Protein AF-0000000083316144 (afdb_homodimer)

Sequence (534 aa):
MNLTRMGVGLAGVGLAAFVLRQAWRTADSVRWLEILARPTVRQAARRVLLERNRNRQHPEQGRFTGADVNQILAETWQRYRVLAAAGSPLGTAEPTPGSRLTVLLACLSLACLQTLLNRGLDRAYAVELCADMAWHICQRWARLPDHGIRLIARTPLQRLRMNVELFLRFPFNPPGYIVERLSDAGDVAFNIRRCPIAEYFQAHDAVDLCTASWCNLDYALAERWGGRLERKGTLAWGDACCDFRFLPEKNRDTPRTASKSRQKFGGMNLTRMGVGLAGVGLAAFVLRQAWRTADSVRWLEILARPTVRQAARRVLLERNRNRQHPEQGRFTGADVNQILAETWQRYRVLAAAGSPLGTAEPTPGSRLTVLLACLSLACLQTLLNRGLDRAYAVELCADMAWHICQRWARLPDHGIRLIARTPLQRLRMNVELFLRFPFNPPGYIVERLSDAGDVAFNIRRCPIAEYFQAHDAVDLCTASWCNLDYALAERWGGRLERKGT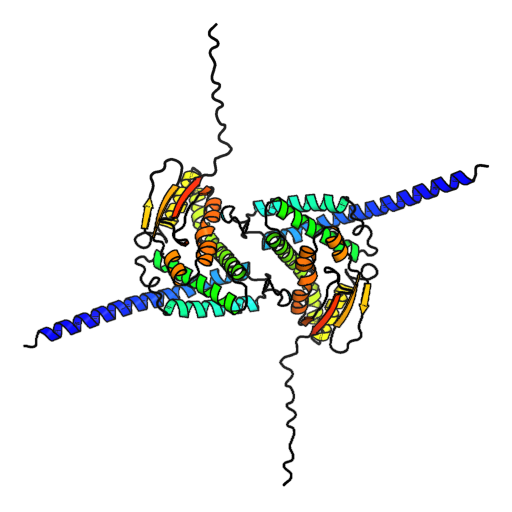LAWGDACCDFRFLPEKNRDTPRTASKSRQKFGG

Foldseek 3Di:
DPPVVVVVVVVVVVVVVVVVVLLVVLLVVLVVCCVVCVVLLLVLLCVQQAQDALEPVCCVVPGDHPVNSVVLSVQLSVQLSVQSNVPPVQQSPQPAPQLNSLQSVLSSLVSSQVSSVVSPYDNVVSLQSSQSSLLSSVCVVLVPVLVVLVVVADDLQSLLVVSVVVVCVGNVDPPSWDKAFDDDDAWGKIKIQDHSSLVSCVVVVNLVSCCSRPVVSVQVVLVVSQWGWDWDDPVNVPDRTTITTTGHDPPVPPPPPPPPPPPPPPD/DPPVVVVVVVVVVVVVVVVVVLLVVLLVVLVVCCVVCVVLLLVLLCVQQAQDALEPVCCVVPGDHPVNSVVLSVQLSVQLSVQSNVPPVQQSPQPDPQLNSLQSVLSSLVSSQVSSVVSPYDNVVSLQSSQSSLLSSVCVVLVPVLVVLVVVADDLQSLLVVSVVVVCVGNVDPPSWDKAFDDDDFWGKIKIQDHSSLVSCVVVVNLVSCCRRPVVSVQVVLVVSQWGWDWDDPVNVPDRTTITTTGHDPPVPPPPPPPPPPPPPPD

Nearest PDB structures (foldseek):
  5dgk-assembly1_A  TM=2.194E-01  e=1.483E+00  Staphylococcus aureus
  5dgk-assembly1_A  TM=2.195E-01  e=1.108E+00  Staphylococcus aureus

Radius of gyration: 31.0 Å; Cα contacts (8 Å, |Δi|>4): 713; chains: 2; bounding box: 132×117×59 Å

Organism: NCBI:txid1204385

Solvent-accessible surface area (backbone atoms only — not comparable to full-atom values): 28164 Å² total; per-residue (Å²): 132,78,72,69,60,64,58,58,54,58,54,50,52,50,52,50,50,50,49,47,49,48,46,46,52,34,53,49,48,54,52,47,48,48,65,69,41,44,65,56,51,50,52,21,44,50,68,58,45,48,64,33,64,58,25,87,90,41,45,77,70,14,45,30,41,73,68,51,48,52,50,51,50,53,48,18,54,53,41,24,54,50,52,63,64,70,42,53,76,65,35,74,60,36,82,26,74,33,33,26,49,49,27,49,52,45,44,44,52,50,19,40,40,50,45,39,41,74,71,67,30,55,63,72,60,32,37,48,54,52,18,46,26,40,45,52,47,50,50,60,65,49,45,62,61,47,55,58,39,62,72,68,40,89,44,51,56,50,31,39,45,53,54,52,48,50,40,42,67,49,43,52,23,69,83,31,20,40,73,47,79,45,95,48,93,80,42,49,37,36,31,37,65,39,52,58,51,40,53,51,24,55,77,63,76,32,43,69,44,42,43,54,34,56,56,37,44,49,26,36,50,28,44,74,49,44,24,39,60,46,66,89,41,38,50,61,80,67,40,85,32,26,45,45,36,38,35,44,54,73,64,80,72,64,71,72,74,71,74,74,74,75,74,75,76,77,124,131,77,71,68,61,63,60,60,54,57,54,51,52,51,51,50,48,50,49,47,51,48,47,47,52,34,52,50,46,53,54,48,48,48,66,69,40,46,65,56,49,50,52,23,45,50,69,59,46,46,63,34,63,57,23,87,90,41,45,78,69,16,45,32,41,73,66,49,48,53,50,50,49,54,49,18,53,53,42,23,52,51,54,64,64,69,42,53,78,66,34,74,60,36,83,28,75,34,32,25,50,49,26,51,52,45,44,43,52,52,18,41,39,52,46,39,42,75,72,66,31,56,65,72,59,30,38,48,52,51,16,47,27,40,44,52,46,50,49,60,66,48,46,60,61,49,54,58,38,61,72,67,40,87,43,51,55,50,32,39,44,52,55,53,46,48,39,42,66,50,42,52,23,70,82,32,19,41,74,46,77,45,94,51,94,78,43,49,36,34,31,38,66,40,52,60,51,40,54,51,24,54,76,62,75,33,41,70,44,41,43,55,35,56,57,40,44,48,26,37,51,28,44,74,47,45,27,39,60,46,65,88,42,38,50,62,80,65,38,86,31,26,45,45,36,38,35,45,54,73,65,81,71,66,73,73,75,73,75,74,74,73,75,76,75,79,123

pLDDT: mean 84.79, std 20.72, range [22.92, 98.88]

Secondary structure (DSSP, 8-state):
-TTSHHHHHHHHHHHHHHHHHHHHHHHHHHHHHHHHHHHHHHHHHHHHHTTSBS-TT-GGG-B--HHHHHHHHHHHHHHHHHHHHTT-TTTTT-SSHHHHHHHHHHHHHHHHHHHHHHTT--HHHHHHHHHHHHHHHHHHHHHHHHHHHHHH--SHHHHHHHHHHHHHHTTS-TTTSEEEE---SSSEEEEEEE-HHHHHHHHTT-HHHHIIIIITHHHHHHHHTTEEEE-S--GGGT-S-EEEEEEE---TTS-------------/-TTSHHHHHHHHHHHHHHHHHHHHHHHHHHHHHHHHHHHHHHHHHHHHHTTSBS-TT-GGG-B--HHHHHHHHHHHHHHHHHHHHTT-TTTTT-SSHHHHHHHHHHHHHHHHHHHHHHTT--HHHHHHHHHHHHHHHHHHHHHHHHHHHHHH--SHHHHHHHHHHHHHHTTS-TTTSEEEE---SSSEEEEEEE-HHHHHHHHTT-HHHHIIIIITHHHHHHHHTTEEEE-S--GGGT-S-EEEEEEE---TTS-------------

Structure (mmCIF, N/CA/C/O backbone):
data_AF-0000000083316144-model_v1
#
loop_
_entity.id
_entity.type
_entity.pdbx_description
1 polymer 'L-2-amino-thiazoline-4-carboxylic acid hydrolase'
#
loop_
_atom_site.group_PDB
_atom_site.id
_atom_site.type_symbol
_atom_site.label_atom_id
_atom_site.label_alt_id
_atom_site.label_comp_id
_atom_site.label_asym_id
_atom_site.label_entity_id
_atom_site.label_seq_id
_atom_site.pdbx_PDB_ins_code
_atom_site.Cartn_x
_atom_site.Cartn_y
_atom_site.Cartn_z
_atom_site.occupancy
_atom_site.B_iso_or_equiv
_atom_site.auth_seq_id
_atom_site.auth_comp_id
_atom_site.auth_asym_id
_atom_site.auth_atom_id
_atom_site.pdbx_PDB_model_num
ATOM 1 N N . MET A 1 1 ? -35.844 -56.75 -33.125 1 23.73 1 MET A N 1
ATOM 2 C CA . MET A 1 1 ? -35.844 -55.281 -33.062 1 23.73 1 MET A CA 1
ATOM 3 C C . MET A 1 1 ? -35 -54.781 -31.875 1 23.73 1 MET A C 1
ATOM 5 O O . MET A 1 1 ? -34.062 -54 -32.062 1 23.73 1 MET A O 1
ATOM 9 N N . ASN A 1 2 ? -35.562 -54.562 -30.734 1 24.73 2 ASN A N 1
ATOM 10 C CA . ASN A 1 2 ? -35.375 -53.375 -29.906 1 24.73 2 ASN A CA 1
ATOM 11 C C . ASN A 1 2 ? -34.281 -53.562 -28.875 1 24.73 2 ASN A C 1
ATOM 13 O O . ASN A 1 2 ? -34.5 -53.375 -27.672 1 24.73 2 ASN A O 1
ATOM 17 N N . LEU A 1 3 ? -33.375 -54.344 -29.062 1 36.5 3 LEU A N 1
ATOM 18 C CA . LEU A 1 3 ? -32.312 -54.531 -28.062 1 36.5 3 LEU A CA 1
ATOM 19 C C . LEU A 1 3 ? -31.391 -53.312 -28.062 1 36.5 3 LEU A C 1
ATOM 21 O O . LEU A 1 3 ? -30.469 -53.219 -27.234 1 36.5 3 LEU A O 1
ATOM 25 N N . THR A 1 4 ? -31.5 -52.469 -29.141 1 35.25 4 THR A N 1
ATOM 26 C CA . THR A 1 4 ? -30.516 -51.375 -29.234 1 35.25 4 THR A CA 1
ATOM 27 C C . THR A 1 4 ? -30.875 -50.219 -28.312 1 35.25 4 THR A C 1
ATOM 29 O O . THR A 1 4 ? -30.094 -49.281 -28.156 1 35.25 4 THR A O 1
ATOM 32 N N . ARG A 1 5 ? -32.094 -50.156 -27.812 1 38.09 5 ARG A N 1
ATOM 33 C CA . ARG A 1 5 ? -32.438 -49 -27.031 1 38.09 5 ARG A CA 1
ATOM 34 C C . ARG A 1 5 ? -31.953 -49.125 -25.594 1 38.09 5 ARG A C 1
ATOM 36 O O . ARG A 1 5 ? -31.953 -48.156 -24.828 1 38.09 5 ARG A O 1
ATOM 43 N N . MET A 1 6 ? -31.75 -50.344 -25.203 1 39.47 6 MET A N 1
ATOM 44 C CA . MET A 1 6 ? -31.391 -50.438 -23.797 1 39.47 6 MET A CA 1
ATOM 45 C C . MET A 1 6 ? -29.953 -49.969 -23.578 1 39.47 6 MET A C 1
ATOM 47 O O . MET A 1 6 ? -29.562 -49.719 -22.438 1 39.47 6 MET A O 1
ATOM 51 N N . GLY A 1 7 ? -29.172 -49.938 -24.672 1 42.22 7 GLY A N 1
ATOM 52 C CA . GLY A 1 7 ? -27.781 -49.531 -24.469 1 42.22 7 GLY A CA 1
ATOM 53 C C . GLY A 1 7 ? -27.609 -48.031 -24.344 1 42.22 7 GLY A C 1
ATOM 54 O O . GLY A 1 7 ? -26.641 -47.562 -23.719 1 42.22 7 GLY A O 1
ATOM 55 N N . VAL A 1 8 ? -28.594 -47.25 -24.938 1 49.94 8 VAL A N 1
ATOM 56 C CA . VAL A 1 8 ? -28.453 -45.812 -24.922 1 49.94 8 VAL A CA 1
ATOM 57 C C . VAL A 1 8 ? -28.859 -45.281 -23.547 1 49.94 8 VAL A C 1
ATOM 59 O O . VAL A 1 8 ? -28.375 -44.219 -23.125 1 49.94 8 VAL A O 1
ATOM 62 N N . GLY A 1 9 ? -29.641 -46.062 -22.766 1 49.09 9 GLY A N 1
ATOM 63 C CA . GLY A 1 9 ? -30.094 -45.562 -21.469 1 49.09 9 GLY A CA 1
ATOM 64 C C . GLY A 1 9 ? -29.016 -45.625 -20.406 1 49.09 9 GLY A C 1
ATOM 65 O O . GLY A 1 9 ? -28.906 -44.719 -19.578 1 49.09 9 GLY A O 1
ATOM 66 N N . LEU A 1 10 ? -28.203 -46.625 -20.453 1 52.19 10 LEU A N 1
ATOM 67 C CA . LEU A 1 10 ? -27.188 -46.781 -19.406 1 52.19 10 LEU A CA 1
ATOM 68 C C . LEU A 1 10 ? -26.016 -45.844 -19.656 1 52.19 10 LEU A C 1
ATOM 70 O O . LEU A 1 10 ? -25.422 -45.312 -18.703 1 52.19 10 LEU A O 1
ATOM 74 N N . ALA A 1 11 ? -25.734 -45.438 -20.922 1 56.53 11 ALA A N 1
ATOM 75 C CA . ALA A 1 11 ? -24.656 -44.5 -21.219 1 56.53 11 ALA A CA 1
ATOM 76 C C . ALA A 1 11 ? -25.062 -43.094 -20.812 1 56.53 11 ALA A C 1
ATOM 78 O O . ALA A 1 11 ? -24.219 -42.312 -20.359 1 56.53 11 ALA A O 1
ATOM 79 N N . GLY A 1 12 ? -26.281 -42.75 -20.797 1 54.06 12 GLY A N 1
ATOM 80 C CA . GLY A 1 12 ? -26.766 -41.438 -20.359 1 54.06 12 GLY A CA 1
ATOM 81 C C . GLY A 1 12 ? -26.688 -41.25 -18.859 1 54.06 12 GLY A C 1
ATOM 82 O O . GLY A 1 12 ? -26.312 -40.188 -18.391 1 54.06 12 GLY A O 1
ATOM 83 N N . VAL A 1 13 ? -26.922 -42.312 -18.141 1 60.25 13 VAL A N 1
ATOM 84 C CA . VAL A 1 13 ? -26.875 -42.219 -16.688 1 60.25 13 VAL A CA 1
ATOM 85 C C . VAL A 1 13 ? -25.422 -42.125 -16.219 1 60.25 13 VAL A C 1
ATOM 87 O O . VAL A 1 13 ? -25.109 -41.375 -15.289 1 60.25 13 VAL A O 1
ATOM 90 N N . GLY A 1 14 ? -24.516 -42.75 -16.938 1 52.59 14 GLY A N 1
ATOM 91 C CA . GLY A 1 14 ? -23.094 -42.656 -16.609 1 52.59 14 GLY A CA 1
ATOM 92 C C . GLY A 1 14 ? -22.5 -41.281 -16.875 1 52.59 14 GLY A C 1
ATOM 93 O O . GLY A 1 14 ? -21.719 -40.781 -16.062 1 52.59 14 GLY A O 1
ATOM 94 N N . LEU A 1 15 ? -22.859 -40.688 -18.031 1 54.53 15 LEU A N 1
ATOM 95 C CA . LEU A 1 15 ? -22.375 -39.344 -18.359 1 54.53 15 LEU A CA 1
ATOM 96 C C . LEU A 1 15 ? -22.969 -38.312 -17.406 1 54.53 15 LEU A C 1
ATOM 98 O O . LEU A 1 15 ? -22.266 -37.406 -16.953 1 54.53 15 LEU A O 1
ATOM 102 N N . ALA A 1 16 ? -24.203 -38.469 -17.109 1 53.94 16 ALA A N 1
ATOM 103 C CA . ALA A 1 16 ? -24.844 -37.594 -16.141 1 53.94 16 ALA A CA 1
ATOM 104 C C . ALA A 1 16 ? -24.234 -37.75 -14.75 1 53.94 16 ALA A C 1
ATOM 106 O O . ALA A 1 16 ? -23.969 -36.781 -14.047 1 53.94 16 ALA A O 1
ATOM 107 N N . ALA A 1 17 ? -23.969 -38.969 -14.375 1 53.41 17 ALA A N 1
ATOM 108 C CA . ALA A 1 17 ? -23.344 -39.25 -13.086 1 53.41 17 ALA A CA 1
ATOM 109 C C . ALA A 1 17 ? -21.922 -38.688 -13.047 1 53.41 17 ALA A C 1
ATOM 111 O O . ALA A 1 17 ? -21.484 -38.125 -12.039 1 53.41 17 ALA A O 1
ATOM 112 N N . PHE A 1 18 ? -21.25 -38.844 -14.141 1 48.22 18 PHE A N 1
ATOM 113 C CA . PHE A 1 18 ? -19.891 -38.344 -14.258 1 48.22 18 PHE A CA 1
ATOM 114 C C . PHE A 1 18 ? -19.891 -36.812 -14.211 1 48.22 18 PHE A C 1
ATOM 116 O O . PHE A 1 18 ? -19.094 -36.188 -13.492 1 48.22 18 PHE A O 1
ATOM 123 N N . VAL A 1 19 ? -20.766 -36.125 -14.914 1 49.06 19 VAL A N 1
ATOM 124 C CA . VAL A 1 19 ? -20.906 -34.688 -14.906 1 49.06 19 VAL A CA 1
ATOM 125 C C . VAL A 1 19 ? -21.312 -34.219 -13.516 1 49.06 19 VAL A C 1
ATOM 127 O O . VAL A 1 19 ? -20.797 -33.219 -13.008 1 49.06 19 VAL A O 1
ATOM 130 N N . LEU A 1 20 ? -22.203 -34.875 -13 1 47.22 20 LEU A N 1
ATOM 131 C CA . LEU A 1 20 ? -22.672 -34.5 -11.656 1 47.22 20 LEU A CA 1
ATOM 132 C C . LEU A 1 20 ? -21.547 -34.719 -10.633 1 47.22 20 LEU A C 1
ATOM 134 O O . LEU A 1 20 ? -21.391 -33.906 -9.711 1 47.22 20 LEU A O 1
ATOM 138 N N . ARG A 1 21 ? -20.859 -35.75 -10.695 1 47.59 21 ARG A N 1
ATOM 139 C CA . ARG A 1 21 ? -19.734 -36 -9.797 1 47.59 21 ARG A CA 1
ATOM 140 C C . ARG A 1 21 ? -18.641 -34.969 -9.977 1 47.59 21 ARG A C 1
ATOM 142 O O . ARG A 1 21 ? -18.047 -34.5 -9 1 47.59 21 ARG A O 1
ATOM 149 N N . GLN A 1 22 ? -18.484 -34.656 -11.219 1 50.84 22 GLN A N 1
ATOM 150 C CA . GLN A 1 22 ? -17.5 -33.625 -11.523 1 50.84 22 GLN A CA 1
ATOM 151 C C . GLN A 1 22 ? -17.938 -32.25 -11.016 1 50.84 22 GLN A C 1
ATOM 153 O O . GLN A 1 22 ? -17.125 -31.516 -10.461 1 50.84 22 GLN A O 1
ATOM 158 N N . ALA A 1 23 ? -19.203 -32.031 -11.305 1 51.47 23 ALA A N 1
ATOM 159 C CA . ALA A 1 23 ? -19.781 -30.781 -10.797 1 51.47 23 ALA A CA 1
ATOM 160 C C . ALA A 1 23 ? -19.734 -30.734 -9.273 1 51.47 23 ALA A C 1
ATOM 162 O O . ALA A 1 23 ? -19.422 -29.688 -8.688 1 51.47 23 ALA A O 1
ATOM 163 N N . TRP A 1 24 ? -20.125 -31.828 -8.727 1 49.06 24 TRP A N 1
ATOM 164 C CA . TRP A 1 24 ? -20.062 -31.922 -7.277 1 49.06 24 TRP A CA 1
ATOM 165 C C . TRP A 1 24 ? -18.641 -31.734 -6.777 1 49.06 24 TRP A C 1
ATOM 167 O O . TRP A 1 24 ? -18.406 -31 -5.805 1 49.06 24 TRP A O 1
ATOM 177 N N . ARG A 1 25 ? -17.75 -32.344 -7.48 1 56.34 25 ARG A N 1
ATOM 178 C CA . ARG A 1 25 ? -16.359 -32.219 -7.078 1 56.34 25 ARG A CA 1
ATOM 179 C C . ARG A 1 25 ? -15.867 -30.781 -7.23 1 56.34 25 ARG A C 1
ATOM 181 O O . ARG A 1 25 ? -15.133 -30.266 -6.379 1 56.34 25 ARG A O 1
ATOM 188 N N . THR A 1 26 ? -16.562 -30.203 -8.242 1 58.06 26 THR A N 1
ATOM 189 C CA . THR A 1 26 ? -16.188 -28.812 -8.492 1 58.06 26 THR A CA 1
ATOM 190 C C . THR A 1 26 ? -16.812 -27.875 -7.461 1 58.06 26 THR A C 1
ATOM 192 O O . THR A 1 26 ? -16.141 -27.031 -6.891 1 58.06 26 THR A O 1
ATOM 195 N N . ALA A 1 27 ? -18.125 -28.156 -7.23 1 59.97 27 ALA A N 1
ATOM 196 C CA . ALA A 1 27 ? -18.812 -27.312 -6.258 1 59.97 27 ALA A CA 1
ATOM 197 C C . ALA A 1 27 ? -18.203 -27.453 -4.867 1 59.97 27 ALA A C 1
ATOM 199 O O . ALA A 1 27 ? -18.047 -26.469 -4.141 1 59.97 27 ALA A O 1
ATOM 200 N N . ASP A 1 28 ? -17.797 -28.641 -4.617 1 73.06 28 ASP A N 1
ATOM 201 C CA . ASP A 1 28 ? -17.188 -28.891 -3.316 1 73.06 28 ASP A CA 1
ATOM 202 C C . ASP A 1 28 ? -15.82 -28.219 -3.213 1 73.06 28 ASP A C 1
ATOM 204 O O . ASP A 1 28 ? -15.484 -27.641 -2.176 1 73.06 28 ASP A O 1
ATOM 208 N N . SER A 1 29 ? -15.195 -28.188 -4.316 1 78.62 29 SER A N 1
ATOM 209 C CA . SER A 1 29 ? -13.875 -27.578 -4.285 1 78.62 29 SER A CA 1
ATOM 210 C C . SER A 1 29 ? -13.969 -26.062 -4.113 1 78.62 29 SER A C 1
ATOM 212 O O . SER A 1 29 ? -13.156 -25.469 -3.416 1 78.62 29 SER A O 1
ATOM 214 N N . VAL A 1 30 ? -15.055 -25.547 -4.699 1 80.94 30 VAL A N 1
ATOM 215 C CA . VAL A 1 30 ? -15.289 -24.109 -4.633 1 80.94 30 VAL A CA 1
ATOM 216 C C . VAL A 1 30 ? -15.57 -23.703 -3.188 1 80.94 30 VAL A C 1
ATOM 218 O O . VAL A 1 30 ? -14.961 -22.766 -2.672 1 80.94 30 VAL A O 1
ATOM 221 N N . ARG A 1 31 ? -16.391 -24.406 -2.598 1 83.69 31 ARG A N 1
ATOM 222 C CA . ARG A 1 31 ? -16.781 -24.094 -1.221 1 83.69 31 ARG A CA 1
ATOM 223 C C . ARG A 1 31 ? -15.617 -24.359 -0.265 1 83.69 31 ARG A C 1
ATOM 225 O O . ARG A 1 31 ? -15.383 -23.578 0.66 1 83.69 31 ARG A O 1
ATOM 232 N N . TRP A 1 32 ? -14.914 -25.375 -0.53 1 85.12 32 TRP A N 1
ATOM 233 C CA . TRP A 1 32 ? -13.812 -25.734 0.354 1 85.12 32 TRP A CA 1
ATOM 234 C C . TRP A 1 32 ? -12.688 -24.688 0.278 1 85.12 32 TRP A C 1
ATOM 236 O O . TRP A 1 32 ? -12.102 -24.328 1.299 1 85.12 32 TRP A O 1
ATOM 246 N N . LEU A 1 33 ? -12.398 -24.25 -0.902 1 86.62 33 LEU A N 1
ATOM 247 C CA . LEU A 1 33 ? -11.375 -23.219 -1.031 1 86.62 33 LEU A CA 1
ATOM 248 C C . LEU A 1 33 ? -11.781 -21.953 -0.282 1 86.62 33 LEU A C 1
ATOM 250 O O . LEU A 1 33 ? -10.953 -21.328 0.394 1 86.62 33 LEU A O 1
ATOM 254 N N . GLU A 1 34 ? -13 -21.688 -0.421 1 89.75 34 GLU A N 1
ATOM 255 C CA . GLU A 1 34 ? -13.484 -20.5 0.273 1 89.75 34 GLU A CA 1
ATOM 256 C C . GLU A 1 34 ? -13.297 -20.625 1.782 1 89.75 34 GLU A C 1
ATOM 258 O O . GLU A 1 34 ? -12.766 -19.719 2.426 1 89.75 34 GLU A O 1
ATOM 263 N N . ILE A 1 35 ? -13.664 -21.703 2.307 1 89.06 35 ILE A N 1
ATOM 264 C CA . ILE A 1 35 ? -13.586 -21.922 3.746 1 89.06 35 ILE A CA 1
ATOM 265 C C . ILE A 1 35 ? -12.125 -21.906 4.195 1 89.06 35 ILE A C 1
ATOM 267 O O . ILE A 1 35 ? -11.781 -21.25 5.184 1 89.06 35 ILE A O 1
ATOM 271 N N . LEU A 1 36 ? -11.266 -22.484 3.441 1 88.81 36 LEU A N 1
ATOM 272 C CA . LEU A 1 36 ? -9.867 -22.641 3.838 1 88.81 36 LEU A CA 1
ATOM 273 C C . LEU A 1 36 ? -9.094 -21.344 3.627 1 88.81 36 LEU A C 1
ATOM 275 O O . LEU A 1 36 ? -8.195 -21.016 4.406 1 88.81 36 LEU A O 1
ATOM 279 N N . ALA A 1 37 ? -9.484 -20.609 2.617 1 92.62 37 ALA A N 1
ATOM 280 C CA . ALA A 1 37 ? -8.703 -19.438 2.232 1 92.62 37 ALA A CA 1
ATOM 281 C C . ALA A 1 37 ? -9.219 -18.188 2.941 1 92.62 37 ALA A C 1
ATOM 283 O O . ALA A 1 37 ? -8.531 -17.156 2.967 1 92.62 37 ALA A O 1
ATOM 284 N N . ARG A 1 38 ? -10.367 -18.219 3.516 1 94.56 38 ARG A N 1
ATOM 285 C CA . ARG A 1 38 ? -11.055 -17.047 4.047 1 94.56 38 ARG A CA 1
ATOM 286 C C . ARG A 1 38 ? -10.188 -16.328 5.082 1 94.56 38 ARG A C 1
ATOM 288 O O . ARG A 1 38 ? -10.023 -15.109 5.016 1 94.56 38 ARG A O 1
ATOM 295 N N . PRO A 1 39 ? -9.562 -17.062 6.039 1 94.94 39 PRO A N 1
ATOM 296 C CA . PRO A 1 39 ? -8.781 -16.344 7.043 1 94.94 39 PRO A CA 1
ATOM 297 C C . PRO A 1 39 ? -7.562 -15.641 6.449 1 94.94 39 PRO A C 1
ATOM 299 O O . PRO A 1 39 ? -7.273 -14.492 6.797 1 94.94 39 PRO A O 1
ATOM 302 N N . THR A 1 40 ? -6.883 -16.312 5.535 1 95.38 40 THR A N 1
ATOM 303 C CA . THR A 1 40 ? -5.684 -15.75 4.922 1 95.38 40 THR A CA 1
ATOM 304 C C . THR A 1 40 ? -6.047 -14.586 4.004 1 95.38 40 THR A C 1
ATOM 306 O O . THR A 1 40 ? -5.332 -13.578 3.961 1 95.38 40 THR A O 1
ATOM 309 N N . VAL A 1 41 ? -7.148 -14.742 3.318 1 97.38 41 VAL A N 1
ATOM 310 C CA . VAL A 1 41 ? -7.602 -13.68 2.422 1 97.38 41 VAL A CA 1
ATOM 311 C C . VAL A 1 41 ? -8.023 -12.461 3.232 1 97.38 41 VAL A C 1
ATOM 313 O O . VAL A 1 41 ? -7.719 -11.328 2.859 1 97.38 41 VAL A O 1
ATOM 316 N N . ARG A 1 42 ? -8.672 -12.727 4.32 1 97.88 42 ARG A N 1
ATOM 317 C CA . ARG A 1 42 ? -9.07 -11.633 5.199 1 97.88 42 ARG A CA 1
ATOM 318 C C . ARG A 1 42 ? -7.852 -10.883 5.727 1 97.88 42 ARG A C 1
ATOM 320 O O . ARG A 1 42 ? -7.832 -9.648 5.742 1 97.88 42 ARG A O 1
ATOM 327 N N . GLN A 1 43 ? -6.867 -11.617 6.172 1 97.19 43 GLN A N 1
ATOM 328 C CA . GLN A 1 43 ? -5.648 -11.008 6.688 1 97.19 43 GLN A CA 1
ATOM 329 C C . GLN A 1 43 ? -4.941 -10.188 5.609 1 97.19 43 GLN A C 1
ATOM 331 O O . GLN A 1 43 ? -4.484 -9.078 5.867 1 97.19 43 GLN A O 1
ATOM 336 N N . ALA A 1 44 ? -4.914 -10.727 4.41 1 97.81 44 ALA A N 1
ATOM 337 C CA . ALA A 1 44 ? -4.285 -10.031 3.295 1 97.81 44 ALA A CA 1
ATOM 338 C C . ALA A 1 44 ? -5.039 -8.75 2.953 1 97.81 44 ALA A C 1
ATOM 340 O O . ALA A 1 44 ? -4.43 -7.699 2.732 1 97.81 44 ALA A O 1
ATOM 341 N N . ALA A 1 45 ? -6.348 -8.859 2.9 1 98.56 45 ALA A N 1
ATOM 342 C CA . ALA A 1 45 ? -7.184 -7.703 2.576 1 98.56 45 ALA A CA 1
ATOM 343 C C . ALA A 1 45 ? -7.008 -6.594 3.609 1 98.56 45 ALA A C 1
ATOM 345 O O . ALA A 1 45 ? -6.883 -5.418 3.254 1 98.56 45 ALA A O 1
ATOM 346 N N . ARG A 1 46 ? -6.949 -6.953 4.836 1 97.94 46 ARG A N 1
ATOM 347 C CA . ARG A 1 46 ? -6.777 -5.965 5.895 1 97.94 46 ARG A CA 1
ATOM 348 C C . ARG A 1 46 ? -5.398 -5.316 5.82 1 97.94 46 ARG A C 1
ATOM 350 O O . ARG A 1 46 ? -5.27 -4.098 5.973 1 97.94 46 ARG A O 1
ATOM 357 N N . ARG A 1 47 ? -4.422 -6.125 5.59 1 97 47 ARG A N 1
ATOM 358 C CA . ARG A 1 47 ? -3.049 -5.633 5.523 1 97 47 ARG A CA 1
ATOM 359 C C . ARG A 1 47 ? -2.871 -4.664 4.363 1 97 47 ARG A C 1
ATOM 361 O O . ARG A 1 47 ? -2.145 -3.676 4.477 1 97 47 ARG A O 1
ATOM 368 N N . VAL A 1 48 ? -3.518 -4.938 3.275 1 98.31 48 VAL A N 1
ATOM 369 C CA . VAL A 1 48 ? -3.229 -4.223 2.039 1 98.31 48 VAL A CA 1
ATOM 370 C C . VAL A 1 48 ? -4.188 -3.043 1.888 1 98.31 48 VAL A C 1
ATOM 372 O O . VAL A 1 48 ? -3.771 -1.933 1.552 1 98.31 48 VAL A O 1
ATOM 375 N N . LEU A 1 49 ? -5.477 -3.223 2.158 1 98.5 49 LEU A N 1
ATOM 376 C CA . LEU A 1 49 ? -6.488 -2.227 1.823 1 98.5 49 LEU A CA 1
ATOM 377 C C . LEU A 1 49 ? -6.602 -1.175 2.922 1 98.5 49 LEU A C 1
ATOM 379 O O . LEU A 1 49 ? -6.75 0.015 2.635 1 98.5 49 LEU A O 1
ATOM 383 N N . LEU A 1 50 ? -6.488 -1.615 4.141 1 96.88 50 LEU A N 1
ATOM 384 C CA . LEU A 1 50 ? -6.734 -0.706 5.258 1 96.88 50 LEU A CA 1
ATOM 385 C C . LEU A 1 50 ? -5.832 0.521 5.164 1 96.88 50 LEU A C 1
ATOM 387 O O . LEU A 1 50 ? -4.621 0.394 4.98 1 96.88 50 LEU A O 1
ATOM 391 N N . GLU A 1 51 ? -6.418 1.69 5.164 1 95 51 GLU A N 1
ATOM 392 C CA . GLU A 1 51 ? -5.758 2.986 5.301 1 95 51 GLU A CA 1
ATOM 393 C C . GLU A 1 51 ? -5.164 3.447 3.975 1 95 51 GLU A C 1
ATOM 395 O O . GLU A 1 51 ? -4.562 4.52 3.898 1 95 51 GLU A O 1
ATOM 400 N N . ARG A 1 52 ? -5.312 2.674 2.926 1 97.31 52 ARG A N 1
ATOM 401 C CA . ARG A 1 52 ? -4.977 3.17 1.595 1 97.31 52 ARG A CA 1
ATOM 402 C C . ARG A 1 52 ? -6.133 3.959 0.994 1 97.31 52 ARG A C 1
ATOM 404 O O . ARG A 1 52 ? -7.258 3.904 1.498 1 97.31 52 ARG A O 1
ATOM 411 N N . ASN A 1 53 ? -5.875 4.742 0.006 1 97.38 53 ASN A N 1
ATOM 412 C CA . ASN A 1 53 ? -6.914 5.559 -0.616 1 97.38 53 ASN A CA 1
ATOM 413 C C . ASN A 1 53 ? -8.047 4.699 -1.171 1 97.38 53 ASN A C 1
ATOM 415 O O . ASN A 1 53 ? -7.797 3.664 -1.794 1 97.38 53 ASN A O 1
ATOM 419 N N . ARG A 1 54 ? -9.273 5.129 -0.887 1 97.69 54 ARG A N 1
ATOM 420 C CA . ARG A 1 54 ? -10.398 4.469 -1.529 1 97.69 54 ARG A CA 1
ATOM 421 C C . ARG A 1 54 ? -10.32 4.594 -3.047 1 97.69 54 ARG A C 1
ATOM 423 O O . ARG A 1 54 ? -10.672 3.66 -3.771 1 97.69 54 ARG A O 1
ATOM 430 N N . ASN A 1 55 ? -9.938 5.766 -3.445 1 95.69 55 ASN A N 1
ATOM 431 C CA . ASN A 1 55 ? -9.758 6.117 -4.848 1 95.69 55 ASN A CA 1
ATOM 432 C C . ASN A 1 55 ? -8.578 7.074 -5.035 1 95.69 55 ASN A C 1
ATOM 434 O O . ASN A 1 55 ? -8.578 8.18 -4.484 1 95.69 55 ASN A O 1
ATOM 438 N N . ARG A 1 56 ? -7.645 6.68 -5.875 1 93.31 56 ARG A N 1
ATOM 439 C CA . ARG A 1 56 ? -6.438 7.477 -6.07 1 93.31 56 ARG A CA 1
ATOM 440 C C . ARG A 1 56 ? -6.762 8.805 -6.746 1 93.31 56 ARG A C 1
ATOM 442 O O . ARG A 1 56 ? -6.121 9.82 -6.473 1 93.31 56 ARG A O 1
ATOM 449 N N . GLN A 1 57 ? -7.715 8.789 -7.562 1 91.62 57 GLN A N 1
ATOM 450 C CA . GLN A 1 57 ? -8.047 9.969 -8.352 1 91.62 57 GLN A CA 1
ATOM 451 C C . GLN A 1 57 ? -9.023 10.875 -7.609 1 91.62 57 GLN A C 1
ATOM 453 O O . GLN A 1 57 ? -9.211 12.031 -7.98 1 91.62 57 GLN A O 1
ATOM 458 N N . HIS A 1 58 ? -9.625 10.328 -6.539 1 94 58 HIS A N 1
ATOM 459 C CA . HIS A 1 58 ? -10.609 11.07 -5.766 1 94 58 HIS A CA 1
ATOM 460 C C . HIS A 1 58 ? -10.312 10.992 -4.27 1 94 58 HIS A C 1
ATOM 462 O O . HIS A 1 58 ? -11.023 10.32 -3.525 1 94 58 HIS A O 1
ATOM 468 N N . PRO A 1 59 ? -9.305 11.773 -3.879 1 92 59 PRO A N 1
ATOM 469 C CA . PRO A 1 59 ? -8.867 11.695 -2.482 1 92 59 PRO A CA 1
ATOM 470 C C . PRO A 1 59 ? -9.961 12.125 -1.501 1 92 59 PRO A C 1
ATOM 472 O O . PRO A 1 59 ? -9.898 11.773 -0.319 1 92 59 PRO A O 1
ATOM 475 N N . GLU A 1 60 ? -10.984 12.844 -1.958 1 93.75 60 GLU A N 1
ATOM 476 C CA . GLU A 1 60 ? -12.062 13.297 -1.091 1 93.75 60 GLU A CA 1
ATOM 477 C C . GLU A 1 60 ? -12.898 12.125 -0.591 1 93.75 60 GLU A C 1
ATOM 479 O O . GLU A 1 60 ? -13.664 12.258 0.37 1 93.75 60 GLU A O 1
ATOM 484 N N . GLN A 1 61 ? -12.719 10.984 -1.254 1 95.62 61 GLN A N 1
ATOM 485 C CA . GLN A 1 61 ? -13.453 9.797 -0.827 1 95.62 61 GLN A CA 1
ATOM 486 C C . GLN A 1 61 ? -12.82 9.164 0.409 1 95.62 61 GLN A C 1
ATOM 488 O O . GLN A 1 61 ? -13.375 8.242 0.998 1 95.62 61 GLN A O 1
ATOM 493 N N . GLY A 1 62 ? -11.648 9.633 0.744 1 96.25 62 GLY A N 1
ATOM 494 C CA . GLY A 1 62 ? -11.008 9.172 1.967 1 96.25 62 GLY A CA 1
ATOM 495 C C . GLY A 1 62 ? -10.234 7.879 1.786 1 96.25 62 GLY A C 1
ATOM 496 O O . GLY A 1 62 ? -9.742 7.594 0.695 1 96.25 62 GLY A O 1
ATOM 497 N N . ARG A 1 63 ? -10.031 7.207 2.865 1 97.5 63 ARG A N 1
ATOM 498 C CA . ARG A 1 63 ? -9.219 6 2.891 1 97.5 63 ARG A CA 1
ATOM 499 C C . ARG A 1 63 ? -10.016 4.805 3.406 1 97.5 63 ARG A C 1
ATOM 501 O O . ARG A 1 63 ? -10.992 4.977 4.137 1 97.5 63 ARG A O 1
ATOM 508 N N . PHE A 1 64 ? -9.617 3.623 2.998 1 98.12 64 PHE A N 1
ATOM 509 C CA . PHE A 1 64 ? -10.336 2.412 3.379 1 98.12 64 PHE A CA 1
ATOM 510 C C . PHE A 1 64 ? -10.359 2.252 4.895 1 98.12 64 PHE A C 1
ATOM 512 O O . PHE A 1 64 ? -9.32 2.344 5.551 1 98.12 64 PHE A O 1
ATOM 519 N N . THR A 1 65 ? -11.57 2.008 5.391 1 96.69 65 THR A N 1
ATOM 520 C CA . THR A 1 65 ? -11.766 1.683 6.797 1 96.69 65 THR A CA 1
ATOM 521 C C . THR A 1 65 ? -11.953 0.179 6.984 1 96.69 65 THR A C 1
ATOM 523 O O . THR A 1 65 ? -12.023 -0.569 6.008 1 96.69 65 THR A O 1
ATOM 526 N N . GLY A 1 66 ? -12.031 -0.22 8.227 1 97.25 66 GLY A N 1
ATOM 527 C CA . GLY A 1 66 ? -12.336 -1.616 8.5 1 97.25 66 GLY A CA 1
ATOM 528 C C . GLY A 1 66 ? -13.656 -2.066 7.91 1 97.25 66 GLY A C 1
ATOM 529 O O . GLY A 1 66 ? -13.766 -3.18 7.395 1 97.25 66 GLY A O 1
ATOM 530 N N . ALA A 1 67 ? -14.555 -1.202 7.957 1 97.12 67 ALA A N 1
ATOM 531 C CA . ALA A 1 67 ? -15.875 -1.505 7.398 1 97.12 67 ALA A CA 1
ATOM 532 C C . ALA A 1 67 ? -15.797 -1.68 5.883 1 97.12 67 ALA A C 1
ATOM 534 O O . ALA A 1 67 ? -16.438 -2.566 5.32 1 97.12 67 ALA A O 1
ATOM 535 N N . ASP A 1 68 ? -15.031 -0.868 5.242 1 98.12 68 ASP A N 1
ATOM 536 C CA . ASP A 1 68 ? -14.82 -1.003 3.805 1 98.12 68 ASP A CA 1
ATOM 537 C C . ASP A 1 68 ? -14.25 -2.377 3.459 1 98.12 68 ASP A C 1
ATOM 539 O O . ASP A 1 68 ? -14.727 -3.037 2.535 1 98.12 68 ASP A O 1
ATOM 543 N N . VAL A 1 69 ? -13.266 -2.752 4.199 1 98.69 69 VAL A N 1
ATOM 544 C CA . VAL A 1 69 ? -12.57 -4.004 3.932 1 98.69 69 VAL A CA 1
ATOM 545 C C . VAL A 1 69 ? -13.539 -5.176 4.074 1 98.69 69 VAL A C 1
ATOM 547 O O . VAL A 1 69 ? -13.555 -6.082 3.238 1 98.69 69 VAL A O 1
ATOM 550 N N . ASN A 1 70 ? -14.344 -5.105 5.121 1 98.44 70 ASN A N 1
ATOM 551 C CA . ASN A 1 70 ? -15.328 -6.164 5.336 1 98.44 70 ASN A CA 1
ATOM 552 C C . ASN A 1 70 ? -16.312 -6.25 4.176 1 98.44 70 ASN A C 1
ATOM 554 O O . ASN A 1 70 ? -16.656 -7.348 3.729 1 98.44 70 ASN A O 1
ATOM 558 N N . GLN A 1 71 ? -16.719 -5.121 3.744 1 98.56 71 GLN A N 1
ATOM 559 C CA . GLN A 1 71 ? -17.656 -5.094 2.633 1 98.56 71 GLN A CA 1
ATOM 560 C C . GLN A 1 71 ? -17.016 -5.602 1.349 1 98.56 71 GLN A C 1
ATOM 562 O O . GLN A 1 71 ? -17.625 -6.363 0.597 1 98.56 71 GLN A O 1
ATOM 567 N N . ILE A 1 72 ? -15.836 -5.203 1.089 1 98.75 72 ILE A N 1
ATOM 568 C CA . ILE A 1 72 ? -15.102 -5.637 -0.097 1 98.75 72 ILE A CA 1
ATOM 569 C C . ILE A 1 72 ? -14.922 -7.152 -0.064 1 98.75 72 ILE A C 1
ATOM 571 O O . ILE A 1 72 ? -15.109 -7.828 -1.076 1 98.75 72 ILE A O 1
ATOM 575 N N . LEU A 1 73 ? -14.602 -7.656 1.098 1 98.69 73 LEU A N 1
ATOM 576 C CA . LEU A 1 73 ? -14.414 -9.094 1.25 1 98.69 73 LEU A CA 1
ATOM 577 C C . LEU A 1 73 ? -15.719 -9.844 0.974 1 98.69 73 LEU A C 1
ATOM 579 O O . LEU A 1 73 ? -15.727 -10.844 0.252 1 98.69 73 LEU A O 1
ATOM 583 N N . ALA A 1 74 ? -16.781 -9.344 1.533 1 98.5 74 ALA A N 1
ATOM 584 C CA . ALA A 1 74 ? -18.078 -9.984 1.33 1 98.5 74 ALA A CA 1
ATOM 585 C C . ALA A 1 74 ? -18.453 -10 -0.148 1 98.5 74 ALA A C 1
ATOM 587 O O . ALA A 1 74 ? -18.859 -11.039 -0.679 1 98.5 74 ALA A O 1
ATOM 588 N N . GLU A 1 75 ? -18.266 -8.898 -0.767 1 98.62 75 GLU A N 1
ATOM 589 C CA . GLU A 1 75 ? -18.594 -8.781 -2.184 1 98.62 75 GLU A CA 1
ATOM 590 C C . GLU A 1 75 ? -17.672 -9.641 -3.041 1 98.62 75 GLU A C 1
ATOM 592 O O . GLU A 1 75 ? -18.094 -10.211 -4.047 1 98.62 75 GLU A O 1
ATOM 597 N N . THR A 1 76 ? -16.438 -9.734 -2.691 1 98.56 76 THR A N 1
ATOM 598 C CA . THR A 1 76 ? -15.461 -10.539 -3.42 1 98.56 76 THR A CA 1
ATOM 599 C C . THR A 1 76 ? -15.828 -12.016 -3.355 1 98.56 76 THR A C 1
ATOM 601 O O . THR A 1 76 ? -15.82 -12.711 -4.375 1 98.56 76 THR A O 1
ATOM 604 N N . TRP A 1 77 ? -16.203 -12.469 -2.176 1 97.5 77 TRP A N 1
ATOM 605 C CA . TRP A 1 77 ? -16.578 -13.875 -2.027 1 97.5 77 TRP A CA 1
ATOM 606 C C . TRP A 1 77 ? -17.859 -14.188 -2.771 1 97.5 77 TRP A C 1
ATOM 608 O O . TRP A 1 77 ? -18.016 -15.266 -3.344 1 97.5 77 TRP A O 1
ATOM 618 N N . GLN A 1 78 ? -18.797 -13.242 -2.752 1 96.81 78 GLN A N 1
ATOM 619 C CA . GLN A 1 78 ? -20.016 -13.422 -3.529 1 96.81 78 GLN A CA 1
ATOM 620 C C . GLN A 1 78 ? -19.703 -13.531 -5.02 1 96.81 78 GLN A C 1
ATOM 622 O O . GLN A 1 78 ? -20.219 -14.43 -5.699 1 96.81 78 GLN A O 1
ATOM 627 N N . ARG A 1 79 ? -18.875 -12.656 -5.523 1 96.12 79 ARG A N 1
ATOM 628 C CA . ARG A 1 79 ? -18.5 -12.672 -6.93 1 96.12 79 ARG A CA 1
ATOM 629 C C . ARG A 1 79 ? -17.719 -13.945 -7.27 1 96.12 79 ARG A C 1
ATOM 631 O O . ARG A 1 79 ? -17.891 -14.508 -8.352 1 96.12 79 ARG A O 1
ATOM 638 N N . TYR A 1 80 ? -16.875 -14.383 -6.352 1 95.69 80 TYR A N 1
ATOM 639 C CA . TYR A 1 80 ? -16.125 -15.625 -6.527 1 95.69 80 TYR A CA 1
ATOM 640 C C . TYR A 1 80 ? -17.062 -16.812 -6.742 1 95.69 80 TYR A C 1
ATOM 642 O O . TYR A 1 80 ? -16.844 -17.625 -7.641 1 95.69 80 TYR A O 1
ATOM 650 N N . ARG A 1 81 ? -18.094 -16.891 -5.961 1 92.06 81 ARG A N 1
ATOM 651 C CA . ARG A 1 81 ? -19.047 -18 -6.082 1 92.06 81 ARG A CA 1
ATOM 652 C C . ARG A 1 81 ? -19.734 -17.969 -7.441 1 92.06 81 ARG A C 1
ATOM 654 O O . ARG A 1 81 ? -19.922 -19.016 -8.062 1 92.06 81 ARG A O 1
ATOM 661 N N . VAL A 1 82 ? -20.016 -16.797 -7.891 1 91.31 82 VAL A N 1
ATOM 662 C CA . VAL A 1 82 ? -20.703 -16.641 -9.18 1 91.31 82 VAL A CA 1
ATOM 663 C C . VAL A 1 82 ? -19.75 -17.047 -10.305 1 91.31 82 VAL A C 1
ATOM 665 O O . VAL A 1 82 ? -20.125 -17.812 -11.195 1 91.31 82 VAL A O 1
ATOM 668 N N . LEU A 1 83 ? -18.547 -16.594 -10.234 1 91.5 83 LEU A N 1
ATOM 669 C CA . LEU A 1 83 ? -17.562 -16.875 -11.281 1 91.5 83 LEU A CA 1
ATOM 670 C C . LEU A 1 83 ? -17.203 -18.359 -11.297 1 91.5 83 LEU A C 1
ATOM 672 O O . LEU A 1 83 ? -17.062 -18.953 -12.359 1 91.5 83 LEU A O 1
ATOM 676 N N . ALA A 1 84 ? -17.062 -18.875 -10.07 1 87.81 84 ALA A N 1
ATOM 677 C CA . ALA A 1 84 ? -16.656 -20.266 -9.961 1 87.81 84 ALA A CA 1
ATOM 678 C C . ALA A 1 84 ? -17.766 -21.203 -10.438 1 87.81 84 ALA A C 1
ATOM 680 O O . ALA A 1 84 ? -17.5 -22.281 -10.977 1 87.81 84 ALA A O 1
ATOM 681 N N . ALA A 1 85 ? -19.031 -20.797 -10.172 1 82.12 85 ALA A N 1
ATOM 682 C CA . ALA A 1 85 ? -20.188 -21.594 -10.602 1 82.12 85 ALA A CA 1
ATOM 683 C C . ALA A 1 85 ? -20.344 -21.547 -12.117 1 82.12 85 ALA A C 1
ATOM 685 O O . ALA A 1 85 ? -20.828 -22.5 -12.727 1 82.12 85 ALA A O 1
ATOM 686 N N . ALA A 1 86 ? -20.281 -20.25 -12.68 1 73.38 86 ALA A N 1
ATOM 687 C CA . ALA A 1 86 ? -20.469 -20.094 -14.125 1 73.38 86 ALA A CA 1
ATOM 688 C C . ALA A 1 86 ? -19.453 -20.938 -14.898 1 73.38 86 ALA A C 1
ATOM 690 O O . ALA A 1 86 ? -19.609 -21.141 -16.109 1 73.38 86 ALA A O 1
ATOM 691 N N . GLY A 1 87 ? -19 -21.953 -14.422 1 59.25 87 GLY A N 1
ATOM 692 C CA . GLY A 1 87 ? -18.266 -23 -15.109 1 59.25 87 GLY A CA 1
ATOM 693 C C . GLY A 1 87 ? -17.031 -22.5 -15.82 1 59.25 87 GLY A C 1
ATOM 694 O O . GLY A 1 87 ? -16.562 -23.109 -16.781 1 59.25 87 GLY A O 1
ATOM 695 N N . SER A 1 88 ? -16.469 -21.469 -15.57 1 50.97 88 SER A N 1
ATOM 696 C CA . SER A 1 88 ? -15.492 -21.297 -16.641 1 50.97 88 SER A CA 1
ATOM 697 C C . SER A 1 88 ? -14.867 -22.625 -17.062 1 50.97 88 SER A C 1
ATOM 699 O O . SER A 1 88 ? -14.617 -23.484 -16.219 1 50.97 88 SER A O 1
ATOM 701 N N . PRO A 1 89 ? -15.016 -22.953 -18.344 1 49 89 PRO A N 1
ATOM 702 C CA . PRO A 1 89 ? -14.383 -24.141 -18.922 1 49 89 PRO A CA 1
ATOM 703 C C . PRO A 1 89 ? -13.188 -24.641 -18.109 1 49 89 PRO A C 1
ATOM 705 O O . PRO A 1 89 ? -12.953 -25.844 -18.031 1 49 89 PRO A O 1
ATOM 708 N N . LEU A 1 90 ? -12.25 -23.766 -17.797 1 52.12 90 LEU A N 1
ATOM 709 C CA . LEU A 1 90 ? -10.883 -24.188 -17.516 1 52.12 90 LEU A CA 1
ATOM 710 C C . LEU A 1 90 ? -10.742 -24.625 -16.062 1 52.12 90 LEU A C 1
ATOM 712 O O . LEU A 1 90 ? -9.875 -25.422 -15.727 1 52.12 90 LEU A O 1
ATOM 716 N N . GLY A 1 91 ? -11.562 -24.062 -15.055 1 52.03 91 GLY A N 1
ATOM 717 C CA . GLY A 1 91 ? -11.18 -24.422 -13.695 1 52.03 91 GLY A CA 1
ATOM 718 C C . GLY A 1 91 ? -11.516 -25.859 -13.336 1 52.03 91 GLY A C 1
ATOM 719 O O . GLY A 1 91 ? -10.664 -26.578 -12.805 1 52.03 91 GLY A O 1
ATOM 720 N N . THR A 1 92 ? -12.82 -26.172 -13.531 1 56.34 92 THR A N 1
ATOM 721 C CA . THR A 1 92 ? -13.281 -27.453 -13.023 1 56.34 92 THR A CA 1
ATOM 722 C C . THR A 1 92 ? -12.812 -28.594 -13.938 1 56.34 92 THR A C 1
ATOM 724 O O . THR A 1 92 ? -12.852 -29.766 -13.555 1 56.34 92 THR A O 1
ATOM 727 N N . ALA A 1 93 ? -12.195 -28.125 -14.938 1 73.25 93 ALA A N 1
ATOM 728 C CA . ALA A 1 93 ? -11.828 -29.172 -15.875 1 73.25 93 ALA A CA 1
ATOM 729 C C . ALA A 1 93 ? -10.32 -29.422 -15.859 1 73.25 93 ALA A C 1
ATOM 731 O O . ALA A 1 93 ? -9.805 -30.203 -16.656 1 73.25 93 ALA A O 1
ATOM 732 N N . GLU A 1 94 ? -9.719 -28.938 -14.867 1 87.19 94 GLU A N 1
ATOM 733 C CA . GLU A 1 94 ? -8.273 -29.141 -14.812 1 87.19 94 GLU A CA 1
ATOM 734 C C . GLU A 1 94 ? -7.93 -30.547 -14.359 1 87.19 94 GLU A C 1
ATOM 736 O O . GLU A 1 94 ? -8.57 -31.094 -13.453 1 87.19 94 GLU A O 1
ATOM 741 N N . PRO A 1 95 ? -7.027 -31.109 -14.977 1 89.5 95 PRO A N 1
ATOM 742 C CA . PRO A 1 95 ? -6.758 -32.531 -14.781 1 89.5 95 PRO A CA 1
ATOM 743 C C . PRO A 1 95 ? -6.098 -32.844 -13.438 1 89.5 95 PRO A C 1
ATOM 745 O O . PRO A 1 95 ? -6.109 -33.969 -12.977 1 89.5 95 PRO A O 1
ATOM 748 N N . THR A 1 96 ? -5.395 -31.875 -12.797 1 90.88 96 THR A N 1
ATOM 749 C CA . THR A 1 96 ? -4.727 -32.125 -11.531 1 90.88 96 THR A CA 1
ATOM 750 C C . THR A 1 96 ? -5.352 -31.281 -10.414 1 90.88 96 THR A C 1
ATOM 752 O O . THR A 1 96 ? -5.875 -30.188 -10.664 1 90.88 96 THR A O 1
ATOM 755 N N . PRO A 1 97 ? -5.27 -31.828 -9.18 1 89.25 97 PRO A N 1
ATOM 756 C CA . PRO A 1 97 ? -5.727 -31 -8.062 1 89.25 97 PRO A CA 1
ATOM 757 C C . PRO A 1 97 ? -4.98 -29.672 -7.977 1 89.25 97 PRO A C 1
ATOM 759 O O . PRO A 1 97 ? -5.566 -28.656 -7.594 1 89.25 97 PRO A O 1
ATOM 762 N N . GLY A 1 98 ? -3.688 -29.688 -8.336 1 92.5 98 GLY A N 1
ATOM 763 C CA . GLY A 1 98 ? -2.893 -28.469 -8.328 1 92.5 98 GLY A CA 1
ATOM 764 C C . GLY A 1 98 ? -3.391 -27.422 -9.305 1 92.5 98 GLY A C 1
ATOM 765 O O . GLY A 1 98 ? -3.578 -26.266 -8.938 1 92.5 98 GLY A O 1
ATOM 766 N N . SER A 1 99 ? -3.619 -27.844 -10.5 1 93.19 99 SER A N 1
ATOM 767 C CA . SER A 1 99 ? -4.098 -26.891 -11.5 1 93.19 99 SER A CA 1
ATOM 768 C C . SER A 1 99 ? -5.516 -26.422 -11.188 1 93.19 99 SER A C 1
ATOM 770 O O . SER A 1 99 ? -5.879 -25.281 -11.477 1 93.19 99 SER A O 1
ATOM 772 N N . ARG A 1 100 ? -6.324 -27.266 -10.594 1 89.81 100 ARG A N 1
ATOM 773 C CA . ARG A 1 100 ? -7.648 -26.844 -10.156 1 89.81 100 ARG A CA 1
ATOM 774 C C . ARG A 1 100 ? -7.555 -25.781 -9.078 1 89.81 100 ARG A C 1
ATOM 776 O O . ARG A 1 100 ? -8.273 -24.781 -9.125 1 89.81 100 ARG A O 1
ATOM 783 N N . LEU A 1 101 ? -6.66 -25.984 -8.133 1 90.75 101 LEU A N 1
ATOM 784 C CA . LEU A 1 101 ? -6.457 -25.047 -7.047 1 90.75 101 LEU A CA 1
ATOM 785 C C . LEU A 1 101 ? -6.027 -23.672 -7.586 1 90.75 101 LEU A C 1
ATOM 787 O O . LEU A 1 101 ? -6.594 -22.656 -7.203 1 90.75 101 LEU A O 1
ATOM 791 N N . THR A 1 102 ? -5.086 -23.688 -8.508 1 93.94 102 THR A N 1
ATOM 792 C CA . THR A 1 102 ? -4.547 -22.438 -8.992 1 93.94 102 THR A CA 1
ATOM 793 C C . THR A 1 102 ? -5.582 -21.688 -9.828 1 93.94 102 THR A C 1
ATOM 795 O O . THR A 1 102 ? -5.652 -20.453 -9.789 1 93.94 102 THR A O 1
ATOM 798 N N . VAL A 1 103 ? -6.418 -22.391 -10.539 1 93.44 103 VAL A N 1
ATOM 799 C CA . VAL A 1 103 ? -7.449 -21.734 -11.328 1 93.44 103 VAL A CA 1
ATOM 800 C C . VAL A 1 103 ? -8.516 -21.141 -10.406 1 93.44 103 VAL A C 1
ATOM 802 O O . VAL A 1 103 ? -9.023 -20.047 -10.648 1 93.44 103 VAL A O 1
ATOM 805 N N . LEU A 1 104 ? -8.828 -21.875 -9.359 1 92.38 104 LEU A N 1
ATOM 806 C CA . LEU A 1 104 ? -9.789 -21.359 -8.391 1 92.38 104 LEU A CA 1
ATOM 807 C C . LEU A 1 104 ? -9.25 -20.109 -7.703 1 92.38 104 LEU A C 1
ATOM 809 O O . LEU A 1 104 ? -9.992 -19.156 -7.465 1 92.38 104 LEU A O 1
ATOM 813 N N . LEU A 1 105 ? -8.016 -20.125 -7.395 1 94.12 105 LEU A N 1
ATOM 814 C CA . LEU A 1 105 ? -7.395 -18.953 -6.797 1 94.12 105 LEU A CA 1
ATOM 815 C C . LEU A 1 105 ? -7.336 -17.797 -7.797 1 94.12 105 LEU A C 1
ATOM 817 O O . LEU A 1 105 ? -7.469 -16.641 -7.414 1 94.12 105 LEU A O 1
ATOM 821 N N . ALA A 1 106 ? -7.125 -18.156 -9.07 1 95.5 106 ALA A N 1
ATOM 822 C CA . ALA A 1 106 ? -7.199 -17.141 -10.109 1 95.5 106 ALA A CA 1
ATOM 823 C C . ALA A 1 106 ? -8.602 -16.531 -10.195 1 95.5 106 ALA A C 1
ATOM 825 O O . ALA A 1 106 ? -8.758 -15.328 -10.375 1 95.5 106 ALA A O 1
ATOM 826 N N . CYS A 1 107 ? -9.547 -17.391 -10.07 1 94.75 107 CYS A N 1
ATOM 827 C CA . CYS A 1 107 ? -10.93 -16.938 -10.039 1 94.75 107 CYS A CA 1
ATOM 828 C C . CYS A 1 107 ? -11.164 -15.969 -8.891 1 94.75 107 CYS A C 1
ATOM 830 O O . CYS A 1 107 ? -11.836 -14.945 -9.062 1 94.75 107 CYS A O 1
ATOM 832 N N . LEU A 1 108 ? -10.602 -16.281 -7.781 1 95.94 108 LEU A N 1
ATOM 833 C CA . LEU A 1 108 ? -10.703 -15.398 -6.621 1 95.94 108 LEU A CA 1
ATOM 834 C C . LEU A 1 108 ? -10.039 -14.047 -6.902 1 95.94 108 LEU A C 1
ATOM 836 O O . LEU A 1 108 ? -10.586 -13 -6.547 1 95.94 108 LEU A O 1
ATOM 840 N N . SER A 1 109 ? -8.906 -14.07 -7.539 1 97.62 109 SER A N 1
ATOM 841 C CA . SER A 1 109 ? -8.227 -12.836 -7.922 1 97.62 109 SER A CA 1
ATOM 842 C C . SER A 1 109 ? -9.102 -11.992 -8.844 1 97.62 109 SER A C 1
ATOM 844 O O . SER A 1 109 ? -9.195 -10.773 -8.68 1 97.62 109 SER A O 1
ATOM 846 N N . LEU A 1 110 ? -9.711 -12.641 -9.797 1 97.62 110 LEU A N 1
ATOM 847 C CA . LEU A 1 110 ? -10.586 -11.93 -10.734 1 97.62 110 LEU A CA 1
ATOM 848 C C . LEU A 1 110 ? -11.789 -11.344 -10.008 1 97.62 110 LEU A C 1
ATOM 850 O O . LEU A 1 110 ? -12.195 -10.211 -10.281 1 97.62 110 LEU A O 1
ATOM 854 N N . ALA A 1 111 ? -12.336 -12.109 -9.109 1 97.94 111 ALA A N 1
ATOM 855 C CA . ALA A 1 111 ? -13.461 -11.633 -8.312 1 97.94 111 ALA A CA 1
ATOM 856 C C . ALA A 1 111 ? -13.094 -10.375 -7.535 1 97.94 111 ALA A C 1
ATOM 858 O O . ALA A 1 111 ? -13.883 -9.422 -7.469 1 97.94 111 ALA A O 1
ATOM 859 N N . CYS A 1 112 ? -11.93 -10.383 -6.984 1 98.75 112 CYS A N 1
ATOM 860 C CA . CYS A 1 112 ? -11.453 -9.227 -6.234 1 98.75 112 CYS A CA 1
ATOM 861 C C . CYS A 1 112 ? -11.305 -8.016 -7.141 1 98.75 112 CYS A C 1
ATOM 863 O O . CYS A 1 112 ? -11.766 -6.922 -6.801 1 98.75 112 CYS A O 1
ATOM 865 N N . LEU A 1 113 ? -10.703 -8.227 -8.297 1 98.88 113 LEU A N 1
ATOM 866 C CA . LEU A 1 113 ? -10.547 -7.137 -9.25 1 98.88 113 LEU A CA 1
ATOM 867 C C . LEU A 1 113 ? -11.906 -6.539 -9.617 1 98.88 113 LEU A C 1
ATOM 869 O O . LEU A 1 113 ? -12.086 -5.32 -9.57 1 98.88 113 LEU A O 1
ATOM 873 N N . GLN A 1 114 ? -12.797 -7.398 -9.945 1 98.69 114 GLN A N 1
ATOM 874 C CA . GLN A 1 114 ? -14.109 -6.938 -10.367 1 98.69 114 GLN A CA 1
ATOM 875 C C . GLN A 1 114 ? -14.828 -6.203 -9.242 1 98.69 114 GLN A C 1
ATOM 877 O O . GLN A 1 114 ? -15.523 -5.211 -9.477 1 98.69 114 GLN A O 1
ATOM 882 N N . THR A 1 115 ? -14.688 -6.672 -8.062 1 98.81 115 THR A N 1
ATOM 883 C CA . THR A 1 115 ? -15.281 -6.008 -6.902 1 98.81 115 THR A CA 1
ATOM 884 C C . THR A 1 115 ? -14.734 -4.59 -6.758 1 98.81 115 THR A C 1
ATOM 886 O O . THR A 1 115 ? -15.5 -3.645 -6.555 1 98.81 115 THR A O 1
ATOM 889 N N . LEU A 1 116 ? -13.445 -4.43 -6.879 1 98.69 116 LEU A N 1
ATOM 890 C CA . LEU A 1 116 ? -12.812 -3.125 -6.723 1 98.69 116 LEU A CA 1
ATOM 891 C C . LEU A 1 116 ? -13.195 -2.193 -7.867 1 98.69 116 LEU A C 1
ATOM 893 O O . LEU A 1 116 ? -13.438 -1.005 -7.652 1 98.69 116 LEU A O 1
ATOM 897 N N . LEU A 1 117 ? -13.289 -2.74 -9.039 1 98.56 117 LEU A N 1
ATOM 898 C CA . LEU A 1 117 ? -13.711 -1.944 -10.188 1 98.56 117 LEU A CA 1
ATOM 899 C C . LEU A 1 117 ? -15.148 -1.462 -10.023 1 98.56 117 LEU A C 1
ATOM 901 O O . LEU A 1 117 ? -15.461 -0.312 -10.336 1 98.56 117 LEU A O 1
ATOM 905 N N . ASN A 1 118 ? -15.969 -2.326 -9.531 1 98 118 ASN A N 1
ATOM 906 C CA . ASN A 1 118 ? -17.359 -1.977 -9.32 1 98 118 ASN A CA 1
ATOM 907 C C . ASN A 1 118 ? -17.516 -0.863 -8.289 1 98 118 ASN A C 1
ATOM 909 O O . ASN A 1 118 ? -18.516 -0.15 -8.273 1 98 118 ASN A O 1
ATOM 913 N N . ARG A 1 119 ? -16.547 -0.638 -7.539 1 96.88 119 ARG A N 1
ATOM 914 C CA . ARG A 1 119 ? -16.562 0.403 -6.516 1 96.88 119 ARG A CA 1
ATOM 915 C C . ARG A 1 119 ? -16 1.713 -7.059 1 96.88 119 ARG A C 1
ATOM 917 O O . ARG A 1 119 ? -15.891 2.695 -6.32 1 96.88 119 ARG A O 1
ATOM 924 N N . GLY A 1 120 ? -15.539 1.675 -8.273 1 96.44 120 GLY A N 1
ATOM 925 C CA . GLY A 1 120 ? -15.164 2.91 -8.938 1 96.44 120 GLY A CA 1
ATOM 926 C C . GLY A 1 120 ? -13.664 3.123 -8.992 1 96.44 120 GLY A C 1
ATOM 927 O O . GLY A 1 120 ? -13.195 4.188 -9.398 1 96.44 120 GLY A O 1
ATOM 928 N N . LEU A 1 121 ? -12.859 2.131 -8.594 1 97.62 121 LEU A N 1
ATOM 929 C CA . LEU A 1 121 ? -11.414 2.279 -8.672 1 97.62 121 LEU A CA 1
ATOM 930 C C . LEU A 1 121 ? -10.93 2.191 -10.109 1 97.62 121 LEU A C 1
ATOM 932 O O . LEU A 1 121 ? -11.492 1.436 -10.914 1 97.62 121 LEU A O 1
ATOM 936 N N . ASP A 1 122 ? -9.906 3.008 -10.367 1 96.94 122 ASP A N 1
ATOM 937 C CA . ASP A 1 122 ? -9.25 2.814 -11.656 1 96.94 122 ASP A CA 1
ATOM 938 C C . ASP A 1 122 ? -8.586 1.441 -11.742 1 96.94 122 ASP A C 1
ATOM 940 O O . ASP A 1 122 ? -8.148 0.895 -10.727 1 96.94 122 ASP A O 1
ATOM 944 N N . ARG A 1 123 ? -8.508 0.873 -12.875 1 97.81 123 ARG A N 1
ATOM 945 C CA . ARG A 1 123 ? -8.078 -0.508 -13.086 1 97.81 123 ARG A CA 1
ATOM 946 C C . ARG A 1 123 ? -6.637 -0.709 -12.625 1 97.81 123 ARG A C 1
ATOM 948 O O . ARG A 1 123 ? -6.32 -1.716 -11.984 1 97.81 123 ARG A O 1
ATOM 955 N N . ALA A 1 124 ? -5.762 0.26 -12.953 1 97.06 124 ALA A N 1
ATOM 956 C CA . ALA A 1 124 ? -4.359 0.115 -12.57 1 97.06 124 ALA A CA 1
ATOM 957 C C . ALA A 1 124 ? -4.215 0.011 -11.055 1 97.06 124 ALA A C 1
ATOM 959 O O . ALA A 1 124 ? -3.443 -0.812 -10.555 1 97.06 124 ALA A O 1
ATOM 960 N N . TYR A 1 125 ? -4.996 0.841 -10.383 1 97.88 125 TYR A N 1
ATOM 961 C CA . TYR A 1 125 ? -4.965 0.836 -8.922 1 97.88 125 TYR A CA 1
ATOM 962 C C . TYR A 1 125 ? -5.551 -0.458 -8.367 1 97.88 125 TYR A C 1
ATOM 964 O O . TYR A 1 125 ? -4.977 -1.067 -7.461 1 97.88 125 TYR A O 1
ATOM 972 N N . ALA A 1 126 ? -6.629 -0.912 -8.922 1 98.62 126 ALA A N 1
ATOM 973 C CA . ALA A 1 126 ? -7.266 -2.152 -8.484 1 98.62 126 ALA A CA 1
ATOM 974 C C . ALA A 1 126 ? -6.336 -3.346 -8.688 1 98.62 126 ALA A C 1
ATOM 976 O O . ALA A 1 126 ? -6.223 -4.207 -7.809 1 98.62 126 ALA A O 1
ATOM 977 N N . VAL A 1 127 ? -5.668 -3.381 -9.789 1 98.62 127 VAL A N 1
ATOM 978 C CA . VAL A 1 127 ? -4.738 -4.457 -10.102 1 98.62 127 VAL A CA 1
ATOM 979 C C . VAL A 1 127 ? -3.582 -4.449 -9.102 1 98.62 127 VAL A C 1
ATOM 981 O O . VAL A 1 127 ? -3.162 -5.508 -8.625 1 98.62 127 VAL A O 1
ATOM 984 N N . GLU A 1 128 ? -3.131 -3.293 -8.797 1 98.06 128 GLU A N 1
ATOM 985 C CA . GLU A 1 128 ? -2.043 -3.17 -7.836 1 98.06 128 GLU A CA 1
ATOM 986 C C . GLU A 1 128 ? -2.451 -3.709 -6.469 1 98.06 128 GLU A C 1
ATOM 988 O O . GLU A 1 128 ? -1.688 -4.434 -5.824 1 98.06 128 GLU A O 1
ATOM 993 N N . LEU A 1 129 ? -3.605 -3.318 -6.027 1 98.56 129 LEU A N 1
ATOM 994 C CA . LEU A 1 129 ? -4.094 -3.793 -4.738 1 98.56 129 LEU A CA 1
ATOM 995 C C . LEU A 1 129 ? -4.23 -5.312 -4.73 1 98.56 129 LEU A C 1
ATOM 997 O O . LEU A 1 129 ? -3.836 -5.969 -3.768 1 98.56 129 LEU A O 1
ATOM 1001 N N . CYS A 1 130 ? -4.727 -5.875 -5.777 1 98.69 130 CYS A N 1
ATOM 1002 C CA . CYS A 1 130 ? -4.863 -7.324 -5.891 1 98.69 130 CYS A CA 1
ATOM 1003 C C . CYS A 1 130 ? -3.5 -8.008 -5.875 1 98.69 130 CYS A C 1
ATOM 1005 O O . CYS A 1 130 ? -3.326 -9.039 -5.227 1 98.69 130 CYS A O 1
ATOM 1007 N N . ALA A 1 131 ? -2.596 -7.402 -6.594 1 98.5 131 ALA A N 1
ATOM 1008 C CA . ALA A 1 131 ? -1.249 -7.969 -6.648 1 98.5 131 ALA A CA 1
ATOM 1009 C C . ALA A 1 131 ? -0.598 -7.961 -5.266 1 98.5 131 ALA A C 1
ATOM 1011 O O . ALA A 1 131 ? 0.066 -8.93 -4.883 1 98.5 131 ALA A O 1
ATOM 1012 N N . ASP A 1 132 ? -0.778 -6.859 -4.57 1 98.25 132 ASP A N 1
ATOM 1013 C CA . ASP A 1 132 ? -0.235 -6.781 -3.219 1 98.25 132 ASP A CA 1
ATOM 1014 C C . ASP A 1 132 ? -0.847 -7.852 -2.318 1 98.25 132 ASP A C 1
ATOM 1016 O O . ASP A 1 132 ? -0.147 -8.461 -1.508 1 98.25 132 ASP A O 1
ATOM 1020 N N . MET A 1 133 ? -2.105 -8.07 -2.422 1 98.25 133 MET A N 1
ATOM 1021 C CA . MET A 1 133 ? -2.766 -9.094 -1.616 1 98.25 133 MET A CA 1
ATOM 1022 C C . MET A 1 133 ? -2.285 -10.492 -2.006 1 98.25 133 MET A C 1
ATOM 1024 O O . MET A 1 133 ? -2.033 -11.328 -1.139 1 98.25 133 MET A O 1
ATOM 1028 N N . ALA A 1 134 ? -2.162 -10.688 -3.291 1 98.06 134 ALA A N 1
ATOM 1029 C CA . ALA A 1 134 ? -1.667 -11.977 -3.768 1 98.06 134 ALA A CA 1
ATOM 1030 C C . ALA A 1 134 ? -0.283 -12.273 -3.199 1 98.06 134 ALA A C 1
ATOM 1032 O O . ALA A 1 134 ? -0.005 -13.406 -2.789 1 98.06 134 ALA A O 1
ATOM 1033 N N . TRP A 1 135 ? 0.536 -11.273 -3.164 1 97.44 135 TRP A N 1
ATOM 1034 C CA . TRP A 1 135 ? 1.874 -11.461 -2.613 1 97.44 135 TRP A CA 1
ATOM 1035 C C . TRP A 1 135 ? 1.81 -11.797 -1.128 1 97.44 135 TRP A C 1
ATOM 1037 O O . TRP A 1 135 ? 2.523 -12.688 -0.655 1 97.44 135 TRP A O 1
ATOM 1047 N N . HIS A 1 136 ? 0.98 -11.102 -0.431 1 95.38 136 HIS A N 1
ATOM 1048 C CA . HIS A 1 136 ? 0.851 -11.359 0.998 1 95.38 136 HIS A CA 1
ATOM 1049 C C . HIS A 1 136 ? 0.429 -12.805 1.259 1 95.38 136 HIS A C 1
ATOM 1051 O O . HIS A 1 136 ? 0.922 -13.438 2.193 1 95.38 136 HIS A O 1
ATOM 1057 N N . ILE A 1 137 ? -0.389 -13.289 0.478 1 94.88 137 ILE A N 1
ATOM 1058 C CA . ILE A 1 137 ? -0.88 -14.656 0.62 1 94.88 137 ILE A CA 1
ATOM 1059 C C . ILE A 1 137 ? 0.211 -15.641 0.209 1 94.88 137 ILE A C 1
ATOM 1061 O O . ILE A 1 137 ? 0.522 -16.578 0.949 1 94.88 137 ILE A O 1
ATOM 1065 N N . CYS A 1 138 ? 0.802 -15.398 -0.923 1 94.75 138 CYS A N 1
ATOM 1066 C CA . CYS A 1 138 ? 1.812 -16.297 -1.469 1 94.75 138 CYS A CA 1
ATOM 1067 C C . CYS A 1 138 ? 2.998 -16.422 -0.522 1 94.75 138 CYS A C 1
ATOM 1069 O O . CYS A 1 138 ? 3.482 -17.531 -0.269 1 94.75 138 CYS A O 1
ATOM 1071 N N . GLN A 1 139 ? 3.471 -15.344 -0.036 1 92.44 139 GLN A N 1
ATOM 1072 C CA . GLN A 1 139 ? 4.672 -15.383 0.791 1 92.44 139 GLN A CA 1
ATOM 1073 C C . GLN A 1 139 ? 4.418 -16.125 2.096 1 92.44 139 GLN A C 1
ATOM 1075 O O . GLN A 1 139 ? 5.312 -16.797 2.619 1 92.44 139 GLN A O 1
ATOM 1080 N N . ARG A 1 140 ? 3.254 -16 2.582 1 87.94 140 ARG A N 1
ATOM 1081 C CA . ARG A 1 140 ? 2.914 -16.719 3.803 1 87.94 140 ARG A CA 1
ATOM 1082 C C . ARG A 1 140 ? 2.943 -18.234 3.574 1 87.94 140 ARG A C 1
ATOM 1084 O O . ARG A 1 140 ? 3.434 -18.984 4.418 1 87.94 140 ARG A O 1
ATOM 1091 N N . TRP A 1 141 ? 2.482 -18.609 2.463 1 87.88 141 TRP A N 1
ATOM 1092 C CA .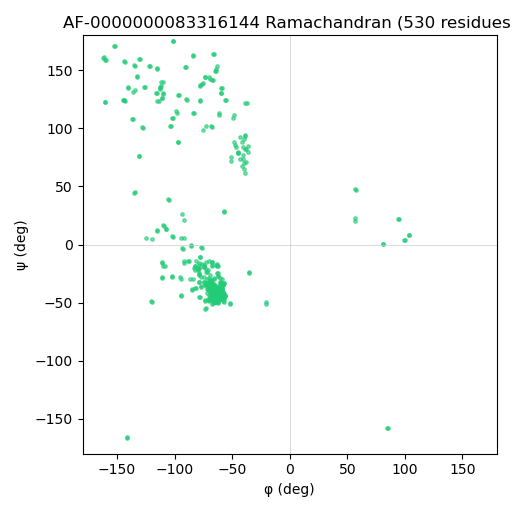 TRP A 1 141 ? 2.469 -20.016 2.113 1 87.88 141 TRP A CA 1
ATOM 1093 C C . TRP A 1 141 ? 3.879 -20.516 1.818 1 87.88 141 TRP A C 1
ATOM 1095 O O . TRP A 1 141 ? 4.207 -21.672 2.102 1 87.88 141 TRP A O 1
ATOM 1105 N N . ALA A 1 142 ? 4.68 -19.703 1.269 1 90.69 142 ALA A N 1
ATOM 1106 C CA . ALA A 1 142 ? 6.027 -20.094 0.862 1 90.69 142 ALA A CA 1
ATOM 1107 C C . ALA A 1 142 ? 6.988 -20.047 2.045 1 90.69 142 ALA A C 1
ATOM 1109 O O . ALA A 1 142 ? 8.07 -20.641 1.993 1 90.69 142 ALA A O 1
ATOM 1110 N N . ARG A 1 143 ? 6.617 -19.359 3.08 1 89.75 143 ARG A N 1
ATOM 1111 C CA . ARG A 1 143 ? 7.531 -19.078 4.184 1 89.75 143 ARG A CA 1
ATOM 1112 C C . ARG A 1 143 ? 7.93 -20.359 4.91 1 89.75 143 ARG A C 1
ATOM 1114 O O . ARG A 1 143 ? 9.117 -20.594 5.156 1 89.75 143 ARG A O 1
ATOM 1121 N N . LEU A 1 144 ? 6.973 -21.141 5.25 1 87.81 144 LEU A N 1
ATOM 1122 C CA . LEU A 1 144 ? 7.246 -22.297 6.09 1 87.81 144 LEU A CA 1
ATOM 1123 C C . LEU A 1 144 ? 8.102 -23.328 5.348 1 87.81 144 LEU A C 1
ATOM 1125 O O . LEU A 1 144 ? 9.141 -23.75 5.855 1 87.81 144 LEU A O 1
ATOM 1129 N N . PRO A 1 145 ? 7.715 -23.719 4.141 1 91.81 145 PRO A N 1
ATOM 1130 C CA . PRO A 1 145 ? 8.594 -24.625 3.406 1 91.81 145 PRO A CA 1
ATOM 1131 C C . PRO A 1 145 ? 9.992 -24.047 3.193 1 91.81 145 PRO A C 1
ATOM 1133 O O . PRO A 1 145 ? 10.984 -24.781 3.295 1 91.81 145 PRO A O 1
ATOM 1136 N N . ASP A 1 146 ? 10.086 -22.844 2.902 1 93.38 146 ASP A N 1
ATOM 1137 C CA . ASP A 1 146 ? 11.375 -22.203 2.676 1 93.38 146 ASP A CA 1
ATOM 1138 C C . ASP A 1 146 ? 12.25 -22.281 3.926 1 93.38 146 ASP A C 1
ATOM 1140 O O . ASP A 1 146 ? 13.461 -22.469 3.832 1 93.38 146 ASP A O 1
ATOM 1144 N N . HIS A 1 147 ? 11.703 -22.109 5.105 1 93.19 147 HIS A N 1
ATOM 1145 C CA . HIS A 1 147 ? 12.453 -22.203 6.348 1 93.19 147 HIS A CA 1
ATOM 1146 C C . HIS A 1 147 ? 13.023 -23.609 6.539 1 93.19 147 HIS A C 1
ATOM 1148 O O . HIS A 1 147 ? 14.18 -23.766 6.941 1 93.19 147 HIS A O 1
ATOM 1154 N N . GLY A 1 148 ? 12.242 -24.562 6.281 1 94.69 148 GLY A N 1
ATOM 1155 C CA . GLY A 1 148 ? 12.734 -25.938 6.355 1 94.69 148 GLY A CA 1
ATOM 1156 C C . GLY A 1 148 ? 13.852 -26.219 5.371 1 94.69 148 GLY A C 1
ATOM 1157 O O . GLY A 1 148 ? 14.852 -26.844 5.727 1 94.69 148 GLY A O 1
ATOM 1158 N N . ILE A 1 149 ? 13.734 -25.719 4.211 1 95.5 149 ILE A N 1
ATOM 1159 C CA . ILE A 1 149 ? 14.711 -25.953 3.148 1 95.5 149 ILE A CA 1
ATOM 1160 C C . ILE A 1 149 ? 16 -25.219 3.473 1 95.5 149 ILE A C 1
ATOM 1162 O O . ILE A 1 149 ? 17.094 -25.719 3.215 1 95.5 149 ILE A O 1
ATOM 1166 N N . ARG A 1 150 ? 15.867 -24.047 4.02 1 92.88 150 ARG A N 1
ATOM 1167 C CA . ARG A 1 150 ? 17.031 -23.266 4.398 1 92.88 150 ARG A CA 1
ATOM 1168 C C . ARG A 1 150 ? 17.906 -24.031 5.398 1 92.88 150 ARG A C 1
ATOM 1170 O O . ARG A 1 150 ? 19.125 -23.891 5.406 1 92.88 150 ARG A O 1
ATOM 1177 N N . LEU A 1 151 ? 17.281 -24.844 6.156 1 93.75 151 LEU A N 1
ATOM 1178 C CA . LEU A 1 151 ? 17.984 -25.594 7.188 1 93.75 151 LEU A CA 1
ATOM 1179 C C . LEU A 1 151 ? 18.703 -26.797 6.586 1 93.75 151 LEU A C 1
ATOM 1181 O O . LEU A 1 151 ? 19.688 -27.281 7.152 1 93.75 151 LEU A O 1
ATOM 1185 N N . ILE A 1 152 ? 18.266 -27.188 5.473 1 94.56 152 ILE A N 1
ATOM 1186 C CA . ILE A 1 152 ? 18.781 -28.453 4.957 1 94.56 152 ILE A CA 1
ATOM 1187 C C . ILE A 1 152 ? 19.672 -28.188 3.736 1 94.56 152 ILE A C 1
ATOM 1189 O O . ILE A 1 152 ? 20.562 -28.969 3.422 1 94.56 152 ILE A O 1
ATOM 1193 N N . ALA A 1 153 ? 19.391 -27.125 3.029 1 94.12 153 ALA A N 1
ATOM 1194 C CA . ALA A 1 153 ? 20.156 -26.812 1.821 1 94.12 153 ALA A CA 1
ATOM 1195 C C . ALA A 1 153 ? 21.594 -26.453 2.158 1 94.12 153 ALA A C 1
ATOM 1197 O O . ALA A 1 153 ? 21.844 -25.719 3.121 1 94.12 153 ALA A O 1
ATOM 1198 N N . ARG A 1 154 ? 22.547 -26.828 1.418 1 90.62 154 ARG A N 1
ATOM 1199 C CA . ARG A 1 154 ? 23.969 -26.609 1.671 1 90.62 154 ARG A CA 1
ATOM 1200 C C . ARG A 1 154 ? 24.516 -25.469 0.831 1 90.62 154 ARG A C 1
ATOM 1202 O O . ARG A 1 154 ? 25.547 -24.891 1.16 1 90.62 154 ARG A O 1
ATOM 1209 N N . THR A 1 155 ? 23.891 -25.25 -0.31 1 91.31 155 THR A N 1
ATOM 1210 C CA . THR A 1 155 ? 24.312 -24.188 -1.221 1 91.31 155 THR A CA 1
ATOM 1211 C C . THR A 1 155 ? 23.125 -23.344 -1.655 1 91.31 155 THR A C 1
ATOM 1213 O O . THR A 1 155 ? 21.984 -23.797 -1.591 1 91.31 155 THR A O 1
ATOM 1216 N N . PRO A 1 156 ? 23.422 -22.203 -2.098 1 91.75 156 PRO A N 1
ATOM 1217 C CA . PRO A 1 156 ? 22.344 -21.375 -2.615 1 91.75 156 PRO A CA 1
ATOM 1218 C C . PRO A 1 156 ? 21.625 -22 -3.799 1 91.75 156 PRO A C 1
ATOM 1220 O O . PRO A 1 156 ? 20.391 -21.875 -3.918 1 91.75 156 PRO A O 1
ATOM 1223 N N . LEU A 1 157 ? 22.359 -22.609 -4.613 1 93.44 157 LEU A N 1
ATOM 1224 C CA . LEU A 1 157 ? 21.75 -23.266 -5.766 1 93.44 157 LEU A CA 1
ATOM 1225 C C . LEU A 1 157 ? 20.828 -24.406 -5.32 1 93.44 157 LEU A C 1
ATOM 1227 O O . LEU A 1 157 ? 19.75 -24.578 -5.879 1 93.44 157 LEU A O 1
ATOM 1231 N N . GLN A 1 158 ? 21.234 -25.141 -4.348 1 94.12 158 GLN A N 1
ATOM 1232 C CA . GLN A 1 158 ? 20.406 -26.234 -3.846 1 94.12 158 GLN A CA 1
ATOM 1233 C C . GLN A 1 158 ? 19.125 -25.719 -3.227 1 94.12 158 GLN A C 1
ATOM 1235 O O . GLN A 1 158 ? 18.062 -26.312 -3.395 1 94.12 158 GLN A O 1
ATOM 1240 N N . ARG A 1 159 ? 19.219 -24.625 -2.482 1 95.31 159 ARG A N 1
ATOM 1241 C CA . ARG A 1 159 ? 18.031 -24 -1.89 1 95.31 159 ARG A CA 1
ATOM 1242 C C . ARG A 1 159 ? 17.047 -23.578 -2.965 1 95.31 159 ARG A C 1
ATOM 1244 O O . ARG A 1 159 ? 15.852 -23.875 -2.875 1 95.31 159 ARG A O 1
ATOM 1251 N N . LEU A 1 160 ? 17.594 -22.953 -3.975 1 94.75 160 LEU A N 1
ATOM 1252 C CA . LEU A 1 160 ? 16.75 -22.516 -5.086 1 94.75 160 LEU A CA 1
ATOM 1253 C C . LEU A 1 160 ? 16.078 -23.703 -5.77 1 94.75 160 LEU A C 1
ATOM 1255 O O . LEU A 1 160 ? 14.875 -23.672 -6.027 1 94.75 160 LEU A O 1
ATOM 1259 N N . ARG A 1 161 ? 16.844 -24.719 -6.004 1 94.5 161 ARG A N 1
ATOM 1260 C CA . ARG A 1 161 ? 16.344 -25.906 -6.691 1 94.5 161 ARG A CA 1
ATOM 1261 C C . ARG A 1 161 ? 15.25 -26.594 -5.883 1 94.5 161 ARG A C 1
ATOM 1263 O O . ARG A 1 161 ? 14.203 -26.953 -6.434 1 94.5 161 ARG A O 1
ATOM 1270 N N . MET A 1 162 ? 15.477 -26.734 -4.621 1 95.62 162 MET A N 1
ATOM 1271 C CA . MET A 1 162 ? 14.508 -27.406 -3.766 1 95.62 162 MET A CA 1
ATOM 1272 C C . MET A 1 162 ? 13.195 -26.641 -3.697 1 95.62 162 MET A C 1
ATOM 1274 O O . MET A 1 162 ? 12.117 -27.234 -3.754 1 95.62 162 MET A O 1
ATOM 1278 N N . ASN A 1 163 ? 13.273 -25.344 -3.564 1 96.25 163 ASN A N 1
ATOM 1279 C CA . ASN A 1 163 ? 12.062 -24.531 -3.506 1 96.25 163 ASN A CA 1
ATOM 1280 C C . ASN A 1 163 ? 11.305 -24.562 -4.828 1 96.25 163 ASN A C 1
ATOM 1282 O O . ASN A 1 163 ? 10.078 -24.75 -4.84 1 96.25 163 ASN A O 1
ATOM 1286 N N . VAL A 1 164 ? 12.016 -24.391 -5.922 1 95.38 164 VAL A N 1
ATOM 1287 C CA . VAL A 1 164 ? 11.383 -24.422 -7.238 1 95.38 164 VAL A CA 1
ATOM 1288 C C . VAL A 1 164 ? 10.719 -25.766 -7.465 1 95.38 164 VAL A C 1
ATOM 1290 O O . VAL A 1 164 ? 9.57 -25.844 -7.91 1 95.38 164 VAL A O 1
ATOM 1293 N N . GLU A 1 165 ? 11.43 -26.812 -7.117 1 94.19 165 GLU A N 1
ATOM 1294 C CA . GLU A 1 165 ? 10.914 -28.172 -7.312 1 94.19 165 GLU A CA 1
ATOM 1295 C C . GLU A 1 165 ? 9.656 -28.406 -6.484 1 94.19 165 GLU A C 1
ATOM 1297 O O . GLU A 1 165 ? 8.742 -29.109 -6.922 1 94.19 165 GLU A O 1
ATOM 1302 N N . LEU A 1 166 ? 9.672 -27.922 -5.34 1 94.88 166 LEU A N 1
ATOM 1303 C CA . LEU A 1 166 ? 8.492 -28.062 -4.488 1 94.88 166 LEU A CA 1
ATOM 1304 C C . LEU A 1 166 ? 7.262 -27.469 -5.164 1 94.88 166 LEU A C 1
ATOM 1306 O O . LEU A 1 166 ? 6.191 -28.094 -5.16 1 94.88 166 LEU A O 1
ATOM 1310 N N . PHE A 1 167 ? 7.367 -26.328 -5.785 1 94.06 167 PHE A N 1
ATOM 1311 C CA . PHE A 1 167 ? 6.25 -25.672 -6.441 1 94.06 167 PHE A CA 1
ATOM 1312 C C . PHE A 1 167 ? 5.875 -26.391 -7.734 1 94.06 167 PHE A C 1
ATOM 1314 O O . PHE A 1 167 ? 4.703 -26.422 -8.117 1 94.06 167 PHE A O 1
ATOM 1321 N N . LEU A 1 168 ? 6.906 -26.953 -8.445 1 95.25 168 LEU A N 1
ATOM 1322 C CA . LEU A 1 168 ? 6.633 -27.688 -9.68 1 95.25 168 LEU A CA 1
ATOM 1323 C C . LEU A 1 168 ? 5.957 -29.016 -9.391 1 95.25 168 LEU A C 1
ATOM 1325 O O . LEU A 1 168 ? 5.281 -29.578 -10.266 1 95.25 168 LEU A O 1
ATOM 1329 N N . ARG A 1 169 ? 6.117 -29.516 -8.195 1 94.69 169 ARG A N 1
ATOM 1330 C CA . ARG A 1 169 ? 5.457 -30.75 -7.789 1 94.69 169 ARG A CA 1
ATOM 1331 C C . ARG A 1 169 ? 4.016 -30.484 -7.363 1 94.69 169 ARG A C 1
ATOM 1333 O O . ARG A 1 169 ? 3.137 -31.328 -7.57 1 94.69 169 ARG A O 1
ATOM 1340 N N . PHE A 1 170 ? 3.85 -29.422 -6.754 1 94.62 170 PHE A N 1
ATOM 1341 C CA . PHE A 1 170 ? 2.525 -28.938 -6.383 1 94.62 170 PHE A CA 1
ATOM 1342 C C . PHE A 1 170 ? 2.559 -27.438 -6.086 1 94.62 170 PHE A C 1
ATOM 1344 O O . PHE A 1 170 ? 3.326 -26.984 -5.234 1 94.62 170 PHE A O 1
ATOM 1351 N N . PRO A 1 171 ? 1.807 -26.641 -6.738 1 94.62 171 PRO A N 1
ATOM 1352 C CA . PRO A 1 171 ? 0.614 -27.016 -7.5 1 94.62 171 PRO A CA 1
ATOM 1353 C C . PRO A 1 171 ? 0.835 -26.953 -9.008 1 94.62 171 PRO A C 1
ATOM 1355 O O . PRO A 1 171 ? -0.119 -27.078 -9.781 1 94.62 171 PRO A O 1
ATOM 1358 N N . PHE A 1 172 ? 2.039 -26.859 -9.477 1 96.44 172 PHE A N 1
ATOM 1359 C CA . PHE A 1 172 ? 2.27 -26.578 -10.883 1 96.44 172 PHE A CA 1
ATOM 1360 C C . PHE A 1 172 ? 2.725 -27.828 -11.625 1 96.44 172 PHE A C 1
ATOM 1362 O O . PHE A 1 172 ? 3.576 -27.75 -12.516 1 96.44 172 PHE A O 1
ATOM 1369 N N . ASN A 1 173 ? 2.143 -28.938 -11.258 1 95.19 173 ASN A N 1
ATOM 1370 C CA . ASN A 1 173 ? 2.578 -30.219 -11.812 1 95.19 173 ASN A CA 1
ATOM 1371 C C . ASN A 1 173 ? 1.809 -30.578 -13.078 1 95.19 173 ASN A C 1
ATOM 1373 O O . ASN A 1 173 ? 0.672 -30.141 -13.266 1 95.19 173 ASN A O 1
ATOM 1377 N N . PRO A 1 174 ? 2.486 -31.359 -13.914 1 94.62 174 PRO A N 1
ATOM 1378 C CA . PRO A 1 174 ? 1.773 -31.953 -15.047 1 94.62 174 PRO A CA 1
ATOM 1379 C C . PRO A 1 174 ? 0.67 -32.906 -14.609 1 94.62 174 PRO A C 1
ATOM 1381 O O . PRO A 1 174 ? 0.732 -33.469 -13.516 1 94.62 174 PRO A O 1
ATOM 1384 N N . PRO A 1 175 ? -0.371 -33.062 -15.484 1 94.56 175 PRO A N 1
ATOM 1385 C CA . PRO A 1 175 ? -0.503 -32.5 -16.828 1 94.56 175 PRO A CA 1
ATOM 1386 C C . PRO A 1 175 ? -1.215 -31.156 -16.844 1 94.56 175 PRO A C 1
ATOM 1388 O O . PRO A 1 175 ? -1.484 -30.609 -17.922 1 94.56 175 PRO A O 1
ATOM 1391 N N . GLY A 1 176 ? -1.488 -30.656 -15.68 1 94.25 176 GLY A N 1
ATOM 1392 C CA . GLY A 1 176 ? -2.082 -29.328 -15.648 1 94.25 176 GLY A CA 1
ATOM 1393 C C . GLY A 1 176 ? -1.186 -28.266 -16.25 1 94.25 176 GLY A C 1
ATOM 1394 O O . GLY A 1 176 ? -1.654 -27.391 -16.984 1 94.25 176 GLY A O 1
ATOM 1395 N N . TYR A 1 177 ? 0.001 -28.375 -15.906 1 97 177 TYR A N 1
ATOM 1396 C CA . TYR A 1 177 ? 1.055 -27.562 -16.5 1 97 177 TYR A CA 1
ATOM 1397 C C . TYR A 1 177 ? 1.968 -28.422 -17.375 1 97 177 TYR A C 1
ATOM 1399 O O . TYR A 1 177 ? 2.283 -29.562 -17.031 1 97 177 TYR A O 1
ATOM 1407 N N . ILE A 1 178 ? 2.344 -27.875 -18.469 1 97.69 178 ILE A N 1
ATOM 1408 C CA . ILE A 1 178 ? 3.35 -28.531 -19.297 1 97.69 178 ILE A CA 1
ATOM 1409 C C . ILE A 1 178 ? 4.719 -27.922 -19.031 1 97.69 178 ILE A C 1
ATOM 1411 O O . ILE A 1 178 ? 4.949 -26.75 -19.344 1 97.69 178 ILE A O 1
ATOM 1415 N N . VAL A 1 179 ? 5.598 -28.688 -18.469 1 96.5 179 VAL A N 1
ATOM 1416 C CA . VAL A 1 179 ? 6.91 -28.219 -18.031 1 96.5 179 VAL A CA 1
ATOM 1417 C C . VAL A 1 179 ? 8 -28.875 -18.859 1 96.5 179 VAL A C 1
ATOM 1419 O O . VAL A 1 179 ? 8.047 -30.109 -18.969 1 96.5 179 VAL A O 1
ATOM 1422 N N . GLU A 1 180 ? 8.812 -28.062 -19.484 1 96.38 180 GLU A N 1
ATOM 1423 C CA . GLU A 1 180 ? 10.008 -28.531 -20.188 1 96.38 180 GLU A CA 1
ATOM 1424 C C . GLU A 1 180 ? 11.266 -28.234 -19.375 1 96.38 180 GLU A C 1
ATOM 1426 O O . GLU A 1 180 ? 11.719 -27.094 -19.328 1 96.38 180 GLU A O 1
ATOM 1431 N N . ARG A 1 181 ? 11.766 -29.203 -18.75 1 92.31 181 ARG A N 1
ATOM 1432 C CA . ARG A 1 181 ? 12.953 -29.031 -17.938 1 92.31 181 ARG A CA 1
ATOM 1433 C C . ARG A 1 181 ? 14.211 -28.922 -18.797 1 92.31 181 ARG A C 1
ATOM 1435 O O . ARG A 1 181 ? 14.344 -29.609 -19.797 1 92.31 181 ARG A O 1
ATOM 1442 N N . LEU A 1 182 ? 14.93 -28.016 -18.297 1 91.06 182 LEU A N 1
ATOM 1443 C CA . LEU A 1 182 ? 16.188 -27.812 -19.031 1 91.06 182 LEU A CA 1
ATOM 1444 C C . LEU A 1 182 ? 17.375 -28.234 -18.188 1 91.06 182 LEU A C 1
ATOM 1446 O O . LEU A 1 182 ? 17.312 -28.203 -16.953 1 91.06 182 LEU A O 1
ATOM 1450 N N . SER A 1 183 ? 18.359 -28.984 -18.719 1 73.69 183 SER A N 1
ATOM 1451 C CA . SER A 1 183 ? 19.562 -29.422 -18.031 1 73.69 183 SER A CA 1
ATOM 1452 C C . SER A 1 183 ? 20.562 -28.281 -17.875 1 73.69 183 SER A C 1
ATOM 1454 O O . SER A 1 183 ? 20.781 -27.516 -18.828 1 73.69 183 SER A O 1
ATOM 1456 N N . ASP A 1 184 ? 20.516 -27.672 -16.578 1 67.12 184 ASP A N 1
ATOM 1457 C CA . ASP A 1 184 ? 21.594 -26.688 -16.5 1 67.12 184 ASP A CA 1
ATOM 1458 C C . ASP A 1 184 ? 22.344 -26.812 -15.172 1 67.12 184 ASP A C 1
ATOM 1460 O O . ASP A 1 184 ? 21.75 -27.141 -14.141 1 67.12 184 ASP A O 1
ATOM 1464 N N . ALA A 1 185 ? 23.672 -26.828 -15.266 1 69.75 185 ALA A N 1
ATOM 1465 C CA . ALA A 1 185 ? 24.578 -27.078 -14.148 1 69.75 185 ALA A CA 1
ATOM 1466 C C . ALA A 1 185 ? 24.578 -25.922 -13.156 1 69.75 185 ALA A C 1
ATOM 1468 O O . ALA A 1 185 ? 24.688 -26.125 -11.945 1 69.75 185 ALA A O 1
ATOM 1469 N N . GLY A 1 186 ? 24.344 -24.797 -13.5 1 81.44 186 GLY A N 1
ATOM 1470 C CA . GLY A 1 186 ? 24.609 -23.703 -12.602 1 81.44 186 GLY A CA 1
ATOM 1471 C C . GLY A 1 186 ? 23.375 -22.891 -12.258 1 81.44 186 GLY A C 1
ATOM 1472 O O . GLY A 1 186 ? 23.453 -21.906 -11.523 1 81.44 186 GLY A O 1
ATOM 1473 N N . ASP A 1 187 ? 22.219 -23.375 -12.766 1 88.81 187 ASP A N 1
ATOM 1474 C CA . ASP A 1 187 ? 20.969 -22.672 -12.484 1 88.81 187 ASP A CA 1
ATOM 1475 C C . ASP A 1 187 ? 19.781 -23.641 -12.492 1 88.81 187 ASP A C 1
ATOM 1477 O O . ASP A 1 187 ? 19.969 -24.859 -12.602 1 88.81 187 ASP A O 1
ATOM 1481 N N . VAL A 1 188 ? 18.703 -23.172 -12.086 1 93.94 188 VAL A N 1
ATOM 1482 C CA . VAL A 1 188 ? 17.453 -23.922 -12.234 1 93.94 188 VAL A CA 1
ATOM 1483 C C . VAL A 1 188 ? 16.656 -23.359 -13.414 1 93.94 188 VAL A C 1
ATOM 1485 O O . VAL A 1 188 ? 16.141 -22.234 -13.352 1 93.94 188 VAL A O 1
ATOM 1488 N N . ALA A 1 189 ? 16.625 -24.219 -14.5 1 95.56 189 ALA A N 1
ATOM 1489 C CA . ALA A 1 189 ? 16.047 -23.719 -15.742 1 95.56 189 ALA A CA 1
ATOM 1490 C C . ALA A 1 189 ? 14.953 -24.641 -16.266 1 95.56 189 ALA A C 1
ATOM 1492 O O . ALA A 1 189 ? 15.094 -25.875 -16.219 1 95.56 189 ALA A O 1
ATOM 1493 N N . PHE A 1 190 ? 13.844 -24.062 -16.688 1 96.5 190 PHE A N 1
ATOM 1494 C CA . PHE A 1 190 ? 12.766 -24.797 -17.328 1 96.5 190 PHE A CA 1
ATOM 1495 C C . PHE A 1 190 ? 11.844 -23.859 -18.109 1 96.5 190 PHE A C 1
ATOM 1497 O O . PHE A 1 190 ? 11.883 -22.641 -17.906 1 96.5 190 PHE A O 1
ATOM 1504 N N . ASN A 1 191 ? 11.086 -24.391 -19.016 1 97.25 191 ASN A N 1
ATOM 1505 C CA . ASN A 1 191 ? 10.047 -23.672 -19.75 1 97.25 191 ASN A CA 1
ATOM 1506 C C . ASN A 1 191 ? 8.648 -24.188 -19.391 1 97.25 191 ASN A C 1
ATOM 1508 O O . ASN A 1 191 ? 8.445 -25.391 -19.234 1 97.25 191 ASN A O 1
ATOM 1512 N N . ILE A 1 192 ? 7.766 -23.281 -19.156 1 98.19 192 ILE A N 1
ATOM 1513 C CA . ILE A 1 192 ? 6.352 -23.641 -19.062 1 98.19 192 ILE A CA 1
ATOM 1514 C C . ILE A 1 192 ? 5.664 -23.406 -20.406 1 98.19 192 ILE A C 1
ATOM 1516 O O . ILE A 1 192 ? 5.719 -22.312 -20.953 1 98.19 192 ILE A O 1
ATOM 1520 N N . ARG A 1 193 ? 4.961 -24.422 -20.875 1 97.88 193 ARG A N 1
ATOM 1521 C CA . ARG A 1 193 ? 4.367 -24.359 -22.203 1 97.88 193 ARG A CA 1
ATOM 1522 C C . ARG A 1 193 ? 2.846 -24.281 -22.125 1 97.88 193 ARG A C 1
ATOM 1524 O O . ARG A 1 193 ? 2.182 -23.922 -23.094 1 97.88 193 ARG A O 1
ATOM 1531 N N . ARG A 1 194 ? 2.326 -24.609 -20.984 1 97.25 194 ARG A N 1
ATOM 1532 C CA . ARG A 1 194 ? 0.917 -24.375 -20.703 1 97.25 194 ARG A CA 1
ATOM 1533 C C . ARG A 1 194 ? 0.727 -23.906 -19.266 1 97.25 194 ARG A C 1
ATOM 1535 O O . ARG A 1 194 ? 1.288 -24.484 -18.328 1 97.25 194 ARG A O 1
ATOM 1542 N N . CYS A 1 195 ? -0.028 -22.969 -19.078 1 96.81 195 CYS A N 1
ATOM 1543 C CA . CYS A 1 195 ? -0.387 -22.422 -17.781 1 96.81 195 CYS A CA 1
ATOM 1544 C C . CYS A 1 195 ? -1.882 -22.125 -17.703 1 96.81 195 CYS A C 1
ATOM 1546 O O . CYS A 1 195 ? -2.367 -21.172 -18.312 1 96.81 195 CYS A O 1
ATOM 1548 N N . PRO A 1 196 ? -2.615 -22.922 -16.938 1 95.06 196 PRO A N 1
ATOM 1549 C CA . PRO A 1 196 ? -4.066 -22.734 -16.844 1 95.06 196 PRO A CA 1
ATOM 1550 C C . PRO A 1 196 ? -4.445 -21.375 -16.25 1 95.06 196 PRO A C 1
ATOM 1552 O O . PRO A 1 196 ? -5.508 -20.844 -16.578 1 95.06 196 PRO A O 1
ATOM 1555 N N . ILE A 1 197 ? -3.59 -20.797 -15.422 1 96.06 197 ILE A N 1
ATOM 1556 C CA . ILE A 1 197 ? -3.836 -19.469 -14.859 1 96.06 197 ILE A CA 1
ATOM 1557 C C . ILE A 1 197 ? -3.861 -18.438 -15.977 1 96.06 197 ILE A C 1
ATOM 1559 O O . ILE A 1 197 ? -4.789 -17.625 -16.062 1 96.06 197 ILE A O 1
ATOM 1563 N N . ALA A 1 198 ? -2.863 -18.469 -16.812 1 96.88 198 ALA A N 1
ATOM 1564 C CA . ALA A 1 198 ? -2.789 -17.547 -17.938 1 96.88 198 ALA A CA 1
ATOM 1565 C C . ALA A 1 198 ? -3.998 -17.703 -18.859 1 96.88 198 ALA A C 1
ATOM 1567 O O . ALA A 1 198 ? -4.586 -16.719 -19.297 1 96.88 198 ALA A O 1
ATOM 1568 N N . GLU A 1 199 ? -4.359 -18.922 -19.125 1 95.19 199 GLU A N 1
ATOM 1569 C CA . GLU A 1 199 ? -5.516 -19.203 -19.969 1 95.19 199 GLU A CA 1
ATOM 1570 C C . GLU A 1 199 ? -6.789 -18.609 -19.375 1 95.19 199 GLU A C 1
ATOM 1572 O O . GLU A 1 199 ? -7.594 -18.016 -20.094 1 95.19 199 GLU A O 1
ATOM 1577 N N . TYR A 1 200 ? -6.891 -18.766 -18.141 1 94.62 200 TYR A N 1
ATOM 1578 C CA . TYR A 1 200 ? -8.078 -18.25 -17.453 1 94.62 200 TYR A CA 1
ATOM 1579 C C . TYR A 1 200 ? -8.164 -16.734 -17.578 1 94.62 200 TYR A C 1
ATOM 1581 O O . TYR A 1 200 ? -9.219 -16.203 -17.953 1 94.62 200 TYR A O 1
ATOM 1589 N N . PHE A 1 201 ? -7.129 -16.078 -17.297 1 96.38 201 PHE A N 1
ATOM 1590 C CA . PHE A 1 201 ? -7.148 -14.617 -17.297 1 96.38 201 PHE A CA 1
ATOM 1591 C C . PHE A 1 201 ? -7.281 -14.086 -18.719 1 96.38 201 PHE A C 1
ATOM 1593 O O . PHE A 1 201 ? -7.898 -13.039 -18.938 1 96.38 201 PHE A O 1
ATOM 1600 N N . GLN A 1 202 ? -6.691 -14.727 -19.672 1 95.75 202 GLN A N 1
ATOM 1601 C CA . GLN A 1 202 ? -6.883 -14.352 -21.078 1 95.75 202 GLN A CA 1
ATOM 1602 C C . GLN A 1 202 ? -8.352 -14.453 -21.469 1 95.75 202 GLN A C 1
ATOM 1604 O O . GLN A 1 202 ? -8.883 -13.547 -22.125 1 95.75 202 GLN A O 1
ATOM 1609 N N . ALA A 1 203 ? -9.008 -15.469 -21.016 1 92.94 203 ALA A N 1
ATOM 1610 C CA . ALA A 1 203 ? -10.414 -15.688 -21.344 1 92.94 203 ALA A CA 1
ATOM 1611 C C . ALA A 1 203 ? -11.297 -14.609 -20.719 1 92.94 203 ALA A C 1
ATOM 1613 O O . ALA A 1 203 ? -12.438 -14.398 -21.156 1 92.94 203 ALA A O 1
ATOM 1614 N N . HIS A 1 204 ? -10.773 -13.945 -19.75 1 94.31 204 HIS A N 1
ATOM 1615 C CA . HIS A 1 204 ? -11.594 -12.969 -19.031 1 94.31 204 HIS A CA 1
ATOM 1616 C C . HIS A 1 204 ? -11.062 -11.555 -19.219 1 94.31 204 HIS A C 1
ATOM 1618 O O . HIS A 1 204 ? -11.391 -10.656 -18.453 1 94.31 204 HIS A O 1
ATOM 1624 N N . ASP A 1 205 ? -10.18 -11.367 -20.125 1 94.88 205 ASP A N 1
ATOM 1625 C CA . ASP A 1 205 ? -9.609 -10.062 -20.469 1 94.88 205 ASP A CA 1
ATOM 1626 C C . ASP A 1 205 ? -8.977 -9.398 -19.25 1 94.88 205 ASP A C 1
ATOM 1628 O O . ASP A 1 205 ? -9.281 -8.25 -18.922 1 94.88 205 ASP A O 1
ATOM 1632 N N . ALA A 1 206 ? -8.172 -10.211 -18.547 1 97.94 206 ALA A N 1
ATOM 1633 C CA . ALA A 1 206 ? -7.531 -9.727 -17.328 1 97.94 206 ALA A CA 1
ATOM 1634 C C . ALA A 1 206 ? -6.062 -10.125 -17.281 1 97.94 206 ALA A C 1
ATOM 1636 O O . ALA A 1 206 ? -5.562 -10.57 -16.25 1 97.94 206 ALA A O 1
ATOM 1637 N N . VAL A 1 207 ? -5.395 -9.953 -18.391 1 98.06 207 VAL A N 1
ATOM 1638 C CA . VAL A 1 207 ? -3.992 -10.336 -18.5 1 98.06 207 VAL A CA 1
ATOM 1639 C C . VAL A 1 207 ? -3.131 -9.43 -17.625 1 98.06 207 VAL A C 1
ATOM 1641 O O . VAL A 1 207 ? -2.137 -9.875 -17.047 1 98.06 207 VAL A O 1
ATOM 1644 N N . ASP A 1 208 ? -3.557 -8.156 -17.5 1 98.12 208 ASP A N 1
ATOM 1645 C CA . ASP A 1 208 ? -2.832 -7.23 -16.625 1 98.12 208 ASP A CA 1
ATOM 1646 C C . ASP A 1 208 ? -2.842 -7.707 -15.18 1 98.12 208 ASP A C 1
ATOM 1648 O O . ASP A 1 208 ? -1.82 -7.648 -14.492 1 98.12 208 ASP A O 1
ATOM 1652 N N . LEU A 1 209 ? -3.947 -8.25 -14.75 1 98.56 209 LEU A N 1
ATOM 1653 C CA . LEU A 1 209 ? -4.035 -8.82 -13.406 1 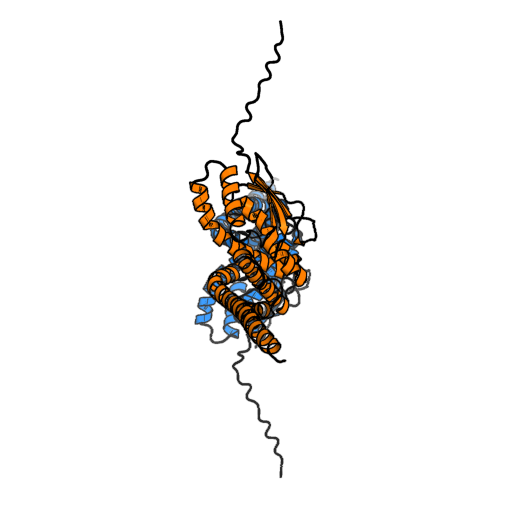98.56 209 LEU A CA 1
ATOM 1654 C C . LEU A 1 209 ? -3.148 -10.055 -13.289 1 98.56 209 LEU A C 1
ATOM 1656 O O . LEU A 1 209 ? -2.445 -10.227 -12.289 1 98.56 209 LEU A O 1
ATOM 1660 N N . CYS A 1 210 ? -3.227 -10.922 -14.25 1 98.31 210 CYS A N 1
ATOM 1661 C CA . CYS A 1 210 ? -2.387 -12.117 -14.266 1 98.31 210 CYS A CA 1
ATOM 1662 C C . CYS A 1 210 ? -0.917 -11.75 -14.094 1 98.31 210 CYS A C 1
ATOM 1664 O O . CYS A 1 210 ? -0.242 -12.281 -13.211 1 98.31 210 CYS A O 1
ATOM 1666 N N . THR A 1 211 ? -0.502 -10.82 -14.898 1 98 211 THR A N 1
ATOM 1667 C CA . THR A 1 211 ? 0.899 -10.414 -14.922 1 98 211 THR A CA 1
ATOM 1668 C C . THR A 1 211 ? 1.311 -9.82 -13.578 1 98 211 THR A C 1
ATOM 1670 O O . THR A 1 211 ? 2.314 -10.227 -12.992 1 98 211 THR A O 1
ATOM 1673 N N . ALA A 1 212 ? 0.529 -8.93 -13.062 1 97.94 212 ALA A N 1
ATOM 1674 C CA . ALA A 1 212 ? 0.886 -8.188 -11.852 1 97.94 212 ALA A CA 1
ATOM 1675 C C . ALA A 1 212 ? 0.813 -9.086 -10.625 1 97.94 212 ALA A C 1
ATOM 1677 O O . ALA A 1 212 ? 1.612 -8.945 -9.695 1 97.94 212 ALA A O 1
ATOM 1678 N N . SER A 1 213 ? -0.103 -10.047 -10.578 1 97.44 213 SER A N 1
ATOM 1679 C CA . SER A 1 213 ? -0.412 -10.727 -9.328 1 97.44 213 SER A CA 1
ATOM 1680 C C . SER A 1 213 ? 0.09 -12.172 -9.344 1 97.44 213 SER A C 1
ATOM 1682 O O . SER A 1 213 ? 0.165 -12.82 -8.297 1 97.44 213 SER A O 1
ATOM 1684 N N . TRP A 1 214 ? 0.359 -12.734 -10.477 1 97.75 214 TRP A N 1
ATOM 1685 C CA . TRP A 1 214 ? 0.777 -14.133 -10.539 1 97.75 214 TRP A CA 1
ATOM 1686 C C . TRP A 1 214 ? 2.166 -14.258 -11.156 1 97.75 214 TRP A C 1
ATOM 1688 O O . TRP A 1 214 ? 3.08 -14.805 -10.539 1 97.75 214 TRP A O 1
ATOM 1698 N N . CYS A 1 215 ? 2.342 -13.602 -12.312 1 97.69 215 CYS A N 1
ATOM 1699 C CA . CYS A 1 215 ? 3.623 -13.727 -13 1 97.69 215 CYS A CA 1
ATOM 1700 C C . CYS A 1 215 ? 4.723 -13 -12.234 1 97.69 215 CYS A C 1
ATOM 1702 O O . CYS A 1 215 ? 5.781 -13.57 -11.969 1 97.69 215 CYS A O 1
ATOM 1704 N N . ASN A 1 216 ? 4.449 -11.812 -11.844 1 95.44 216 ASN A N 1
ATOM 1705 C CA . ASN A 1 216 ? 5.48 -10.945 -11.273 1 95.44 216 ASN A CA 1
ATOM 1706 C C . ASN A 1 216 ? 5.84 -11.367 -9.852 1 95.44 216 ASN A C 1
ATOM 1708 O O . ASN A 1 216 ? 6.887 -10.977 -9.328 1 95.44 216 ASN A O 1
ATOM 1712 N N . LEU A 1 217 ? 5.035 -12.102 -9.195 1 95.69 217 LEU A N 1
ATOM 1713 C CA . LEU A 1 217 ? 5.355 -12.578 -7.855 1 95.69 217 LEU A CA 1
ATOM 1714 C C . LEU A 1 217 ? 6.586 -13.477 -7.879 1 95.69 217 LEU A C 1
ATOM 1716 O O . LEU A 1 217 ? 7.266 -13.633 -6.863 1 95.69 217 LEU A O 1
ATOM 1720 N N . ASP A 1 218 ? 6.836 -14.062 -9.016 1 97 218 ASP A N 1
ATOM 1721 C CA . ASP A 1 218 ? 7.949 -14.992 -9.172 1 97 218 ASP A CA 1
ATOM 1722 C C . ASP A 1 218 ? 9.281 -14.312 -8.859 1 97 218 ASP A C 1
ATOM 1724 O O . ASP A 1 218 ? 10.195 -14.938 -8.32 1 97 218 ASP A O 1
ATOM 1728 N N . TYR A 1 219 ? 9.375 -13.047 -9.211 1 97.44 219 TYR A N 1
ATOM 1729 C CA . TYR A 1 219 ? 10.609 -12.312 -8.969 1 97.44 219 TYR A CA 1
ATOM 1730 C C . TYR A 1 219 ? 10.875 -12.18 -7.473 1 97.44 219 TYR A C 1
ATOM 1732 O O . TYR A 1 219 ? 11.992 -12.43 -7.008 1 97.44 219 TYR A O 1
ATOM 1740 N N . ALA A 1 220 ? 9.867 -11.773 -6.758 1 96.56 220 ALA A N 1
ATOM 1741 C CA . ALA A 1 220 ? 10.008 -11.617 -5.312 1 96.56 220 ALA A CA 1
ATOM 1742 C C . ALA A 1 220 ? 10.266 -12.961 -4.637 1 96.56 220 ALA A C 1
ATOM 1744 O O . ALA A 1 220 ? 11.008 -13.039 -3.658 1 96.56 220 ALA A O 1
ATOM 1745 N N . LEU A 1 221 ? 9.664 -14.039 -5.121 1 96.31 221 LEU A N 1
ATOM 1746 C CA . LEU A 1 221 ? 9.891 -15.375 -4.582 1 96.31 221 LEU A CA 1
ATOM 1747 C C . LEU A 1 221 ? 11.336 -15.805 -4.785 1 96.31 221 LEU A C 1
ATOM 1749 O O . LEU A 1 221 ? 11.969 -16.344 -3.871 1 96.31 221 LEU A O 1
ATOM 1753 N N . ALA A 1 222 ? 11.797 -15.57 -6.008 1 96.56 222 ALA A N 1
ATOM 1754 C CA . ALA A 1 222 ? 13.188 -15.914 -6.301 1 96.56 222 ALA A CA 1
ATOM 1755 C C . ALA A 1 222 ? 14.141 -15.227 -5.332 1 96.56 222 ALA A C 1
ATOM 1757 O O . ALA A 1 222 ? 15.062 -15.859 -4.809 1 96.56 222 ALA A O 1
ATOM 1758 N N . GLU A 1 223 ? 13.883 -13.977 -5.105 1 95.25 223 GLU A N 1
ATOM 1759 C CA . GLU A 1 223 ? 14.719 -13.227 -4.172 1 95.25 223 GLU A CA 1
ATOM 1760 C C . GLU A 1 223 ? 14.617 -13.805 -2.76 1 95.25 223 GLU A C 1
ATOM 1762 O O . GLU A 1 223 ? 15.633 -13.938 -2.07 1 95.25 223 GLU A O 1
ATOM 1767 N N . ARG A 1 224 ? 13.469 -14.125 -2.365 1 93.94 224 ARG A N 1
ATOM 1768 C CA . ARG A 1 224 ? 13.266 -14.711 -1.044 1 93.94 224 ARG A CA 1
ATOM 1769 C C . ARG A 1 224 ? 14.031 -16.016 -0.898 1 93.94 224 ARG A C 1
ATOM 1771 O O . ARG A 1 224 ? 14.531 -16.328 0.186 1 93.94 224 ARG A O 1
ATOM 1778 N N . TRP A 1 225 ? 14.148 -16.703 -1.946 1 94.88 225 TRP A N 1
ATOM 1779 C CA . TRP A 1 225 ? 14.812 -18 -1.932 1 94.88 225 TRP A CA 1
ATOM 1780 C C . TRP A 1 225 ? 16.312 -17.844 -2.09 1 94.88 225 TRP A C 1
ATOM 1782 O O . TRP A 1 225 ? 17.047 -18.828 -2.141 1 94.88 225 TRP A O 1
ATOM 1792 N N . GLY A 1 226 ? 16.781 -16.656 -2.227 1 92.69 226 GLY A N 1
ATOM 1793 C CA . GLY A 1 226 ? 18.219 -16.406 -2.258 1 92.69 226 GLY A CA 1
ATOM 1794 C C . GLY A 1 226 ? 18.781 -16.359 -3.664 1 92.69 226 GLY A C 1
ATOM 1795 O O . GLY A 1 226 ? 19.969 -16.625 -3.871 1 92.69 226 GLY A O 1
ATOM 1796 N N . GLY A 1 227 ? 17.953 -16.094 -4.641 1 95.12 227 GLY A N 1
ATOM 1797 C CA . GLY A 1 227 ? 18.391 -15.977 -6.023 1 95.12 227 GLY A CA 1
ATOM 1798 C C . GLY A 1 227 ? 17.688 -14.875 -6.781 1 95.12 227 GLY A C 1
ATOM 1799 O O . GLY A 1 227 ? 17.188 -13.914 -6.176 1 95.12 227 GLY A O 1
ATOM 1800 N N . ARG A 1 228 ? 17.844 -14.938 -8.055 1 96.12 228 ARG A N 1
ATOM 1801 C CA . ARG A 1 228 ? 17.141 -14.023 -8.945 1 96.12 228 ARG A CA 1
ATOM 1802 C C . ARG A 1 228 ? 16.531 -14.773 -10.125 1 96.12 228 ARG A C 1
ATOM 1804 O O . ARG A 1 228 ? 17.016 -15.844 -10.5 1 96.12 228 ARG A O 1
ATOM 1811 N N . LEU A 1 229 ? 15.477 -14.188 -10.648 1 96.94 229 LEU A N 1
ATOM 1812 C CA . LEU A 1 229 ? 14.797 -14.773 -11.797 1 96.94 229 LEU A CA 1
ATOM 1813 C C . LEU A 1 229 ? 15.023 -13.93 -13.047 1 96.94 229 LEU A C 1
ATOM 1815 O O . LEU A 1 229 ? 14.906 -12.703 -13.008 1 96.94 229 LEU A O 1
ATOM 1819 N N . GLU A 1 230 ? 15.414 -14.625 -14.07 1 95.81 230 GLU A N 1
ATOM 1820 C CA . GLU A 1 230 ? 15.391 -14.055 -15.414 1 95.81 230 GLU A CA 1
ATOM 1821 C C . GLU A 1 230 ? 14.328 -14.734 -16.281 1 95.81 230 GLU A C 1
ATOM 1823 O O . GLU A 1 230 ? 14.227 -15.961 -16.297 1 95.81 230 GLU A O 1
ATOM 1828 N N . ARG A 1 231 ? 13.492 -13.938 -16.828 1 95.81 231 ARG A N 1
ATOM 1829 C CA . ARG A 1 231 ? 12.414 -14.406 -17.688 1 95.81 231 ARG A CA 1
ATOM 1830 C C . ARG A 1 231 ? 12.172 -13.438 -18.844 1 95.81 231 ARG A C 1
ATOM 1832 O O . ARG A 1 231 ? 11.859 -12.266 -18.609 1 95.81 231 ARG A O 1
ATOM 1839 N N . LYS A 1 232 ? 12.234 -13.875 -20.062 1 94 232 LYS A N 1
ATOM 1840 C CA . LYS A 1 232 ? 12.141 -13.008 -21.219 1 94 232 LYS A CA 1
ATOM 1841 C C . LYS A 1 232 ? 10.711 -12.938 -21.75 1 94 232 LYS A C 1
ATOM 1843 O O . LYS A 1 232 ? 10.312 -11.938 -22.344 1 94 232 LYS A O 1
ATOM 1848 N N . GLY A 1 233 ? 9.945 -14.023 -21.531 1 94.81 233 GLY A N 1
ATOM 1849 C CA . GLY A 1 233 ? 8.586 -14.062 -22.047 1 94.81 233 GLY A CA 1
ATOM 1850 C C . GLY A 1 233 ? 7.613 -14.773 -21.125 1 94.81 233 GLY A C 1
ATOM 1851 O O . GLY A 1 233 ? 8.023 -15.516 -20.234 1 94.81 233 GLY A O 1
ATOM 1852 N N . THR A 1 234 ? 6.371 -14.484 -21.266 1 96.88 234 THR A N 1
ATOM 1853 C CA . THR A 1 234 ? 5.316 -15.141 -20.5 1 96.88 234 THR A CA 1
ATOM 1854 C C . THR A 1 234 ? 4.172 -15.57 -21.406 1 96.88 234 THR A C 1
ATOM 1856 O O . THR A 1 234 ? 3.83 -14.867 -22.359 1 96.88 234 THR A O 1
ATOM 1859 N N . LEU A 1 235 ? 3.576 -16.672 -21.109 1 97.75 235 LEU A N 1
ATOM 1860 C CA . LEU A 1 235 ? 2.395 -17.156 -21.812 1 97.75 235 LEU A CA 1
ATOM 1861 C C . LEU A 1 235 ? 1.241 -16.172 -21.703 1 97.75 235 LEU A C 1
ATOM 1863 O O . LEU A 1 235 ? 0.435 -16.047 -22.625 1 97.75 235 LEU A O 1
ATOM 1867 N N . ALA A 1 236 ? 1.203 -15.492 -20.594 1 96.38 236 ALA A N 1
ATOM 1868 C CA . ALA A 1 236 ? 0.129 -14.531 -20.359 1 96.38 236 ALA A CA 1
ATOM 1869 C C . ALA A 1 236 ? 0.078 -13.477 -21.469 1 96.38 236 ALA A C 1
ATOM 1871 O O . ALA A 1 236 ? -1.004 -13.055 -21.875 1 96.38 236 ALA A O 1
ATOM 1872 N N . TRP A 1 237 ? 1.211 -13.133 -22.016 1 94.88 237 TRP A N 1
ATOM 1873 C CA . TRP A 1 237 ? 1.266 -12.078 -23.016 1 94.88 237 TRP A CA 1
ATOM 1874 C C . TRP A 1 237 ? 1.382 -12.672 -24.422 1 94.88 237 TRP A C 1
ATOM 1876 O O . TRP A 1 237 ? 1.727 -11.969 -25.375 1 94.88 237 TRP A O 1
ATOM 1886 N N . GLY A 1 238 ? 1.27 -13.961 -24.516 1 94.44 238 GLY A N 1
ATOM 1887 C CA . GLY A 1 238 ? 1.174 -14.578 -25.828 1 94.44 238 GLY A CA 1
ATOM 1888 C C . GLY A 1 238 ? 2.492 -15.148 -26.312 1 94.44 238 GLY A C 1
ATOM 1889 O O . GLY A 1 238 ? 2.59 -15.617 -27.453 1 94.44 238 GLY A O 1
ATOM 1890 N N . ASP A 1 239 ? 3.525 -15.125 -25.547 1 96.88 239 ASP A N 1
ATOM 1891 C CA . ASP A 1 239 ? 4.793 -15.75 -25.922 1 96.88 239 ASP A CA 1
ATOM 1892 C C . ASP A 1 239 ? 4.648 -17.266 -26 1 96.88 239 ASP A C 1
ATOM 1894 O O . ASP A 1 239 ? 3.65 -17.828 -25.562 1 96.88 239 ASP A O 1
ATOM 1898 N N . ALA A 1 240 ? 5.625 -17.891 -26.641 1 96.5 240 ALA A N 1
ATOM 1899 C CA . ALA A 1 240 ? 5.578 -19.328 -26.891 1 96.5 240 ALA A CA 1
ATOM 1900 C C . ALA A 1 240 ? 5.707 -20.109 -25.594 1 96.5 240 ALA A C 1
ATOM 1902 O O . ALA A 1 240 ? 5.227 -21.25 -25.5 1 96.5 240 ALA A O 1
ATOM 1903 N N . CYS A 1 241 ? 6.426 -19.547 -24.609 1 97.62 241 CYS A N 1
ATOM 1904 C CA . CYS A 1 241 ? 6.586 -20.172 -23.297 1 97.62 241 CYS A CA 1
ATOM 1905 C C . CYS A 1 241 ? 7.004 -19.156 -22.25 1 97.62 241 CYS A C 1
ATOM 1907 O O . CYS A 1 241 ? 7.324 -18.016 -22.594 1 97.62 241 CYS A O 1
ATOM 1909 N N . CYS A 1 242 ? 6.762 -19.484 -21.016 1 97.94 242 CYS A N 1
ATOM 1910 C CA . CYS A 1 242 ? 7.473 -18.797 -19.938 1 97.94 242 CYS A CA 1
ATOM 1911 C C . CYS A 1 242 ? 8.836 -19.422 -19.703 1 97.94 242 CYS A C 1
ATOM 1913 O O . CYS A 1 242 ? 8.938 -20.562 -19.25 1 97.94 242 CYS A O 1
ATOM 1915 N N . ASP A 1 243 ? 9.953 -18.719 -19.984 1 97.25 243 ASP A N 1
ATOM 1916 C CA . ASP A 1 243 ? 11.305 -19.266 -19.906 1 97.25 243 ASP A CA 1
ATOM 1917 C C . ASP A 1 243 ? 11.961 -18.906 -18.562 1 97.25 243 ASP A C 1
ATOM 1919 O O . ASP A 1 243 ? 12.789 -18 -18.5 1 97.25 243 ASP A O 1
ATOM 1923 N N . PHE A 1 244 ? 11.742 -19.734 -17.609 1 97.25 244 PHE A N 1
ATOM 1924 C CA . PHE A 1 244 ? 12.234 -19.5 -16.25 1 97.25 244 PHE A CA 1
ATOM 1925 C C . PHE A 1 244 ? 13.719 -19.828 -16.141 1 97.25 244 PHE A C 1
ATOM 1927 O O . PHE A 1 244 ? 14.148 -20.922 -16.531 1 97.25 244 PHE A O 1
ATOM 1934 N N . ARG A 1 245 ? 14.57 -18.828 -15.688 1 96.06 245 ARG A N 1
ATOM 1935 C CA . ARG A 1 245 ? 15.969 -19.016 -15.328 1 96.06 245 ARG A CA 1
ATOM 1936 C C . ARG A 1 245 ? 16.266 -18.469 -13.938 1 96.06 245 ARG A C 1
ATOM 1938 O O . ARG A 1 245 ? 16.438 -17.266 -13.766 1 96.06 245 ARG A O 1
ATOM 1945 N N . PHE A 1 246 ? 16.312 -19.391 -12.953 1 96.12 246 PHE A N 1
ATOM 1946 C CA . PHE A 1 246 ? 16.641 -19 -11.594 1 96.12 246 PHE A CA 1
ATOM 1947 C C . PHE A 1 246 ? 18.156 -19.062 -11.375 1 96.12 246 PHE A C 1
ATOM 1949 O O . PHE A 1 246 ? 18.766 -20.109 -11.555 1 96.12 246 PHE A O 1
ATOM 1956 N N . LEU A 1 247 ? 18.703 -17.938 -10.938 1 95 247 LEU A N 1
ATOM 1957 C CA . LEU A 1 247 ? 20.141 -17.844 -10.703 1 95 247 LEU A CA 1
ATOM 1958 C C . LEU A 1 247 ? 20.422 -17.609 -9.219 1 95 247 LEU A C 1
ATOM 1960 O O . LEU A 1 247 ? 19.812 -16.734 -8.594 1 95 247 LEU A O 1
ATOM 1964 N N . PRO A 1 248 ? 21.344 -18.422 -8.68 1 92.75 248 PRO A N 1
ATOM 1965 C CA . PRO A 1 248 ? 21.688 -18.203 -7.273 1 92.75 248 PRO A CA 1
ATOM 1966 C C . PRO A 1 248 ? 22.453 -16.891 -7.059 1 92.75 248 PRO A C 1
ATOM 1968 O O . PRO A 1 248 ? 23.156 -16.422 -7.969 1 92.75 248 PRO A O 1
ATOM 1971 N N . GLU A 1 249 ? 22.156 -16.25 -5.961 1 84.12 249 GLU A N 1
ATOM 1972 C CA . GLU A 1 249 ? 22.922 -15.047 -5.645 1 84.12 249 GLU A CA 1
ATOM 1973 C C . GLU A 1 249 ? 24.406 -15.375 -5.465 1 84.12 249 GLU A C 1
ATOM 1975 O O . GLU A 1 249 ? 24.75 -16.391 -4.852 1 84.12 249 GLU A O 1
ATOM 1980 N N . LYS A 1 250 ? 25.297 -14.922 -6.324 1 63.47 250 LYS A N 1
ATOM 1981 C CA . LYS A 1 250 ? 26.734 -15.148 -6.203 1 63.47 250 LYS A CA 1
ATOM 1982 C C . LYS A 1 250 ? 27.234 -14.805 -4.801 1 63.47 250 LYS A C 1
ATOM 1984 O O . LYS A 1 250 ? 26.75 -13.852 -4.18 1 63.47 250 LYS A O 1
ATOM 1989 N N . ASN A 1 251 ? 27.562 -15.859 -4.121 1 52.53 251 ASN A N 1
ATOM 1990 C CA . ASN A 1 251 ? 28.297 -15.609 -2.879 1 52.53 251 ASN A CA 1
ATOM 1991 C C . ASN A 1 251 ? 29.281 -14.461 -3.033 1 52.53 251 ASN A C 1
ATOM 1993 O O . ASN A 1 251 ? 30.156 -14.5 -3.902 1 52.53 251 ASN A O 1
ATOM 1997 N N . ARG A 1 252 ? 28.953 -13.242 -2.934 1 43.62 252 ARG A N 1
ATOM 1998 C CA . ARG A 1 252 ? 30.016 -12.234 -2.92 1 43.62 252 ARG A CA 1
ATOM 1999 C C . ARG A 1 252 ? 31.25 -12.75 -2.199 1 43.62 252 ARG A C 1
ATOM 2001 O O . ARG A 1 252 ? 32.281 -12.094 -2.201 1 43.62 252 ARG A O 1
ATOM 2008 N N . ASP A 1 253 ? 31.109 -13.672 -1.324 1 39.44 253 ASP A N 1
ATOM 2009 C CA . ASP A 1 253 ? 32.344 -13.992 -0.602 1 39.44 253 ASP A CA 1
ATOM 2010 C C . ASP A 1 253 ? 33.281 -14.836 -1.46 1 39.44 253 ASP A C 1
ATOM 2012 O O . ASP A 1 253 ? 34.281 -15.375 -0.962 1 39.44 253 ASP A O 1
ATOM 2016 N N . THR A 1 254 ? 32.844 -15.469 -2.535 1 38.75 254 THR A N 1
ATOM 2017 C CA . THR A 1 254 ? 34 -16.25 -3.02 1 38.75 254 THR A CA 1
ATOM 2018 C C . THR A 1 254 ? 35.094 -15.344 -3.529 1 38.75 254 THR A C 1
ATOM 2020 O O . THR A 1 254 ? 34.875 -14.555 -4.457 1 38.75 254 THR A O 1
ATOM 2023 N N . PRO A 1 255 ? 36.156 -15.102 -2.734 1 37.56 255 PRO A N 1
ATOM 2024 C CA . PRO A 1 255 ? 37.375 -14.422 -3.191 1 37.56 255 PRO A CA 1
ATOM 2025 C C . PRO A 1 255 ? 37.812 -14.875 -4.582 1 37.56 255 PRO A C 1
ATOM 2027 O O . PRO A 1 255 ? 37.938 -16.078 -4.832 1 37.56 255 PRO A O 1
ATOM 2030 N N . ARG A 1 256 ? 37.375 -14.312 -5.621 1 36.22 256 ARG A N 1
ATOM 2031 C CA . ARG A 1 256 ? 38.094 -14.602 -6.852 1 36.22 256 ARG A CA 1
ATOM 2032 C C . ARG A 1 256 ? 39.594 -14.68 -6.59 1 36.22 256 ARG A C 1
ATOM 2034 O O . ARG A 1 256 ? 40.188 -13.773 -5.992 1 36.22 256 ARG A O 1
ATOM 2041 N N . THR A 1 257 ? 40.094 -15.836 -6.367 1 34.19 257 THR A N 1
ATOM 2042 C CA . THR A 1 257 ? 41.531 -16.016 -6.426 1 34.19 257 THR A CA 1
ATOM 2043 C C . THR A 1 257 ? 42.156 -15.203 -7.57 1 34.19 257 THR A C 1
ATOM 2045 O O . THR A 1 257 ? 41.781 -15.406 -8.734 1 34.19 257 THR A O 1
ATOM 2048 N N . ALA A 1 258 ? 42.375 -14 -7.301 1 36.88 258 ALA A N 1
ATOM 2049 C CA . ALA A 1 258 ? 43.219 -13.227 -8.203 1 36.88 258 ALA A CA 1
ATOM 2050 C C . ALA A 1 258 ? 44.344 -14.086 -8.758 1 36.88 258 ALA A C 1
ATOM 2052 O O . ALA A 1 258 ? 45.219 -14.547 -8.008 1 36.88 258 ALA A O 1
ATOM 2053 N N . SER A 1 259 ? 44.125 -14.867 -9.695 1 25.97 259 SER A N 1
ATOM 2054 C CA . SER A 1 259 ? 45.25 -15.469 -10.391 1 25.97 259 SER A CA 1
ATOM 2055 C C . SER A 1 259 ? 46.312 -14.438 -10.695 1 25.97 259 SER A C 1
ATOM 2057 O O . SER A 1 259 ? 46.062 -13.438 -11.375 1 25.97 259 SER A O 1
ATOM 2059 N N . LYS A 1 260 ? 47.125 -14.094 -9.688 1 36.81 260 LYS A N 1
ATOM 2060 C CA . LYS A 1 260 ? 48.406 -13.438 -9.922 1 36.81 260 LYS A CA 1
ATOM 2061 C C . LYS A 1 260 ? 49.125 -14.047 -11.117 1 36.81 260 LYS A C 1
ATOM 2063 O O . LYS A 1 260 ? 49.562 -15.195 -11.062 1 36.81 260 LYS A O 1
ATOM 2068 N N . SER A 1 261 ? 48.562 -13.695 -12.328 1 28.27 261 SER A N 1
ATOM 2069 C CA . SER A 1 261 ? 49.375 -13.992 -13.484 1 28.27 261 SER A CA 1
ATOM 2070 C C . SER A 1 261 ? 50.812 -13.531 -13.266 1 28.27 261 SER A C 1
ATOM 2072 O O . SER A 1 261 ? 51.094 -12.352 -13.039 1 28.27 261 SER A O 1
ATOM 2074 N N . ARG A 1 262 ? 51.656 -14.234 -12.648 1 34 262 ARG A N 1
ATOM 2075 C CA . ARG A 1 262 ? 53.094 -14.188 -12.633 1 34 262 ARG A CA 1
ATOM 2076 C C . ARG A 1 262 ? 53.656 -13.883 -14.023 1 34 262 ARG A C 1
ATOM 2078 O O . ARG A 1 262 ? 53.625 -14.734 -14.914 1 34 262 ARG A O 1
ATOM 2085 N N . GLN A 1 263 ? 53.281 -12.656 -14.555 1 30.16 263 GLN A N 1
ATOM 2086 C CA . GLN A 1 263 ? 54.156 -12.273 -15.664 1 30.16 263 GLN A CA 1
ATOM 2087 C C . GLN A 1 263 ? 55.625 -12.438 -15.297 1 30.16 263 GLN A C 1
ATOM 2089 O O . GLN A 1 263 ? 56.125 -11.773 -14.383 1 30.16 263 GLN A O 1
ATOM 2094 N N . LYS A 1 264 ? 56.188 -13.594 -15.508 1 33.47 264 LYS A N 1
ATOM 2095 C CA . LYS A 1 264 ? 57.625 -13.922 -15.641 1 33.47 264 LYS A CA 1
ATOM 2096 C C . LYS A 1 264 ? 58.344 -12.875 -16.484 1 33.47 264 LYS A C 1
ATOM 2098 O O . LYS A 1 264 ? 58.125 -12.773 -17.688 1 33.47 264 LYS A O 1
ATOM 2103 N N . PHE A 1 265 ? 58.406 -11.648 -15.844 1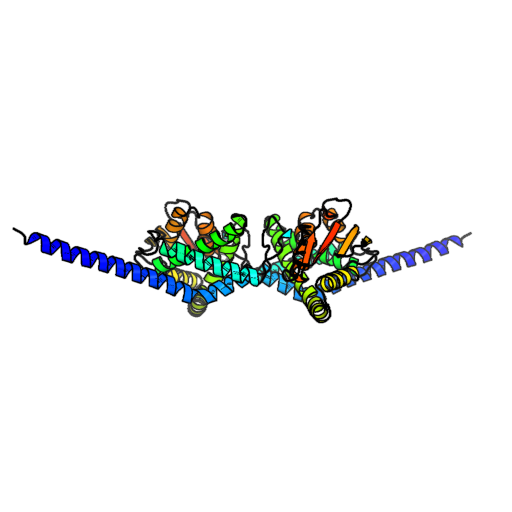 27.52 265 PHE A N 1
ATOM 2104 C CA . PHE A 1 265 ? 59.531 -10.883 -16.375 1 27.52 265 PHE A CA 1
ATOM 2105 C C . PHE A 1 265 ? 60.812 -11.703 -16.359 1 27.52 265 PHE A C 1
ATOM 2107 O O . PHE A 1 265 ? 61.312 -12.07 -15.297 1 27.52 265 PHE A O 1
ATOM 2114 N N . GLY A 1 266 ? 60.969 -12.625 -17.234 1 25.75 266 GLY A N 1
ATOM 2115 C CA . GLY A 1 266 ? 62.25 -13.18 -17.688 1 25.75 266 GLY A CA 1
ATOM 2116 C C . GLY A 1 266 ? 63.344 -12.148 -17.766 1 25.75 266 GLY A C 1
ATOM 2117 O O . GLY A 1 266 ? 63.219 -11.156 -18.5 1 25.75 266 GLY A O 1
ATOM 2118 N N . GLY A 1 267 ? 64.062 -11.867 -16.594 1 24.3 267 GLY A N 1
ATOM 2119 C CA . GLY A 1 267 ? 65.438 -11.555 -16.719 1 24.3 267 GLY A CA 1
ATOM 2120 C C . GLY A 1 267 ? 66.25 -12.664 -17.375 1 24.3 267 GLY A C 1
ATOM 2121 O O . GLY A 1 267 ? 65.875 -13.828 -17.344 1 24.3 267 GLY A O 1
ATOM 2122 N N . MET B 1 1 ? 35.5 62.75 19.75 1 24.36 1 MET B N 1
ATOM 2123 C CA . MET B 1 1 ? 35.469 61.812 18.625 1 24.36 1 MET B CA 1
ATOM 2124 C C . MET B 1 1 ? 34.688 60.531 18.984 1 24.36 1 MET B C 1
ATOM 2126 O O . MET B 1 1 ? 33.812 60.125 18.266 1 24.36 1 MET B O 1
ATOM 2130 N N . ASN B 1 2 ? 35.344 59.562 19.578 1 25.28 2 ASN B N 1
ATOM 2131 C CA . ASN B 1 2 ? 35.25 58.156 19.219 1 25.28 2 ASN B CA 1
ATOM 2132 C C . ASN B 1 2 ? 34.156 57.469 20.047 1 25.28 2 ASN B C 1
ATOM 2134 O O . ASN B 1 2 ? 34.375 56.344 20.516 1 25.28 2 ASN B O 1
ATOM 2138 N N . LEU B 1 3 ? 33.25 58.094 20.594 1 36.91 3 LEU B N 1
ATOM 2139 C CA . LEU B 1 3 ? 32.219 57.406 21.375 1 36.91 3 LEU B CA 1
ATOM 2140 C C . LEU B 1 3 ? 31.281 56.594 20.484 1 36.91 3 LEU B C 1
ATOM 2142 O O . LEU B 1 3 ? 30.406 55.906 20.984 1 36.91 3 LEU B O 1
ATOM 2146 N N . THR B 1 4 ? 31.344 56.875 19.141 1 35.59 4 THR B N 1
ATOM 2147 C CA . THR B 1 4 ? 30.328 56.25 18.297 1 35.59 4 THR B CA 1
ATOM 2148 C C . THR B 1 4 ? 30.703 54.812 17.969 1 35.59 4 THR B C 1
ATOM 2150 O O . THR B 1 4 ? 29.906 54.094 17.391 1 35.59 4 THR B O 1
ATOM 2153 N N . ARG B 1 5 ? 31.953 54.406 18.203 1 39.16 5 ARG B N 1
ATOM 2154 C CA . ARG B 1 5 ? 32.281 53.062 17.781 1 39.16 5 ARG B CA 1
ATOM 2155 C C . ARG B 1 5 ? 31.859 52.031 18.828 1 39.16 5 ARG B C 1
ATOM 2157 O O . ARG B 1 5 ? 31.875 50.844 18.562 1 39.16 5 ARG B O 1
ATOM 2164 N N . MET B 1 6 ? 31.688 52.531 20.016 1 39.62 6 MET B N 1
ATOM 2165 C CA . MET B 1 6 ? 31.375 51.5 21 1 39.62 6 MET B CA 1
ATOM 2166 C C . MET B 1 6 ? 29.938 51 20.844 1 39.62 6 MET B C 1
ATOM 2168 O O . MET B 1 6 ? 29.578 49.938 21.359 1 39.62 6 MET B O 1
ATOM 2172 N N . GLY B 1 7 ? 29.109 51.812 20.125 1 42.75 7 GLY B N 1
ATOM 2173 C CA . GLY B 1 7 ? 27.734 51.375 20 1 42.75 7 GLY B CA 1
ATOM 2174 C C . GLY B 1 7 ? 27.531 50.281 18.953 1 42.75 7 GLY B C 1
ATOM 2175 O O . GLY B 1 7 ? 26.594 49.5 19.047 1 42.75 7 GLY B O 1
ATOM 2176 N N . VAL B 1 8 ? 28.484 50.281 17.953 1 50.62 8 VAL B N 1
ATOM 2177 C CA . VAL B 1 8 ? 28.312 49.312 16.875 1 50.62 8 VAL B CA 1
ATOM 2178 C C . VAL B 1 8 ? 28.766 47.938 17.328 1 50.62 8 VAL B C 1
ATOM 2180 O O . VAL B 1 8 ? 28.281 46.906 16.828 1 50.62 8 VAL B O 1
ATOM 2183 N N . GLY B 1 9 ? 29.609 47.844 18.391 1 49.44 9 GLY B N 1
ATOM 2184 C CA . GLY B 1 9 ? 30.109 46.562 18.828 1 49.44 9 GLY B CA 1
ATOM 2185 C C . GLY B 1 9 ? 29.078 45.781 19.609 1 49.44 9 GLY B C 1
ATOM 2186 O O . GLY B 1 9 ? 29 44.531 19.469 1 49.44 9 GLY B O 1
ATOM 2187 N N . LEU B 1 10 ? 28.281 46.438 20.406 1 52 10 LEU B N 1
ATOM 2188 C CA . LEU B 1 10 ? 27.328 45.719 21.234 1 52 10 LEU B CA 1
ATOM 2189 C C . LEU B 1 10 ? 26.125 45.25 20.406 1 52 10 LEU B C 1
ATOM 2191 O O . LEU B 1 10 ? 25.562 44.188 20.672 1 52 10 LEU B O 1
ATOM 2195 N N . ALA B 1 11 ? 25.781 45.969 19.297 1 56.28 11 ALA B N 1
ATOM 2196 C CA . ALA B 1 11 ? 24.688 45.562 18.422 1 56.28 11 ALA B CA 1
ATOM 2197 C C . ALA B 1 11 ? 25.078 44.312 17.594 1 56.28 11 ALA B C 1
ATOM 2199 O O . ALA B 1 11 ? 24.25 43.438 17.344 1 56.28 11 ALA B O 1
ATOM 2200 N N . GLY B 1 12 ? 26.297 44.125 17.297 1 54.25 12 GLY B N 1
ATOM 2201 C CA . GLY B 1 12 ? 26.781 42.969 16.562 1 54.25 12 GLY B CA 1
ATOM 2202 C C . GLY B 1 12 ? 26.797 41.688 17.375 1 54.25 12 GLY B C 1
ATOM 2203 O O . GLY B 1 12 ? 26.406 40.625 16.891 1 54.25 12 GLY B O 1
ATOM 2204 N N . VAL B 1 13 ? 27.078 41.844 18.641 1 60.03 13 VAL B N 1
ATOM 2205 C CA . VAL B 1 13 ? 27.109 40.688 19.531 1 60.03 13 VAL B CA 1
ATOM 2206 C C . VAL B 1 13 ? 25.688 40.219 19.844 1 60.03 13 VAL B C 1
ATOM 2208 O O . VAL B 1 13 ? 25.406 39.031 19.891 1 60.03 13 VAL B O 1
ATOM 2211 N N . GLY B 1 14 ? 24.734 41.156 19.891 1 52.94 14 GLY B N 1
ATOM 2212 C CA . GLY B 1 14 ? 23.344 40.781 20.109 1 52.94 14 GLY B CA 1
ATOM 2213 C C . GLY B 1 14 ? 22.703 40.094 18.938 1 52.94 14 GLY B C 1
ATOM 2214 O O . GLY B 1 14 ? 21.969 39.125 19.109 1 52.94 14 GLY B O 1
ATOM 2215 N N . LEU B 1 15 ? 22.984 40.594 17.703 1 54.62 15 LEU B N 1
ATOM 2216 C CA . LEU B 1 15 ? 22.453 39.969 16.5 1 54.62 15 LEU B CA 1
ATOM 2217 C C . LEU B 1 15 ? 23.078 38.594 16.281 1 54.62 15 LEU B C 1
ATOM 2219 O O . LEU B 1 15 ? 22.391 37.625 15.93 1 54.62 15 LEU B O 1
ATOM 2223 N N . ALA B 1 16 ? 24.344 38.5 16.531 1 54.06 16 ALA B N 1
ATOM 2224 C CA . ALA B 1 16 ? 25.016 37.188 16.438 1 54.06 16 ALA B CA 1
ATOM 2225 C C . ALA B 1 16 ? 24.484 36.219 17.5 1 54.06 16 ALA B C 1
ATOM 2227 O O . ALA B 1 16 ? 24.234 35.062 17.219 1 54.06 16 ALA B O 1
ATOM 2228 N N . ALA B 1 17 ? 24.281 36.719 18.703 1 52.97 17 ALA B N 1
ATOM 2229 C CA . ALA B 1 17 ? 23.734 35.906 19.766 1 52.97 17 ALA B CA 1
ATOM 2230 C C . ALA B 1 17 ? 22.297 35.469 19.453 1 52.97 17 ALA B C 1
ATOM 2232 O O . ALA B 1 17 ? 21.922 34.312 19.703 1 52.97 17 ALA B O 1
ATOM 2233 N N . PHE B 1 18 ? 21.547 36.375 18.891 1 48.62 18 PHE B N 1
ATOM 2234 C CA . PHE B 1 18 ? 20.172 36.094 18.5 1 48.62 18 PHE B CA 1
ATOM 2235 C C . PHE B 1 18 ? 20.141 35.062 17.375 1 48.62 18 PHE B C 1
ATOM 2237 O O . PHE B 1 18 ? 19.375 34.094 17.422 1 48.62 18 PHE B O 1
ATOM 2244 N N . VAL B 1 19 ? 20.984 35.188 16.375 1 49.22 19 VAL B N 1
ATOM 2245 C CA . VAL B 1 19 ? 21.078 34.25 15.266 1 49.22 19 VAL B CA 1
ATOM 2246 C C . VAL B 1 19 ? 21.578 32.875 15.781 1 49.22 19 VAL B C 1
ATOM 2248 O O . VAL B 1 19 ? 21.047 31.844 15.391 1 49.22 19 VAL B O 1
ATOM 2251 N N . LEU B 1 20 ? 22.5 32.938 16.547 1 47.69 20 LEU B N 1
ATOM 2252 C CA . LEU B 1 20 ? 23.031 31.703 17.109 1 47.69 20 LEU B CA 1
ATOM 2253 C C . LEU B 1 20 ? 22 31.031 18 1 47.69 20 LEU B C 1
ATOM 2255 O O . LEU B 1 20 ? 21.875 29.797 18 1 47.69 20 LEU B O 1
ATOM 2259 N N . ARG B 1 21 ? 21.312 31.734 18.797 1 48.03 21 ARG B N 1
ATOM 2260 C CA . ARG B 1 21 ? 20.266 31.172 19.641 1 48.03 21 ARG B CA 1
ATOM 2261 C C . ARG B 1 21 ? 19.125 30.594 18.797 1 48.03 21 ARG B C 1
ATOM 2263 O O . ARG B 1 21 ? 18.594 29.531 19.109 1 48.03 21 ARG B O 1
ATOM 2270 N N . GLN B 1 22 ? 18.875 31.328 17.766 1 51.12 22 GLN B N 1
ATOM 2271 C CA . GLN B 1 22 ? 17.844 30.875 16.844 1 51.12 22 GLN B CA 1
ATOM 2272 C C . GLN B 1 22 ? 18.281 29.609 16.094 1 51.12 22 GLN B C 1
ATOM 2274 O O . GLN B 1 22 ? 17.5 28.672 15.93 1 51.12 22 GLN B O 1
ATOM 2279 N N . ALA B 1 23 ? 19.516 29.719 15.656 1 51.31 23 ALA B N 1
ATOM 2280 C CA . ALA B 1 23 ? 20.109 28.547 15 1 51.31 23 ALA B CA 1
ATOM 2281 C C . ALA B 1 23 ? 20.156 27.359 15.945 1 51.31 23 ALA B C 1
ATOM 2283 O O . ALA B 1 23 ? 19.875 26.234 15.547 1 51.31 23 ALA B O 1
ATOM 2284 N N . TRP B 1 24 ? 20.625 27.672 17.109 1 49.22 24 TRP B N 1
ATOM 2285 C CA . TRP B 1 24 ? 20.672 26.625 18.125 1 49.22 24 TRP B CA 1
ATOM 2286 C C . TRP B 1 24 ? 19.266 26.062 18.375 1 49.22 24 TRP B C 1
ATOM 2288 O O . TRP B 1 24 ? 19.094 24.844 18.453 1 49.22 24 TRP B O 1
ATOM 2298 N N . ARG B 1 25 ? 18.359 26.969 18.438 1 56.38 25 ARG B N 1
ATOM 2299 C CA . ARG B 1 25 ? 16.984 26.531 18.688 1 56.38 25 ARG B CA 1
ATOM 2300 C C . ARG B 1 25 ? 16.453 25.703 17.531 1 56.38 25 ARG B C 1
ATOM 2302 O O . ARG B 1 25 ? 15.766 24.688 17.734 1 56.38 25 ARG B O 1
ATOM 2309 N N . THR B 1 26 ? 17.078 26.109 16.391 1 58.56 26 THR B N 1
ATOM 2310 C CA . THR B 1 26 ? 16.641 25.406 15.203 1 58.56 26 THR B CA 1
ATOM 2311 C C . THR B 1 26 ? 17.312 24.031 15.117 1 58.56 26 THR B C 1
ATOM 2313 O O . THR B 1 26 ? 16.656 23.016 14.867 1 58.56 26 THR B O 1
ATOM 2316 N N . ALA B 1 27 ? 18.641 24.094 15.391 1 60.72 27 ALA B N 1
ATOM 2317 C CA . ALA B 1 27 ? 19.375 22.828 15.32 1 60.72 27 ALA B CA 1
ATOM 2318 C C . ALA B 1 27 ? 18.859 21.844 16.375 1 60.72 27 ALA B C 1
ATOM 2320 O O . ALA B 1 27 ? 18.734 20.656 16.094 1 60.72 27 ALA B O 1
ATOM 2321 N N . ASP B 1 28 ? 18.531 22.406 17.453 1 73.44 28 ASP B N 1
ATOM 2322 C CA . ASP B 1 28 ? 18.016 21.562 18.516 1 73.44 28 ASP B CA 1
ATOM 2323 C C . ASP B 1 28 ? 16.641 21 18.172 1 73.44 28 ASP B C 1
ATOM 2325 O O . ASP B 1 28 ? 16.344 19.828 18.422 1 73.44 28 ASP B O 1
ATOM 2329 N N . SER B 1 29 ? 15.938 21.797 17.484 1 78.75 29 SER B N 1
ATOM 2330 C CA . SER B 1 29 ? 14.602 21.344 17.125 1 78.75 29 SER B CA 1
ATOM 2331 C C . SER B 1 29 ? 14.656 20.234 16.078 1 78.75 29 SER B C 1
ATOM 2333 O O . SER B 1 29 ? 13.875 19.281 16.125 1 78.75 29 SER B O 1
ATOM 2335 N N . VAL B 1 30 ? 15.664 20.391 15.242 1 80.81 30 VAL B N 1
ATOM 2336 C CA . VAL B 1 30 ? 15.859 19.406 14.172 1 80.81 30 VAL B CA 1
ATOM 2337 C C . VAL B 1 30 ? 16.219 18.062 14.773 1 80.81 30 VAL B C 1
ATOM 2339 O O . VAL B 1 30 ? 15.617 17.031 14.438 1 80.81 30 VAL B O 1
ATOM 2342 N N . ARG B 1 31 ? 17.125 18.094 15.625 1 83.69 31 ARG B N 1
ATOM 2343 C CA . ARG B 1 31 ? 17.578 16.859 16.25 1 83.69 31 ARG B CA 1
ATOM 2344 C C . ARG B 1 31 ? 16.5 16.266 17.156 1 83.69 31 ARG B C 1
ATOM 2346 O O . ARG B 1 31 ? 16.297 15.047 17.172 1 83.69 31 ARG B O 1
ATOM 2353 N N . TRP B 1 32 ? 15.82 17.109 17.797 1 85.06 32 TRP B N 1
ATOM 2354 C CA . TRP B 1 32 ? 14.789 16.641 18.719 1 85.06 32 TRP B CA 1
ATOM 2355 C C . TRP B 1 32 ? 13.633 15.984 17.969 1 85.06 32 TRP B C 1
ATOM 2357 O O . TRP B 1 32 ? 13.102 14.961 18.391 1 85.06 32 TRP B O 1
ATOM 2367 N N . LEU B 1 33 ? 13.242 16.578 16.891 1 86.62 33 LEU B N 1
ATOM 2368 C CA . LEU B 1 33 ? 12.18 15.977 16.094 1 86.62 33 LEU B CA 1
ATOM 2369 C C . LEU B 1 33 ? 12.586 14.602 15.586 1 86.62 33 LEU B C 1
ATOM 2371 O O . LEU B 1 33 ? 11.789 13.664 15.617 1 86.62 33 LEU B O 1
ATOM 2375 N N . GLU B 1 34 ? 13.781 14.578 15.211 1 89.62 34 GLU B N 1
ATOM 2376 C CA . GLU B 1 34 ? 14.273 13.297 14.727 1 89.62 34 GLU B CA 1
ATOM 2377 C C . GLU B 1 34 ? 14.195 12.227 15.805 1 89.62 34 GLU B C 1
ATOM 2379 O O . GLU B 1 34 ? 13.68 11.133 15.57 1 89.62 34 GLU B O 1
ATOM 2384 N N . ILE B 1 35 ? 14.633 12.539 16.953 1 89 35 ILE B N 1
ATOM 2385 C CA . ILE B 1 35 ? 14.664 11.586 18.047 1 89 35 ILE B CA 1
ATOM 2386 C C . ILE B 1 35 ? 13.234 11.18 18.422 1 89 35 ILE B C 1
ATOM 2388 O O . ILE B 1 35 ? 12.945 10 18.594 1 89 35 ILE B O 1
ATOM 2392 N N . LEU B 1 36 ? 12.344 12.109 18.422 1 88.88 36 LEU B N 1
ATOM 2393 C CA . LEU B 1 36 ? 10.977 11.867 18.891 1 88.88 36 LEU B CA 1
ATOM 2394 C C . LEU B 1 36 ? 10.156 11.164 17.828 1 88.88 36 LEU B C 1
ATOM 2396 O O . LEU B 1 36 ? 9.305 10.328 18.141 1 88.88 36 LEU B O 1
ATOM 2400 N N . ALA B 1 37 ? 10.461 11.461 16.594 1 92.5 37 ALA B N 1
ATOM 2401 C CA . ALA B 1 37 ? 9.625 10.969 15.5 1 92.5 37 ALA B CA 1
ATOM 2402 C C . ALA B 1 37 ? 10.141 9.633 14.977 1 92.5 37 ALA B C 1
ATOM 2404 O O . ALA B 1 37 ? 9.438 8.922 14.258 1 92.5 37 ALA B O 1
ATOM 2405 N N . ARG B 1 38 ? 11.32 9.266 15.289 1 94.44 38 ARG B N 1
ATOM 2406 C CA . ARG B 1 38 ? 12.008 8.125 14.695 1 94.44 38 ARG B CA 1
ATOM 2407 C C . ARG B 1 38 ? 11.195 6.848 14.883 1 94.44 38 ARG B C 1
ATOM 2409 O O . ARG B 1 38 ? 10.984 6.094 13.922 1 94.44 38 ARG B O 1
ATOM 2416 N N . PRO B 1 39 ? 10.664 6.562 16.094 1 94.88 39 PRO B N 1
ATOM 2417 C CA . PRO B 1 39 ? 9.93 5.305 16.25 1 94.88 39 PRO B CA 1
ATOM 2418 C C . PRO B 1 39 ? 8.648 5.266 15.422 1 94.88 39 PRO B C 1
ATOM 2420 O O . PRO B 1 39 ? 8.344 4.25 14.789 1 94.88 39 PRO B O 1
ATOM 2423 N N . THR B 1 40 ? 7.934 6.375 15.398 1 95.31 40 THR B N 1
ATOM 2424 C CA . THR B 1 40 ? 6.68 6.438 14.656 1 95.31 40 THR B CA 1
ATOM 2425 C C . THR B 1 40 ? 6.938 6.387 13.148 1 95.31 40 THR B C 1
ATOM 2427 O O . THR B 1 40 ? 6.191 5.746 12.406 1 95.31 40 THR B O 1
ATOM 2430 N N . VAL B 1 41 ? 7.988 7.039 12.75 1 97.38 41 VAL B N 1
ATOM 2431 C CA . VAL B 1 41 ? 8.344 7.051 11.336 1 97.38 41 VAL B CA 1
ATOM 2432 C C . VAL B 1 41 ? 8.781 5.652 10.906 1 97.38 41 VAL B C 1
ATOM 2434 O O . VAL B 1 41 ? 8.414 5.188 9.82 1 97.38 41 VAL B O 1
ATOM 2437 N N . ARG B 1 42 ? 9.516 5.023 11.766 1 97.88 42 ARG B N 1
ATOM 2438 C CA . ARG B 1 42 ? 9.938 3.658 11.469 1 97.88 42 ARG B CA 1
ATOM 2439 C C . ARG B 1 42 ? 8.734 2.734 11.328 1 97.88 42 ARG B C 1
ATOM 2441 O O . ARG B 1 42 ? 8.672 1.923 10.398 1 97.88 42 ARG B O 1
ATOM 2448 N N . GLN B 1 43 ? 7.809 2.848 12.242 1 97.19 43 GLN B N 1
ATOM 2449 C CA . GLN B 1 43 ? 6.605 2.023 12.195 1 97.19 43 GLN B CA 1
ATOM 2450 C C . GLN B 1 43 ? 5.809 2.291 10.922 1 97.19 43 GLN B C 1
ATOM 2452 O O . GLN B 1 43 ? 5.332 1.356 10.273 1 97.19 43 GLN B O 1
ATOM 2457 N N . ALA B 1 44 ? 5.715 3.539 10.555 1 97.81 44 ALA B N 1
ATOM 2458 C CA . ALA B 1 44 ? 4.988 3.914 9.344 1 97.81 44 ALA B CA 1
ATOM 2459 C C . ALA B 1 44 ? 5.68 3.365 8.102 1 97.81 44 ALA B C 1
ATOM 2461 O O . ALA B 1 44 ? 5.023 2.836 7.199 1 97.81 44 ALA B O 1
ATOM 2462 N N . ALA B 1 45 ? 6.977 3.516 8.062 1 98.56 45 ALA B N 1
ATOM 2463 C CA . ALA B 1 45 ? 7.746 3.039 6.918 1 98.56 45 ALA B CA 1
ATOM 2464 C C . ALA B 1 45 ? 7.609 1.528 6.754 1 98.56 45 ALA B C 1
ATOM 2466 O O . ALA B 1 45 ? 7.422 1.033 5.641 1 98.56 45 ALA B O 1
ATOM 2467 N N . ARG B 1 46 ? 7.648 0.835 7.824 1 97.94 46 ARG B N 1
ATOM 2468 C CA . ARG B 1 46 ? 7.52 -0.618 7.77 1 97.94 46 ARG B CA 1
ATOM 2469 C C . ARG B 1 46 ? 6.117 -1.023 7.32 1 97.94 46 ARG B C 1
ATOM 2471 O O . ARG B 1 46 ? 5.965 -1.929 6.496 1 97.94 46 ARG B O 1
ATOM 2478 N N . ARG B 1 47 ? 5.152 -0.365 7.855 1 97 47 ARG B N 1
ATOM 2479 C CA . ARG B 1 47 ? 3.764 -0.676 7.527 1 97 47 ARG B CA 1
ATOM 2480 C C . ARG B 1 47 ? 3.479 -0.427 6.051 1 97 47 ARG B C 1
ATOM 2482 O O . ARG B 1 47 ? 2.729 -1.177 5.422 1 97 47 ARG B O 1
ATOM 2489 N N . VAL B 1 48 ? 4.059 0.597 5.52 1 98.31 48 VAL B N 1
ATOM 2490 C CA . VAL B 1 48 ? 3.664 1.064 4.191 1 98.31 48 VAL B CA 1
ATOM 2491 C C . VAL B 1 48 ? 4.574 0.444 3.135 1 98.31 48 VAL B C 1
ATOM 2493 O O . VAL B 1 48 ? 4.098 -0.032 2.1 1 98.31 48 VAL B O 1
ATOM 2496 N N . LEU B 1 49 ? 5.879 0.401 3.361 1 98.5 49 LEU B N 1
ATOM 2497 C CA . LEU B 1 49 ? 6.832 0.042 2.32 1 98.5 49 LEU B CA 1
ATOM 2498 C C . LEU B 1 49 ? 6.984 -1.473 2.221 1 98.5 49 LEU B C 1
ATOM 2500 O O . LEU B 1 49 ? 7.074 -2.021 1.119 1 98.5 49 LEU B O 1
ATOM 2504 N N . LEU B 1 50 ? 6.98 -2.117 3.348 1 96.88 50 LEU B N 1
ATOM 2505 C CA . LEU B 1 50 ? 7.266 -3.549 3.359 1 96.88 50 LEU B CA 1
ATOM 2506 C C . LEU B 1 50 ? 6.324 -4.301 2.426 1 96.88 50 LEU B C 1
ATOM 2508 O O . LEU B 1 50 ? 5.105 -4.113 2.486 1 96.88 50 LEU B O 1
ATOM 2512 N N . GLU B 1 51 ? 6.867 -5.047 1.501 1 95 51 GLU B N 1
ATOM 2513 C CA . GLU B 1 51 ? 6.176 -6.016 0.654 1 95 51 GLU B CA 1
ATOM 2514 C C . GLU B 1 51 ? 5.473 -5.328 -0.512 1 95 51 GLU B C 1
ATOM 2516 O O . GLU B 1 51 ? 4.832 -5.984 -1.333 1 95 51 GLU B O 1
ATOM 2521 N N . ARG B 1 52 ? 5.566 -4.027 -0.62 1 97.38 52 ARG B N 1
ATOM 2522 C CA . ARG B 1 52 ? 5.125 -3.348 -1.833 1 97.38 52 ARG B CA 1
ATOM 2523 C C . ARG B 1 52 ? 6.215 -3.367 -2.9 1 97.38 52 ARG B C 1
ATOM 2525 O O . ARG B 1 52 ? 7.371 -3.682 -2.609 1 97.38 52 ARG B O 1
ATOM 2532 N N . ASN B 1 53 ? 5.867 -3.119 -4.117 1 97.38 53 ASN B N 1
ATOM 2533 C CA . ASN B 1 53 ? 6.832 -3.146 -5.211 1 97.38 53 ASN B CA 1
ATOM 2534 C C . ASN B 1 53 ? 7.953 -2.133 -4.996 1 97.38 53 ASN B C 1
ATOM 2536 O O . ASN B 1 53 ? 7.695 -0.993 -4.602 1 97.38 53 ASN B O 1
ATOM 2540 N N . ARG B 1 54 ? 9.188 -2.592 -5.223 1 97.75 54 ARG B N 1
ATOM 2541 C CA . ARG B 1 54 ? 10.289 -1.637 -5.211 1 97.75 54 ARG B CA 1
ATOM 2542 C C . ARG B 1 54 ? 10.102 -0.568 -6.281 1 97.75 54 ARG B C 1
ATOM 2544 O O . ARG B 1 54 ? 10.43 0.6 -6.066 1 97.75 54 ARG B O 1
ATOM 2551 N N . ASN B 1 55 ? 9.648 -1.034 -7.406 1 95.88 55 ASN B N 1
ATOM 2552 C CA . ASN B 1 55 ? 9.359 -0.203 -8.57 1 95.88 55 ASN B CA 1
ATOM 2553 C C . ASN B 1 55 ? 8.148 -0.723 -9.336 1 95.88 55 ASN B C 1
ATOM 2555 O O . ASN B 1 55 ? 8.148 -1.861 -9.812 1 95.88 55 ASN B O 1
ATOM 2559 N N . ARG B 1 56 ? 7.172 0.125 -9.531 1 93.69 56 ARG B N 1
ATOM 2560 C CA . ARG B 1 56 ? 5.934 -0.29 -10.188 1 93.69 56 ARG B CA 1
ATOM 2561 C C . ARG B 1 56 ? 6.18 -0.628 -11.656 1 93.69 56 ARG B C 1
ATOM 2563 O O . ARG B 1 56 ? 5.531 -1.52 -12.211 1 93.69 56 ARG B O 1
ATOM 2570 N N . GLN B 1 57 ? 7.078 0.048 -12.227 1 91.81 57 GLN B N 1
ATOM 2571 C CA . GLN B 1 57 ? 7.328 -0.104 -13.656 1 91.81 57 GLN B CA 1
ATOM 2572 C C . GLN B 1 57 ? 8.32 -1.233 -13.922 1 91.81 57 GLN B C 1
ATOM 2574 O O . GLN B 1 57 ? 8.453 -1.697 -15.062 1 91.81 57 GLN B O 1
ATOM 2579 N N . HIS B 1 58 ? 9.008 -1.671 -12.852 1 94.12 58 HIS B N 1
ATOM 2580 C CA . HIS B 1 58 ? 10.016 -2.713 -12.984 1 94.12 58 HIS B CA 1
ATOM 2581 C C . HIS B 1 58 ? 9.82 -3.805 -11.938 1 94.12 58 HIS B C 1
ATOM 2583 O O . HIS B 1 58 ? 10.609 -3.916 -10.992 1 94.12 58 HIS B O 1
ATOM 2589 N N . PRO B 1 59 ? 8.82 -4.648 -12.203 1 92.06 59 PRO B N 1
ATOM 2590 C CA . PRO B 1 59 ? 8.484 -5.676 -11.211 1 92.06 59 PRO B CA 1
ATOM 2591 C C . PRO B 1 59 ? 9.625 -6.66 -10.969 1 92.06 59 PRO B C 1
ATOM 2593 O O . PRO B 1 59 ? 9.664 -7.328 -9.938 1 92.06 59 PRO B O 1
ATOM 2596 N N . GLU B 1 60 ? 10.594 -6.75 -11.883 1 93.94 60 GLU B N 1
ATOM 2597 C CA . GLU B 1 60 ? 11.719 -7.672 -11.734 1 93.94 60 GLU B CA 1
ATOM 2598 C C . GLU B 1 60 ? 12.617 -7.262 -10.578 1 93.94 60 GLU B C 1
ATOM 2600 O O . GLU B 1 60 ? 13.438 -8.055 -10.109 1 93.94 60 GLU B O 1
ATOM 2605 N N . GLN B 1 61 ? 12.43 -6.016 -10.125 1 95.75 61 GLN B N 1
ATOM 2606 C CA . GLN B 1 61 ? 13.227 -5.547 -9 1 95.75 61 GLN B CA 1
ATOM 2607 C C . GLN B 1 61 ? 12.695 -6.094 -7.68 1 95.75 61 GLN B C 1
ATOM 2609 O O . GLN B 1 61 ? 13.32 -5.918 -6.633 1 95.75 61 GLN B O 1
ATOM 2614 N N . GLY B 1 62 ? 11.531 -6.691 -7.746 1 96.31 62 GLY B N 1
ATOM 2615 C CA . GLY B 1 62 ? 10.992 -7.34 -6.562 1 96.31 62 GLY B CA 1
ATOM 2616 C C . GLY B 1 62 ? 10.242 -6.387 -5.648 1 96.31 62 GLY B C 1
ATOM 2617 O O . GLY B 1 62 ? 9.68 -5.391 -6.109 1 96.31 62 GLY B O 1
ATOM 2618 N N . ARG B 1 63 ? 10.141 -6.773 -4.426 1 97.56 63 ARG B N 1
ATOM 2619 C CA . ARG B 1 63 ? 9.367 -6.035 -3.436 1 97.56 63 ARG B CA 1
ATOM 2620 C C . ARG B 1 63 ? 10.234 -5.625 -2.25 1 97.56 63 ARG B C 1
ATOM 2622 O O . ARG B 1 63 ? 11.25 -6.258 -1.976 1 97.56 63 ARG B O 1
ATOM 2629 N N . PHE B 1 64 ? 9.844 -4.559 -1.583 1 98.12 64 PHE B N 1
ATOM 2630 C CA . PHE B 1 64 ? 10.625 -4.039 -0.469 1 98.12 64 PHE B CA 1
ATOM 2631 C C . PHE B 1 64 ? 10.766 -5.086 0.63 1 98.12 64 PHE B C 1
ATOM 2633 O O . PHE B 1 64 ? 9.773 -5.691 1.048 1 98.12 64 PHE B O 1
ATOM 2640 N N . THR B 1 65 ? 12.008 -5.262 1.058 1 96.69 65 THR B N 1
ATOM 2641 C CA . THR B 1 65 ? 12.312 -6.117 2.201 1 96.69 65 THR B CA 1
ATOM 2642 C C . THR B 1 65 ? 12.555 -5.277 3.451 1 96.69 65 THR B C 1
ATOM 2644 O O . THR B 1 65 ? 12.578 -4.047 3.385 1 96.69 65 THR B O 1
ATOM 2647 N N . GLY B 1 66 ? 12.742 -5.961 4.559 1 97.25 66 GLY B N 1
ATOM 2648 C CA . GLY B 1 66 ? 13.102 -5.25 5.773 1 97.25 66 GLY B CA 1
ATOM 2649 C C . GLY B 1 66 ? 14.398 -4.469 5.641 1 97.25 66 GLY B C 1
ATOM 2650 O O . GLY B 1 66 ? 14.508 -3.352 6.148 1 97.25 66 GLY B O 1
ATOM 2651 N N . ALA B 1 67 ? 15.258 -5.035 4.949 1 97.12 67 ALA B N 1
ATOM 2652 C CA . ALA B 1 67 ? 16.547 -4.375 4.727 1 97.12 67 ALA B CA 1
ATOM 2653 C C . ALA B 1 67 ? 16.375 -3.111 3.887 1 97.12 67 ALA B C 1
ATOM 2655 O O . ALA B 1 67 ? 17 -2.088 4.152 1 97.12 67 ALA B O 1
ATOM 2656 N N . ASP B 1 68 ? 15.531 -3.186 2.9 1 98.19 68 ASP B N 1
ATOM 2657 C CA . ASP B 1 68 ? 15.234 -2.012 2.088 1 98.19 68 ASP B CA 1
ATOM 2658 C C . ASP B 1 68 ? 14.688 -0.875 2.947 1 98.19 68 ASP B C 1
ATOM 2660 O O . ASP B 1 68 ? 15.117 0.273 2.818 1 98.19 68 ASP B O 1
ATOM 2664 N N . VAL B 1 69 ? 13.766 -1.22 3.789 1 98.69 69 VAL B N 1
ATOM 2665 C CA . VAL B 1 69 ? 13.094 -0.224 4.617 1 98.69 69 VAL B CA 1
ATOM 2666 C C . VAL B 1 69 ? 14.109 0.457 5.531 1 98.69 69 VAL B C 1
ATOM 2668 O O . VAL B 1 69 ? 14.102 1.682 5.676 1 98.69 69 VAL B O 1
ATOM 2671 N N . ASN B 1 70 ? 14.984 -0.35 6.102 1 98.44 70 ASN B N 1
ATOM 2672 C CA . ASN B 1 70 ? 16.016 0.203 6.973 1 98.44 70 ASN B CA 1
ATOM 2673 C C . ASN B 1 70 ? 16.922 1.17 6.223 1 98.44 70 ASN B C 1
ATOM 2675 O O . ASN B 1 70 ? 17.266 2.232 6.742 1 98.44 70 ASN B O 1
ATOM 2679 N N . GLN B 1 71 ? 17.25 0.775 5.051 1 98.56 71 GLN B N 1
ATOM 2680 C CA . GLN B 1 71 ? 18.109 1.63 4.246 1 98.56 71 GLN B CA 1
ATOM 2681 C C . GLN B 1 71 ? 17.406 2.916 3.846 1 98.56 71 GLN B C 1
ATOM 2683 O O . GLN B 1 71 ? 17.984 4 3.896 1 98.56 71 GLN B O 1
ATOM 2688 N N . ILE B 1 72 ? 16.203 2.807 3.459 1 98.81 72 ILE B N 1
ATOM 2689 C CA . ILE B 1 72 ? 15.398 3.965 3.07 1 98.81 72 ILE B CA 1
ATOM 2690 C C . ILE B 1 72 ? 15.266 4.918 4.254 1 98.81 72 ILE B C 1
ATOM 2692 O O . ILE B 1 72 ? 15.414 6.133 4.102 1 98.81 72 ILE B O 1
ATOM 2696 N N . LEU B 1 73 ? 15.047 4.363 5.414 1 98.62 73 LEU B N 1
ATOM 2697 C CA . LEU B 1 73 ? 14.922 5.176 6.617 1 98.62 73 LEU B CA 1
ATOM 2698 C C . LEU B 1 73 ? 16.219 5.91 6.922 1 98.62 73 LEU B C 1
ATOM 2700 O O . LEU B 1 73 ? 16.203 7.105 7.219 1 98.62 73 LEU B O 1
ATOM 2704 N N . ALA B 1 74 ? 17.297 5.195 6.828 1 98.44 74 ALA B N 1
ATOM 2705 C CA . ALA B 1 74 ? 18.594 5.809 7.098 1 98.44 74 ALA B CA 1
ATOM 2706 C C . ALA B 1 74 ? 18.875 6.953 6.129 1 98.44 74 ALA B C 1
ATOM 2708 O O . ALA B 1 74 ? 19.281 8.047 6.547 1 98.44 74 ALA B O 1
ATOM 2709 N N . GLU B 1 75 ? 18.594 6.695 4.902 1 98.62 75 GLU B N 1
ATOM 2710 C CA . GLU B 1 75 ? 18.828 7.707 3.875 1 98.62 75 GLU B CA 1
ATOM 2711 C C . GLU B 1 75 ? 17.875 8.891 4.035 1 98.62 75 GLU B C 1
ATOM 2713 O O . GLU B 1 75 ? 18.25 10.031 3.787 1 98.62 75 GLU B O 1
ATOM 2718 N N . THR B 1 76 ? 16.672 8.641 4.422 1 98.56 76 THR B N 1
ATOM 2719 C CA . THR B 1 76 ? 15.688 9.688 4.633 1 98.56 76 THR B CA 1
ATOM 2720 C C . THR B 1 76 ? 16.109 10.609 5.773 1 98.56 76 THR B C 1
ATOM 2722 O O . THR B 1 76 ? 16.047 11.836 5.648 1 98.56 76 THR B O 1
ATOM 2725 N N . TRP B 1 77 ? 16.578 10.023 6.844 1 97.44 77 TRP B N 1
ATOM 2726 C CA . TRP B 1 77 ? 17 10.836 7.984 1 97.44 77 TRP B CA 1
ATOM 2727 C C . TRP B 1 77 ? 18.25 11.641 7.652 1 97.44 77 TRP B C 1
ATOM 2729 O O . TRP B 1 77 ? 18.391 12.789 8.094 1 97.44 77 TRP B O 1
AT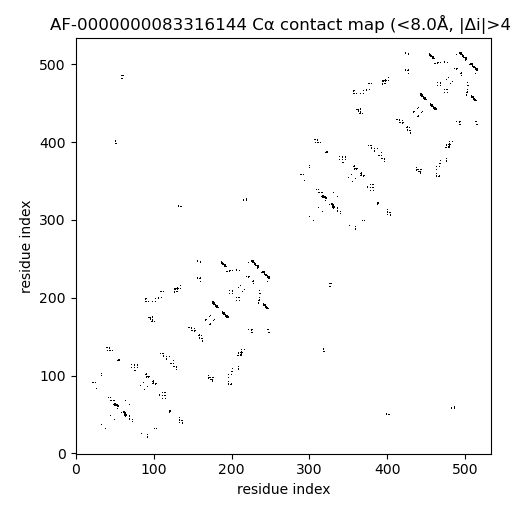OM 2739 N N . GLN B 1 78 ? 19.125 11.055 6.883 1 96.75 78 GLN B N 1
ATOM 2740 C CA . GLN B 1 78 ? 20.297 11.797 6.434 1 96.75 78 GLN B CA 1
ATOM 2741 C C . GLN B 1 78 ? 19.891 12.992 5.578 1 96.75 78 GLN B C 1
ATOM 2743 O O . GLN B 1 78 ? 20.375 14.109 5.785 1 96.75 78 GLN B O 1
ATOM 2748 N N . ARG B 1 79 ? 19 12.766 4.637 1 96 79 ARG B N 1
ATOM 2749 C CA . ARG B 1 79 ? 18.531 13.828 3.77 1 96 79 ARG B CA 1
ATOM 2750 C C . ARG B 1 79 ? 17.781 14.891 4.57 1 96 79 ARG B C 1
ATOM 2752 O O . ARG B 1 79 ? 17.875 16.078 4.281 1 96 79 ARG B O 1
ATOM 2759 N N . TYR B 1 80 ? 17.016 14.461 5.566 1 95.69 80 TYR B N 1
ATOM 2760 C CA . TYR B 1 80 ? 16.297 15.375 6.445 1 95.69 80 TYR B CA 1
ATOM 2761 C C . TYR B 1 80 ? 17.25 16.344 7.137 1 95.69 80 TYR B C 1
ATOM 2763 O O . TYR B 1 80 ? 17 17.547 7.195 1 95.69 80 TYR B O 1
ATOM 2771 N N . ARG B 1 81 ? 18.328 15.836 7.641 1 92 81 ARG B N 1
ATOM 2772 C CA . ARG B 1 81 ? 19.312 16.672 8.328 1 92 81 ARG B CA 1
ATOM 2773 C C . ARG B 1 81 ? 19.906 17.703 7.391 1 92 81 ARG B C 1
ATOM 2775 O O . ARG B 1 81 ? 20.094 18.859 7.77 1 92 81 ARG B O 1
ATOM 2782 N N . VAL B 1 82 ? 20.125 17.281 6.18 1 91.25 82 VAL B N 1
ATOM 2783 C CA . VAL B 1 82 ? 20.703 18.188 5.188 1 91.25 82 VAL B CA 1
ATOM 2784 C C . VAL B 1 82 ? 19.703 19.281 4.828 1 91.25 82 VAL B C 1
ATOM 2786 O O . VAL B 1 82 ? 20.031 20.469 4.805 1 91.25 82 VAL B O 1
ATOM 2789 N N . LEU B 1 83 ? 18.484 18.891 4.613 1 91.38 83 LEU B N 1
ATOM 2790 C CA . LEU B 1 83 ? 17.453 19.828 4.219 1 91.38 83 LEU B CA 1
ATOM 2791 C C . LEU B 1 83 ? 17.125 20.797 5.359 1 91.38 83 LEU B C 1
ATOM 2793 O O . LEU B 1 83 ? 16.938 21.984 5.133 1 91.38 83 LEU B O 1
ATOM 2797 N N . ALA B 1 84 ? 17.094 20.203 6.551 1 87.62 84 ALA B N 1
ATOM 2798 C CA . ALA B 1 84 ? 16.75 21.016 7.711 1 87.62 84 ALA B CA 1
ATOM 2799 C C . ALA B 1 84 ? 17.844 22.016 8.039 1 87.62 84 ALA B C 1
ATOM 2801 O O . ALA B 1 84 ? 17.578 23.109 8.531 1 87.62 84 ALA B O 1
ATOM 2802 N N . ALA B 1 85 ? 19.109 21.594 7.824 1 81.94 85 ALA B N 1
ATOM 2803 C CA . ALA B 1 85 ? 20.25 22.469 8.078 1 81.94 85 ALA B CA 1
ATOM 2804 C C . ALA B 1 85 ? 20.312 23.594 7.047 1 81.94 85 ALA B C 1
ATOM 2806 O O . ALA B 1 85 ? 20.797 24.688 7.348 1 81.94 85 ALA B O 1
ATOM 2807 N N . ALA B 1 86 ? 20.172 23.172 5.707 1 73.25 86 ALA B N 1
ATOM 2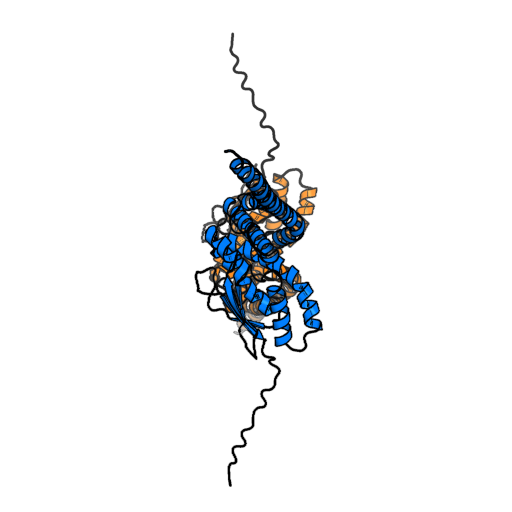808 C CA . ALA B 1 86 ? 20.266 24.172 4.645 1 73.25 86 ALA B CA 1
ATOM 2809 C C . ALA B 1 86 ? 19.234 25.281 4.852 1 73.25 86 ALA B C 1
ATOM 2811 O O . ALA B 1 86 ? 19.312 26.328 4.223 1 73.25 86 ALA B O 1
ATOM 2812 N N . GLY B 1 87 ? 18.859 25.578 5.957 1 59.03 87 GLY B N 1
ATOM 2813 C CA . GLY B 1 87 ? 18.125 26.766 6.367 1 59.03 87 GLY B CA 1
ATOM 2814 C C . GLY B 1 87 ? 16.812 26.953 5.617 1 59.03 87 GLY B C 1
ATOM 2815 O O . GLY B 1 87 ? 16.328 28.078 5.48 1 59.03 87 GLY B O 1
ATOM 2816 N N . SER B 1 88 ? 16.203 26.062 5.074 1 50.78 88 SER B N 1
ATOM 2817 C CA . SER B 1 88 ? 15.156 26.719 4.293 1 50.78 88 SER B CA 1
ATOM 2818 C C . SER B 1 88 ? 14.562 27.891 5.047 1 50.78 88 SER B C 1
ATOM 2820 O O . SER B 1 88 ? 14.398 27.844 6.27 1 50.78 88 SER B O 1
ATOM 2822 N N . PRO B 1 89 ? 14.641 29.078 4.457 1 49.09 89 PRO B N 1
ATOM 2823 C CA . PRO B 1 89 ? 14.008 30.281 4.992 1 49.09 89 PRO B CA 1
ATOM 2824 C C . PRO B 1 89 ? 12.875 29.969 5.969 1 49.09 89 PRO B C 1
ATOM 2826 O O . PRO B 1 89 ? 12.648 30.719 6.922 1 49.09 89 PRO B O 1
ATOM 2829 N N . LEU B 1 90 ? 11.953 29.094 5.605 1 52.47 90 LEU B N 1
ATOM 2830 C CA . LEU B 1 90 ? 10.617 29.094 6.199 1 52.47 90 LEU B CA 1
ATOM 2831 C C . LEU B 1 90 ? 10.586 28.266 7.473 1 52.47 90 LEU B C 1
ATOM 2833 O O . LEU B 1 90 ? 9.742 28.484 8.344 1 52.47 90 LEU B O 1
ATOM 2837 N N . GLY B 1 91 ? 11.453 27.172 7.648 1 52.22 91 GLY B N 1
ATOM 2838 C CA . GLY B 1 91 ? 11.18 26.344 8.812 1 52.22 91 GLY B CA 1
ATOM 2839 C C . GLY B 1 91 ? 11.578 27 10.117 1 52.22 91 GLY B C 1
ATOM 2840 O O . GLY B 1 91 ? 10.789 27.031 11.062 1 52.22 91 GLY B O 1
ATOM 2841 N N . THR B 1 92 ? 12.875 27.391 10.156 1 56.47 92 THR B N 1
ATOM 2842 C CA . THR B 1 92 ? 13.406 27.844 11.438 1 56.47 92 THR B CA 1
ATOM 2843 C C . THR B 1 92 ? 12.93 29.25 11.75 1 56.47 92 THR B C 1
ATOM 2845 O O . THR B 1 92 ? 13.031 29.719 12.891 1 56.47 92 THR B O 1
ATOM 2848 N N . ALA B 1 93 ? 12.211 29.703 10.789 1 73.19 93 ALA B N 1
ATOM 2849 C CA . ALA B 1 93 ? 11.82 31.094 11.023 1 73.19 93 ALA B CA 1
ATOM 2850 C C . ALA B 1 93 ? 10.328 31.203 11.312 1 73.19 93 ALA B C 1
ATOM 2852 O O . ALA B 1 93 ? 9.789 32.312 11.414 1 73.19 93 ALA B O 1
ATOM 2853 N N . GLU B 1 94 ? 9.773 30.125 11.633 1 87.06 94 GLU B N 1
ATOM 2854 C CA . GLU B 1 94 ? 8.344 30.172 11.906 1 87.06 94 GLU B CA 1
ATOM 2855 C C . GLU B 1 94 ? 8.062 30.734 13.297 1 87.06 94 GLU B C 1
ATOM 2857 O O . GLU B 1 94 ? 8.781 30.422 14.25 1 87.06 94 GLU B O 1
ATOM 2862 N N . PRO B 1 95 ? 7.141 31.547 13.375 1 89.38 95 PRO B N 1
ATOM 2863 C CA . PRO B 1 95 ? 6.922 32.312 14.602 1 89.38 95 PRO B CA 1
ATOM 2864 C C . PRO B 1 95 ? 6.359 31.469 15.742 1 89.38 95 PRO B C 1
ATOM 2866 O O . PRO B 1 95 ? 6.438 31.859 16.906 1 89.38 95 PRO B O 1
ATOM 2869 N N . THR B 1 96 ? 5.676 30.328 15.469 1 90.81 96 THR B N 1
ATOM 2870 C CA . THR B 1 96 ? 5.102 29.5 16.531 1 90.81 96 THR B CA 1
ATOM 2871 C C . THR B 1 96 ? 5.773 28.141 16.562 1 90.81 96 THR B C 1
ATOM 2873 O O . THR B 1 96 ? 6.246 27.641 15.539 1 90.81 96 THR B O 1
ATOM 2876 N N . PRO B 1 97 ? 5.789 27.547 17.781 1 89.25 97 PRO B N 1
ATOM 2877 C CA . PRO B 1 97 ? 6.293 26.172 17.844 1 89.25 97 PRO B CA 1
ATOM 2878 C C . PRO B 1 97 ? 5.516 25.219 16.938 1 89.25 97 PRO B C 1
ATOM 2880 O O . PRO B 1 97 ? 6.094 24.297 16.375 1 89.25 97 PRO B O 1
ATOM 2883 N N . GLY B 1 98 ? 4.207 25.469 16.812 1 92.44 98 GLY B N 1
ATOM 2884 C CA . GLY B 1 98 ? 3.379 24.641 15.938 1 92.44 98 GLY B CA 1
ATOM 2885 C C . GLY B 1 98 ? 3.781 24.719 14.477 1 92.44 98 GLY B C 1
ATOM 2886 O O . GLY B 1 98 ? 3.957 23.703 13.82 1 92.44 98 GLY B O 1
ATOM 2887 N N . SER B 1 99 ? 3.947 25.906 14.016 1 93.19 99 SER B N 1
ATOM 2888 C CA . SER B 1 99 ? 4.332 26.078 12.617 1 93.19 99 SER B CA 1
ATOM 2889 C C . SER B 1 99 ? 5.75 25.578 12.375 1 93.19 99 SER B C 1
ATOM 2891 O O . SER B 1 99 ? 6.059 25.062 11.289 1 93.19 99 SER B O 1
ATOM 2893 N N . ARG B 1 100 ? 6.621 25.688 13.336 1 89.69 100 ARG B N 1
ATOM 2894 C CA . ARG B 1 100 ? 7.961 25.125 13.211 1 89.69 100 ARG B CA 1
ATOM 2895 C C . ARG B 1 100 ? 7.906 23.609 13.102 1 89.69 100 ARG B C 1
ATOM 2897 O O . ARG B 1 100 ? 8.586 23.016 12.258 1 89.69 100 ARG B O 1
ATOM 2904 N N . LEU B 1 101 ? 7.07 23 13.93 1 90.69 101 LEU B N 1
ATOM 2905 C CA . LEU B 1 101 ? 6.91 21.547 13.922 1 90.69 101 LEU B CA 1
ATOM 2906 C C . LEU B 1 101 ? 6.406 21.062 12.562 1 90.69 101 LEU B C 1
ATOM 2908 O O . LEU B 1 101 ? 6.961 20.141 11.984 1 90.69 101 LEU B O 1
ATOM 2912 N N . THR B 1 102 ? 5.41 21.75 12.047 1 93.88 102 THR B N 1
ATOM 2913 C CA . THR B 1 102 ? 4.797 21.297 10.805 1 93.88 102 THR B CA 1
ATOM 2914 C C . THR B 1 102 ? 5.75 21.484 9.625 1 93.88 102 THR B C 1
ATOM 2916 O O . THR B 1 102 ? 5.785 20.656 8.719 1 93.88 102 THR B O 1
ATOM 2919 N N . VAL B 1 103 ? 6.559 22.5 9.656 1 93.38 103 VAL B N 1
ATOM 2920 C CA . VAL B 1 103 ? 7.516 22.703 8.57 1 93.38 103 VAL B CA 1
ATOM 2921 C C . VAL B 1 103 ? 8.617 21.656 8.656 1 93.38 103 VAL B C 1
ATOM 2923 O O . VAL B 1 103 ? 9.078 21.141 7.629 1 93.38 103 VAL B O 1
ATOM 2926 N N . LEU B 1 104 ? 9.023 21.344 9.867 1 92.31 104 LEU B N 1
ATOM 2927 C CA . LEU B 1 104 ? 10.031 20.312 10.031 1 92.31 104 LEU B CA 1
ATOM 2928 C C . LEU B 1 104 ? 9.492 18.953 9.562 1 92.31 104 LEU B C 1
ATOM 2930 O O . LEU B 1 104 ? 10.219 18.172 8.938 1 92.31 104 LEU B O 1
ATOM 2934 N N . LEU B 1 105 ? 8.289 18.703 9.859 1 94.06 105 LEU B N 1
ATOM 2935 C CA . LEU B 1 105 ? 7.68 17.453 9.391 1 94.06 105 LEU B CA 1
ATOM 2936 C C . LEU B 1 105 ? 7.52 17.469 7.875 1 94.06 105 LEU B C 1
ATOM 2938 O O . LEU B 1 105 ? 7.641 16.422 7.227 1 94.06 105 LEU B O 1
ATOM 2942 N N . ALA B 1 106 ? 7.238 18.656 7.34 1 95.5 106 ALA B N 1
ATOM 2943 C CA . ALA B 1 106 ? 7.211 18.797 5.887 1 95.5 106 ALA B CA 1
ATOM 2944 C C . ALA B 1 106 ? 8.586 18.5 5.281 1 95.5 106 ALA B C 1
ATOM 2946 O O . ALA B 1 106 ? 8.688 17.875 4.23 1 95.5 106 ALA B O 1
ATOM 2947 N N . CYS B 1 107 ? 9.555 19 5.953 1 94.75 107 CYS B N 1
ATOM 2948 C CA . CYS B 1 107 ? 10.93 18.734 5.535 1 94.75 107 CYS B CA 1
ATOM 2949 C C . CYS B 1 107 ? 11.203 17.234 5.516 1 94.75 107 CYS B C 1
ATOM 2951 O O . CYS B 1 107 ? 11.828 16.719 4.586 1 94.75 107 CYS B O 1
ATOM 2953 N N . LEU B 1 108 ? 10.727 16.578 6.508 1 95.88 108 LEU B N 1
ATOM 2954 C CA . LEU B 1 108 ? 10.875 15.125 6.578 1 95.88 108 LEU B CA 1
ATOM 2955 C C . LEU B 1 108 ? 10.156 14.445 5.418 1 95.88 108 LEU B C 1
ATOM 2957 O O . LEU B 1 108 ? 10.688 13.508 4.816 1 95.88 108 LEU B O 1
ATOM 2961 N N . SER B 1 109 ? 8.984 14.906 5.102 1 97.62 109 SER B N 1
ATOM 2962 C CA . SER B 1 109 ? 8.242 14.375 3.961 1 97.62 109 SER B CA 1
ATOM 2963 C C . SER B 1 109 ? 9.023 14.555 2.664 1 97.62 109 SER B C 1
ATOM 2965 O O . SER B 1 109 ? 9.086 13.641 1.839 1 97.62 109 SER B O 1
ATOM 2967 N N . LEU B 1 110 ? 9.586 15.727 2.496 1 97.69 110 LEU B N 1
ATOM 2968 C CA . LEU B 1 110 ? 10.375 16 1.297 1 97.69 110 LEU B CA 1
ATOM 2969 C C . LEU B 1 110 ? 11.609 15.102 1.236 1 97.69 110 LEU B C 1
ATOM 2971 O O . LEU B 1 110 ? 11.953 14.594 0.169 1 97.69 110 LEU B O 1
ATOM 2975 N N . ALA B 1 111 ? 12.234 14.938 2.363 1 97.94 111 ALA B N 1
ATOM 2976 C CA . ALA B 1 111 ? 13.398 14.055 2.436 1 97.94 111 ALA B CA 1
ATOM 2977 C C . ALA B 1 111 ? 13.039 12.633 2.002 1 97.94 111 ALA B C 1
ATOM 2979 O O . ALA B 1 111 ? 13.797 11.992 1.272 1 97.94 111 ALA B O 1
ATOM 2980 N N . CYS B 1 112 ? 11.922 12.188 2.445 1 98.75 112 CYS B N 1
ATOM 2981 C CA . CYS B 1 112 ? 11.461 10.852 2.082 1 98.75 112 CYS B CA 1
ATOM 2982 C C . CYS B 1 112 ? 11.219 10.75 0.581 1 98.75 112 CYS B C 1
ATOM 2984 O O . CYS B 1 112 ? 11.664 9.797 -0.061 1 98.75 112 CYS B O 1
ATOM 2986 N N . LEU B 1 113 ? 10.547 11.758 0.044 1 98.88 113 LEU B N 1
ATOM 2987 C CA . LEU B 1 113 ? 10.289 11.766 -1.393 1 98.88 113 LEU B CA 1
ATOM 2988 C C . LEU B 1 113 ? 11.594 11.695 -2.178 1 98.88 113 LEU B C 1
ATOM 2990 O O . LEU B 1 113 ? 11.742 10.875 -3.084 1 98.88 113 LEU B O 1
ATOM 2994 N N . GLN B 1 114 ? 12.492 12.531 -1.798 1 98.69 114 GLN B N 1
ATOM 2995 C CA . GLN B 1 114 ? 13.758 12.594 -2.516 1 98.69 114 GLN B CA 1
ATOM 2996 C C . GLN B 1 114 ? 14.523 11.281 -2.391 1 98.69 114 GLN B C 1
ATOM 2998 O O . GLN B 1 114 ? 15.172 10.836 -3.346 1 98.69 114 GLN B O 1
ATOM 3003 N N . THR B 1 115 ? 14.477 10.68 -1.26 1 98.81 115 THR B N 1
ATOM 3004 C CA . THR B 1 115 ? 15.125 9.391 -1.055 1 98.81 115 THR B CA 1
ATOM 3005 C C . THR B 1 115 ? 14.547 8.344 -2 1 98.81 115 THR B C 1
ATOM 3007 O O . THR B 1 115 ? 15.289 7.598 -2.641 1 98.81 115 THR B O 1
ATOM 3010 N N . LEU B 1 116 ? 13.25 8.289 -2.117 1 98.75 116 LEU B N 1
ATOM 3011 C CA . LEU B 1 116 ? 12.594 7.309 -2.967 1 98.75 116 LEU B CA 1
ATOM 3012 C C . LEU B 1 116 ? 12.867 7.586 -4.438 1 98.75 116 LEU B C 1
ATOM 3014 O O . LEU B 1 116 ? 13.094 6.66 -5.219 1 98.75 116 LEU B O 1
ATOM 3018 N N . LEU B 1 117 ? 12.898 8.836 -4.781 1 98.56 117 LEU B N 1
ATOM 3019 C CA . LEU B 1 117 ? 13.211 9.203 -6.16 1 98.56 117 LEU B CA 1
ATOM 3020 C C . LEU B 1 117 ? 14.641 8.812 -6.512 1 98.56 117 LEU B C 1
ATOM 3022 O O . LEU B 1 117 ? 14.898 8.312 -7.609 1 98.56 117 LEU B O 1
ATOM 3026 N N . ASN B 1 118 ? 15.523 9.031 -5.59 1 98 118 ASN B N 1
ATOM 3027 C CA . ASN B 1 118 ? 16.922 8.688 -5.812 1 98 118 ASN B CA 1
ATOM 3028 C C . ASN B 1 118 ? 17.109 7.18 -6 1 98 118 ASN B C 1
ATOM 3030 O O . ASN B 1 118 ? 18.078 6.742 -6.602 1 98 118 ASN B O 1
ATOM 3034 N N . ARG B 1 119 ? 16.172 6.441 -5.625 1 96.88 119 ARG B N 1
ATOM 3035 C CA . ARG B 1 119 ? 16.234 4.988 -5.758 1 96.88 119 ARG B CA 1
ATOM 3036 C C . ARG B 1 119 ? 15.586 4.535 -7.066 1 96.88 119 ARG B C 1
ATOM 3038 O O . ARG B 1 119 ? 15.492 3.336 -7.332 1 96.88 119 ARG B O 1
ATOM 3045 N N . GLY B 1 120 ? 15.047 5.453 -7.785 1 96.5 120 GLY B N 1
ATOM 3046 C CA . GLY B 1 120 ? 14.586 5.148 -9.133 1 96.5 120 GLY B CA 1
ATOM 3047 C C . GLY B 1 120 ? 13.078 5.004 -9.227 1 96.5 120 GLY B C 1
ATOM 3048 O O . GLY B 1 120 ? 12.555 4.613 -10.266 1 96.5 120 GLY B O 1
ATOM 3049 N N . LEU B 1 121 ? 12.344 5.332 -8.164 1 97.69 121 LEU B N 1
ATOM 3050 C CA . LEU B 1 121 ? 10.891 5.246 -8.227 1 97.69 121 LEU B CA 1
ATOM 3051 C C . LEU B 1 121 ? 10.312 6.387 -9.062 1 97.69 121 LEU B C 1
ATOM 3053 O O . LEU B 1 121 ? 10.844 7.504 -9.039 1 97.69 121 LEU B O 1
ATOM 3057 N N . ASP B 1 122 ? 9.242 6.02 -9.766 1 97 122 ASP B N 1
ATOM 3058 C CA . ASP B 1 122 ? 8.508 7.105 -10.406 1 97 122 ASP B CA 1
ATOM 3059 C C . ASP B 1 122 ? 7.891 8.039 -9.367 1 97 122 ASP B C 1
ATOM 3061 O O . ASP B 1 122 ? 7.539 7.609 -8.273 1 97 122 ASP B O 1
ATOM 3065 N N . ARG B 1 123 ? 7.746 9.266 -9.672 1 97.81 123 ARG B N 1
ATOM 3066 C CA . ARG B 1 123 ? 7.348 10.305 -8.727 1 97.81 123 ARG B CA 1
ATOM 3067 C C . ARG B 1 123 ? 5.949 10.039 -8.18 1 97.81 123 ARG B C 1
ATOM 3069 O O . ARG B 1 123 ? 5.707 10.203 -6.98 1 97.81 123 ARG B O 1
ATOM 3076 N N . ALA B 1 124 ? 5.035 9.633 -9.07 1 97.06 124 ALA B N 1
ATOM 3077 C CA . ALA B 1 124 ? 3.666 9.391 -8.617 1 97.06 124 ALA B CA 1
ATOM 3078 C C . ALA B 1 124 ? 3.621 8.305 -7.551 1 97.06 124 ALA B C 1
ATOM 3080 O O . ALA B 1 124 ? 2.912 8.43 -6.551 1 97.06 124 ALA B O 1
ATOM 3081 N N . TYR B 1 125 ? 4.422 7.273 -7.805 1 97.94 125 TYR B N 1
ATOM 3082 C CA . TYR B 1 125 ? 4.488 6.168 -6.855 1 97.94 125 TYR B CA 1
ATOM 3083 C C . TYR B 1 125 ? 5.145 6.605 -5.551 1 97.94 125 TYR B C 1
ATOM 3085 O O . TYR B 1 125 ? 4.652 6.293 -4.465 1 97.94 125 TYR B O 1
ATOM 3093 N N . ALA B 1 126 ? 6.203 7.355 -5.637 1 98.69 126 ALA B N 1
ATOM 3094 C CA . ALA B 1 126 ? 6.906 7.848 -4.457 1 98.69 126 ALA B CA 1
ATOM 3095 C C . ALA B 1 126 ? 6.004 8.75 -3.617 1 98.69 126 ALA B C 1
ATOM 3097 O O . ALA B 1 126 ? 5.973 8.633 -2.389 1 98.69 126 ALA B O 1
ATOM 3098 N N . VAL B 1 127 ? 5.262 9.586 -4.254 1 98.69 127 VAL B N 1
ATOM 3099 C CA . VAL B 1 127 ? 4.344 10.5 -3.574 1 98.69 127 VAL B CA 1
ATOM 3100 C C . VAL B 1 127 ? 3.258 9.695 -2.857 1 98.69 127 VAL B C 1
ATOM 3102 O O . VAL B 1 127 ? 2.904 10.008 -1.716 1 98.69 127 VAL B O 1
ATOM 3105 N N . GLU B 1 128 ? 2.795 8.703 -3.512 1 98 128 GLU B N 1
ATOM 3106 C CA . GLU B 1 128 ? 1.77 7.855 -2.908 1 98 128 GLU B CA 1
ATOM 3107 C C . GLU B 1 128 ? 2.287 7.176 -1.644 1 98 128 GLU B C 1
ATOM 3109 O O . GLU B 1 128 ? 1.592 7.133 -0.627 1 98 128 GLU B O 1
ATOM 3114 N N . LEU B 1 129 ? 3.459 6.625 -1.733 1 98.56 129 LEU B N 1
ATOM 3115 C CA . LEU B 1 129 ? 4.051 5.969 -0.573 1 98.56 129 LEU B CA 1
ATOM 3116 C C . LEU B 1 129 ? 4.234 6.953 0.576 1 98.56 129 LEU B C 1
ATOM 3118 O O . LEU B 1 129 ? 3.926 6.637 1.728 1 98.56 129 LEU B O 1
ATOM 3122 N N . CYS B 1 130 ? 4.676 8.133 0.297 1 98.69 130 CYS B N 1
ATOM 3123 C CA . CYS B 1 130 ? 4.852 9.164 1.315 1 98.69 130 CYS B CA 1
ATOM 3124 C C . CYS B 1 130 ? 3.516 9.547 1.935 1 98.69 130 CYS B C 1
ATOM 3126 O O . CYS B 1 130 ? 3.418 9.727 3.15 1 98.69 130 CYS B O 1
ATOM 3128 N N . ALA B 1 131 ? 2.541 9.664 1.076 1 98.5 131 ALA B N 1
ATOM 3129 C CA . ALA B 1 131 ? 1.212 10.023 1.562 1 98.5 131 ALA B CA 1
ATOM 3130 C C . ALA B 1 131 ? 0.659 8.953 2.494 1 98.5 131 ALA B C 1
ATOM 3132 O O . ALA B 1 131 ? 0.053 9.266 3.521 1 98.5 131 ALA B O 1
ATOM 3133 N N . ASP B 1 132 ? 0.861 7.719 2.092 1 98.25 132 ASP B N 1
ATOM 3134 C CA . ASP B 1 132 ? 0.411 6.621 2.943 1 98.25 132 ASP B CA 1
ATOM 3135 C C . ASP B 1 132 ? 1.117 6.652 4.297 1 98.25 132 ASP B C 1
ATOM 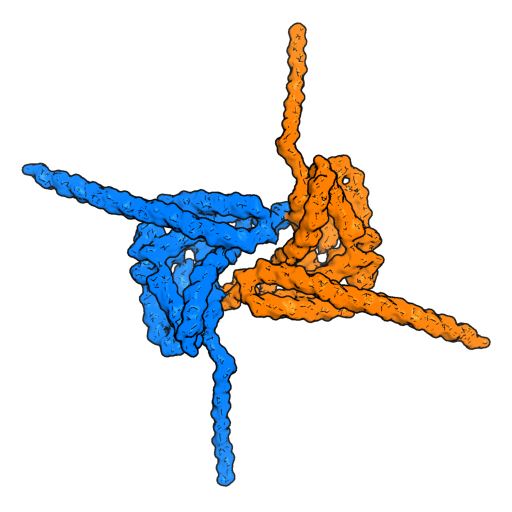3137 O O . ASP B 1 132 ? 0.495 6.406 5.332 1 98.25 132 ASP B O 1
ATOM 3141 N N . MET B 1 133 ? 2.369 6.926 4.312 1 98.25 133 MET B N 1
ATOM 3142 C CA . MET B 1 133 ? 3.113 7 5.566 1 98.25 133 MET B CA 1
ATOM 3143 C C . MET B 1 133 ? 2.646 8.188 6.41 1 98.25 133 MET B C 1
ATOM 3145 O O . MET B 1 133 ? 2.479 8.062 7.625 1 98.25 133 MET B O 1
ATOM 3149 N N . ALA B 1 134 ? 2.441 9.289 5.738 1 98.06 134 ALA B N 1
ATOM 3150 C CA . ALA B 1 134 ? 1.953 10.469 6.441 1 98.06 134 ALA B CA 1
ATOM 3151 C C . ALA B 1 134 ? 0.619 10.188 7.129 1 98.06 134 ALA B C 1
ATOM 3153 O O . ALA B 1 134 ? 0.401 10.602 8.266 1 98.06 134 ALA B O 1
ATOM 3154 N N . TRP B 1 135 ? -0.224 9.469 6.441 1 97.5 135 TRP B N 1
ATOM 3155 C CA . TRP B 1 135 ? -1.517 9.133 7.027 1 97.5 135 TRP B CA 1
ATOM 3156 C C . TRP B 1 135 ? -1.342 8.227 8.242 1 97.5 135 TRP B C 1
ATOM 3158 O O . TRP B 1 135 ? -1.996 8.422 9.273 1 97.5 135 TRP B O 1
ATOM 3168 N N . HIS B 1 136 ? -0.484 7.27 8.102 1 95.44 136 HIS B N 1
ATOM 3169 C CA . HIS B 1 136 ? -0.25 6.355 9.219 1 95.44 136 HIS B CA 1
ATOM 3170 C C . HIS B 1 136 ? 0.228 7.109 10.453 1 95.44 136 HIS B C 1
ATOM 3172 O O . HIS B 1 136 ? -0.183 6.793 11.57 1 95.44 136 HIS B O 1
ATOM 3178 N N . ILE B 1 137 ? 1.008 8.055 10.266 1 94.81 137 ILE B N 1
ATOM 3179 C CA . ILE B 1 137 ? 1.546 8.844 11.367 1 94.81 137 ILE B CA 1
ATOM 3180 C C . ILE B 1 137 ? 0.458 9.758 11.922 1 94.81 137 ILE B C 1
ATOM 3182 O O . ILE B 1 137 ? 0.227 9.797 13.133 1 94.81 137 ILE B O 1
ATOM 3186 N N . CYS B 1 138 ? -0.22 10.43 11.039 1 94.75 138 CYS B N 1
ATOM 3187 C CA . CYS B 1 138 ? -1.235 11.398 11.438 1 94.75 138 CYS B CA 1
ATOM 3188 C C . CYS B 1 138 ? -2.354 10.727 12.219 1 94.75 138 CYS B C 1
ATOM 3190 O O . CYS B 1 138 ? -2.781 11.234 13.258 1 94.75 138 CYS B O 1
ATOM 3192 N N . GLN B 1 139 ? -2.824 9.641 11.75 1 92.56 139 GLN B N 1
ATOM 3193 C CA . GLN B 1 139 ? -3.967 9 12.391 1 92.56 139 GLN B CA 1
ATOM 3194 C C . GLN B 1 139 ? -3.602 8.5 13.781 1 92.56 139 GLN B C 1
ATOM 3196 O O . GLN B 1 139 ? -4.438 8.508 14.688 1 92.56 139 GLN B O 1
ATOM 3201 N N . ARG B 1 140 ? -2.41 8.086 13.93 1 87.94 140 ARG B N 1
ATOM 3202 C CA . ARG B 1 140 ? -1.966 7.633 15.242 1 87.94 140 ARG B CA 1
ATOM 3203 C C . ARG B 1 140 ? -1.962 8.781 16.25 1 87.94 140 ARG B C 1
ATOM 3205 O O . ARG B 1 140 ? -2.371 8.609 17.391 1 87.94 140 ARG B O 1
ATOM 3212 N N . TRP B 1 141 ? -1.56 9.883 15.773 1 87.94 141 TRP B N 1
ATOM 3213 C CA . TRP B 1 141 ? -1.524 11.07 16.625 1 87.94 141 TRP B CA 1
ATOM 3214 C C . TRP B 1 141 ? -2.934 11.578 16.906 1 87.94 141 TRP B C 1
ATOM 3216 O O . TRP B 1 141 ? -3.205 12.102 18 1 87.94 141 TRP B O 1
ATOM 3226 N N . ALA B 1 142 ? -3.801 11.438 15.992 1 90.75 142 ALA B N 1
ATOM 3227 C CA . ALA B 1 142 ? -5.16 11.953 16.109 1 90.75 142 ALA B CA 1
ATOM 3228 C C . ALA B 1 142 ? -6.043 11 16.906 1 90.75 142 ALA B C 1
ATOM 3230 O O . ALA B 1 142 ? -7.113 11.383 17.391 1 90.75 142 ALA B O 1
ATOM 3231 N N . ARG B 1 143 ? -5.621 9.789 17.031 1 89.81 143 ARG B N 1
ATOM 3232 C CA . ARG B 1 143 ? -6.469 8.734 17.594 1 89.81 143 ARG B CA 1
ATOM 3233 C C . ARG B 1 143 ? -6.777 9 19.062 1 89.81 143 ARG B C 1
ATOM 3235 O O . ARG B 1 143 ? -7.934 8.938 19.469 1 89.81 143 ARG B O 1
ATOM 3242 N N . LEU B 1 144 ? -5.77 9.273 19.812 1 87.75 144 LEU B N 1
ATOM 3243 C CA . LEU B 1 144 ? -5.949 9.375 21.25 1 87.75 144 LEU B CA 1
ATOM 3244 C C . LEU B 1 144 ? -6.82 10.578 21.609 1 87.75 144 LEU B C 1
ATOM 3246 O O . LEU B 1 144 ? -7.812 10.438 22.328 1 87.75 144 LEU B O 1
ATOM 3250 N N . PRO B 1 145 ? -6.512 11.766 21.094 1 91.81 145 PRO B N 1
ATOM 3251 C CA . PRO B 1 145 ? -7.41 12.891 21.375 1 91.81 145 PRO B CA 1
ATOM 3252 C C . PRO B 1 145 ? -8.836 12.633 20.906 1 91.81 145 PRO B C 1
ATOM 3254 O O . PRO B 1 145 ? -9.797 13 21.594 1 91.81 145 PRO B O 1
ATOM 3257 N N . ASP B 1 146 ? -8.984 12.07 19.812 1 93.44 146 ASP B N 1
ATOM 3258 C CA . ASP B 1 146 ? -10.312 11.789 19.266 1 93.44 146 ASP B CA 1
ATOM 3259 C C . ASP B 1 146 ? -11.102 10.852 20.188 1 93.44 146 ASP B C 1
ATOM 3261 O O . ASP B 1 146 ? -12.305 11.016 20.359 1 93.44 146 ASP B O 1
ATOM 3265 N N . HIS B 1 147 ? -10.477 9.875 20.797 1 93.12 147 HIS B N 1
ATOM 3266 C CA . HIS B 1 147 ? -11.141 8.977 21.719 1 93.12 147 HIS B CA 1
ATOM 3267 C C . HIS B 1 147 ? -11.656 9.727 22.953 1 93.12 147 HIS B C 1
ATOM 3269 O O . HIS B 1 147 ? -12.773 9.484 23.406 1 93.12 147 HIS B O 1
ATOM 3275 N N . GLY B 1 148 ? -10.859 10.555 23.453 1 94.69 148 GLY B N 1
ATOM 3276 C CA . GLY B 1 148 ? -11.297 11.375 24.578 1 94.69 148 GLY B CA 1
ATOM 3277 C C . GLY B 1 148 ? -12.469 12.281 24.234 1 94.69 148 GLY B C 1
ATOM 3278 O O . GLY B 1 148 ? -13.422 12.383 25 1 94.69 148 GLY B O 1
ATOM 3279 N N . ILE B 1 149 ? -12.43 12.844 23.078 1 95.5 149 ILE B N 1
ATOM 3280 C CA . ILE B 1 149 ? -13.469 13.766 22.625 1 95.5 149 ILE B CA 1
ATOM 3281 C C . ILE B 1 149 ? -14.766 13 22.375 1 95.5 149 ILE B C 1
ATOM 3283 O O . ILE B 1 149 ? -15.852 13.5 22.672 1 95.5 149 ILE B O 1
ATOM 3287 N N . ARG B 1 150 ? -14.625 11.828 21.844 1 92.81 150 ARG B N 1
ATOM 3288 C CA . ARG B 1 150 ? -15.797 11 21.562 1 92.81 150 ARG B CA 1
ATOM 3289 C C . ARG B 1 150 ? -16.562 10.703 22.844 1 92.81 150 ARG B C 1
ATOM 3291 O O . ARG B 1 150 ? -17.797 10.57 22.828 1 92.81 150 ARG B O 1
ATOM 3298 N N . LEU B 1 151 ? -15.867 10.672 23.906 1 93.75 151 LEU B N 1
ATOM 3299 C CA . LEU B 1 151 ? -16.484 10.352 25.203 1 93.75 151 LEU B CA 1
ATOM 3300 C C . LEU B 1 151 ? -17.203 11.57 25.766 1 93.75 151 LEU B C 1
ATOM 3302 O O . LEU B 1 151 ? -18.125 11.422 26.562 1 93.75 151 LEU B O 1
ATOM 3306 N N . ILE B 1 152 ? -16.828 12.688 25.328 1 94.5 152 ILE B N 1
ATOM 3307 C CA . ILE B 1 152 ? -17.344 13.883 25.984 1 94.5 152 ILE B CA 1
ATOM 3308 C C . ILE B 1 152 ? -18.297 14.617 25.047 1 94.5 152 ILE B C 1
ATOM 3310 O O . ILE B 1 152 ? -19.188 15.344 25.5 1 94.5 152 ILE B O 1
ATOM 3314 N N . ALA B 1 153 ? -18.109 14.477 23.766 1 94 153 ALA B N 1
ATOM 3315 C CA . ALA B 1 153 ? -18.953 15.172 22.797 1 94 153 ALA B CA 1
ATOM 3316 C C . ALA B 1 153 ? -20.391 14.633 22.844 1 94 153 ALA B C 1
ATOM 3318 O O . ALA B 1 153 ? -20.594 13.422 22.922 1 94 153 ALA B O 1
ATOM 3319 N N . ARG B 1 154 ? -21.375 15.414 22.719 1 90.44 154 ARG B N 1
ATOM 3320 C CA . ARG B 1 154 ? -22.781 15.047 22.828 1 90.44 154 ARG B CA 1
ATOM 3321 C C . ARG B 1 154 ? -23.422 14.922 21.438 1 90.44 154 ARG B C 1
ATOM 3323 O O . ARG B 1 154 ? -24.453 14.266 21.281 1 90.44 154 ARG B O 1
ATOM 3330 N N . THR B 1 155 ? -22.891 15.664 20.5 1 91.25 155 THR B N 1
ATOM 3331 C CA . THR B 1 155 ? -23.406 15.656 19.125 1 91.25 155 THR B CA 1
ATOM 3332 C C . THR B 1 155 ? -22.281 15.469 18.125 1 91.25 155 THR B C 1
ATOM 3334 O O . THR B 1 155 ? -21.125 15.75 18.422 1 91.25 155 THR B O 1
ATOM 3337 N N . PRO B 1 156 ? -22.641 15.055 17 1 91.69 156 PRO B N 1
ATOM 3338 C CA . PRO B 1 156 ? -21.625 14.938 15.945 1 91.69 156 PRO B CA 1
ATOM 3339 C C . PRO B 1 156 ? -20.953 16.266 15.609 1 91.69 156 PRO B C 1
ATOM 3341 O O . PRO B 1 156 ? -19.75 16.312 15.344 1 91.69 156 PRO B O 1
ATOM 3344 N N . LEU B 1 157 ? -21.734 17.266 15.602 1 93.44 157 LEU B N 1
ATOM 3345 C CA . LEU B 1 157 ? -21.188 18.578 15.312 1 93.44 157 LEU B CA 1
ATOM 3346 C C . LEU B 1 157 ? -20.203 19 16.391 1 93.44 157 LEU B C 1
ATOM 3348 O O . LEU B 1 157 ? -19.156 19.578 16.094 1 93.44 157 LEU B O 1
ATOM 3352 N N . GLN B 1 158 ? -20.516 18.734 17.609 1 94.12 158 GLN B N 1
ATOM 3353 C CA . GLN B 1 158 ? -19.625 19.094 18.703 1 94.12 158 GLN B CA 1
ATOM 3354 C C . GLN B 1 158 ? -18.312 18.328 18.625 1 94.12 158 GLN B C 1
ATOM 3356 O O . GLN B 1 158 ? -17.234 18.875 18.891 1 94.12 158 GLN B O 1
ATOM 3361 N N . ARG B 1 159 ? -18.391 17.047 18.281 1 95.31 159 ARG B N 1
ATOM 3362 C CA . ARG B 1 159 ? -17.188 16.234 18.109 1 95.31 159 ARG B CA 1
ATOM 3363 C C . ARG B 1 159 ? -16.281 16.797 17.031 1 95.31 159 ARG B C 1
ATOM 3365 O O . ARG B 1 159 ? -15.086 16.969 17.234 1 95.31 159 ARG B O 1
ATOM 3372 N N . LEU B 1 160 ? -16.922 17.141 15.938 1 94.75 160 LEU B N 1
ATOM 3373 C CA . LEU B 1 160 ? -16.172 17.734 14.828 1 94.75 160 LEU B CA 1
ATOM 3374 C C . LEU B 1 160 ? -15.516 19.031 15.242 1 94.75 160 LEU B C 1
ATOM 3376 O O . LEU B 1 160 ? -14.336 19.25 14.969 1 94.75 160 LEU B O 1
ATOM 3380 N N . ARG B 1 161 ? -16.25 19.844 15.914 1 94.44 161 ARG B N 1
ATOM 3381 C CA . ARG B 1 161 ? -15.766 21.156 16.344 1 94.44 161 ARG B CA 1
ATOM 3382 C C . ARG B 1 161 ? -14.594 21.016 17.312 1 94.44 161 ARG B C 1
ATOM 3384 O O . ARG B 1 161 ? -13.578 21.703 17.172 1 94.44 161 ARG B O 1
ATOM 3391 N N . MET B 1 162 ? -14.734 20.156 18.234 1 95.75 162 MET B N 1
ATOM 3392 C CA . MET B 1 162 ? -13.695 19.969 19.25 1 95.75 162 MET B CA 1
ATOM 3393 C C . MET B 1 162 ? -12.398 19.453 18.625 1 95.75 162 MET B C 1
ATOM 3395 O O . MET B 1 162 ? -11.312 19.922 18.953 1 95.75 162 MET B O 1
ATOM 3399 N N . ASN B 1 163 ? -12.516 18.516 17.734 1 96.25 163 ASN B N 1
ATOM 3400 C CA . ASN B 1 163 ? -11.328 17.984 17.062 1 96.25 163 ASN B CA 1
ATOM 3401 C C . ASN B 1 163 ? -10.656 19.031 16.188 1 96.25 163 ASN B C 1
ATOM 3403 O O . ASN B 1 163 ? -9.438 19.188 16.234 1 96.25 163 ASN B O 1
ATOM 3407 N N . VAL B 1 164 ? -11.445 19.719 15.391 1 95.44 164 VAL B N 1
ATOM 3408 C CA . VAL B 1 164 ? -10.906 20.766 14.523 1 95.44 164 VAL B CA 1
ATOM 3409 C C . VAL B 1 164 ? -10.211 21.828 15.359 1 95.44 164 VAL B C 1
ATOM 3411 O O . VAL B 1 164 ? -9.094 22.25 15.047 1 95.44 164 VAL B O 1
ATOM 3414 N N . GLU B 1 165 ? -10.867 22.219 16.438 1 94.12 165 GLU B N 1
ATOM 3415 C CA . GLU B 1 165 ? -10.32 23.25 17.297 1 94.12 165 GLU B CA 1
ATOM 3416 C C . GLU B 1 165 ? -9 22.812 17.922 1 94.12 165 GLU B C 1
ATOM 3418 O O . GLU B 1 165 ? -8.094 23.625 18.109 1 94.12 165 GLU B O 1
ATOM 3423 N N . LEU B 1 166 ? -8.961 21.641 18.297 1 94.88 166 LEU B N 1
ATOM 3424 C CA . LEU B 1 166 ? -7.727 21.125 18.875 1 94.88 166 LEU B CA 1
ATOM 3425 C C . LEU B 1 166 ? -6.559 21.297 17.906 1 94.88 166 LEU B C 1
ATOM 3427 O O . LEU B 1 166 ? -5.473 21.719 18.312 1 94.88 166 LEU B O 1
ATOM 3431 N N . PHE B 1 167 ? -6.746 21.016 16.656 1 94.06 167 PHE B N 1
ATOM 3432 C CA . PHE B 1 167 ? -5.695 21.125 15.648 1 94.06 167 PHE B CA 1
ATOM 3433 C C . PHE B 1 167 ? -5.387 22.578 15.336 1 94.06 167 PHE B C 1
ATOM 3435 O O . PHE B 1 167 ? -4.242 22.922 15.039 1 94.06 167 PHE B O 1
ATOM 3442 N N . LEU B 1 168 ? -6.438 23.469 15.391 1 95.19 168 LEU B N 1
ATOM 3443 C CA . LEU B 1 168 ? -6.227 24.875 15.125 1 95.19 168 LEU B CA 1
ATOM 3444 C C . LEU B 1 168 ? -5.496 25.547 16.281 1 95.19 168 LEU B C 1
ATOM 3446 O O . LEU B 1 168 ? -4.875 26.594 16.109 1 95.19 168 LEU B O 1
ATOM 3450 N N . ARG B 1 169 ? -5.555 24.938 17.438 1 94.62 169 ARG B N 1
ATOM 3451 C CA . ARG B 1 169 ? -4.828 25.453 18.594 1 94.62 169 ARG B CA 1
ATOM 3452 C C . ARG B 1 169 ? -3.369 25 18.562 1 94.62 169 ARG B C 1
ATOM 3454 O O . ARG B 1 169 ? -2.48 25.734 19 1 94.62 169 ARG B O 1
ATOM 3461 N N . PHE B 1 170 ? -3.203 23.844 18.141 1 94.62 170 PHE B N 1
ATOM 3462 C CA . PHE B 1 170 ? -1.874 23.297 17.922 1 94.62 170 PHE B CA 1
ATOM 3463 C C . PHE B 1 170 ? -1.936 22.094 16.984 1 94.62 170 PHE B C 1
ATOM 3465 O O . PHE B 1 170 ? -2.662 21.141 17.234 1 94.62 170 PHE B O 1
ATOM 3472 N N . PRO B 1 171 ? -1.25 22.109 15.891 1 94.56 171 PRO B N 1
ATOM 3473 C CA . PRO B 1 171 ? -0.103 22.969 15.602 1 94.56 171 PRO B CA 1
ATOM 3474 C C . PRO B 1 171 ? -0.431 24.078 14.594 1 94.56 171 PRO B C 1
ATOM 3476 O O . PRO B 1 171 ? 0.469 24.781 14.125 1 94.56 171 PRO B O 1
ATOM 3479 N N . PHE B 1 172 ? -1.672 24.328 14.312 1 96.38 172 PHE B N 1
ATOM 3480 C CA . PHE B 1 172 ? -2.008 25.203 13.195 1 96.38 172 PHE B CA 1
ATOM 3481 C C . PHE B 1 172 ? -2.475 26.562 13.695 1 96.38 172 PHE B C 1
ATOM 3483 O O . PHE B 1 172 ? -3.393 27.156 13.125 1 96.38 172 PHE B O 1
ATOM 3490 N N . ASN B 1 173 ? -1.826 27.031 14.734 1 95.12 173 ASN B N 1
ATOM 3491 C CA . ASN B 1 173 ? -2.262 28.266 15.383 1 95.12 173 ASN B CA 1
ATOM 3492 C C . ASN B 1 173 ? -1.568 29.484 14.789 1 95.12 173 ASN B C 1
ATOM 3494 O O . ASN B 1 173 ? -0.462 29.375 14.258 1 95.12 173 ASN B O 1
ATOM 3498 N N . PRO B 1 174 ? -2.277 30.609 14.891 1 94.56 174 PRO B N 1
ATOM 3499 C CA . PRO B 1 174 ? -1.623 31.875 14.562 1 94.56 174 PRO B CA 1
ATOM 3500 C C . PRO B 1 174 ? -0.464 32.219 15.5 1 94.56 174 PRO B C 1
ATOM 3502 O O . PRO B 1 174 ? -0.439 31.734 16.641 1 94.56 174 PRO B O 1
ATOM 3505 N N . PRO B 1 175 ? 0.528 32.969 14.977 1 94.56 175 PRO B N 1
ATOM 3506 C CA . PRO B 1 175 ? 0.561 33.656 13.672 1 94.56 175 PRO B CA 1
ATOM 3507 C C . PRO B 1 175 ? 1.226 32.812 12.586 1 94.56 175 PRO B C 1
ATOM 3509 O O . PRO B 1 175 ? 1.397 33.281 11.461 1 94.56 175 PRO B O 1
ATOM 3512 N N . GLY B 1 176 ? 1.555 31.594 12.945 1 94.25 176 GLY B N 1
ATOM 3513 C CA . GLY B 1 176 ? 2.104 30.734 11.914 1 94.25 176 GLY B CA 1
ATOM 3514 C C . GLY B 1 176 ? 1.137 30.469 10.781 1 94.25 176 GLY B C 1
ATOM 3515 O O . GLY B 1 176 ? 1.528 30.484 9.609 1 94.25 176 GLY B O 1
ATOM 3516 N N . TYR B 1 177 ? -0.027 30.266 11.172 1 96.94 177 TYR B N 1
ATOM 3517 C CA . TYR B 1 177 ? -1.145 30.156 10.242 1 96.94 177 TYR B CA 1
ATOM 3518 C C . TYR B 1 177 ? -2.086 31.344 10.383 1 96.94 177 TYR B C 1
ATOM 3520 O O . TYR B 1 177 ? -2.342 31.812 11.5 1 96.94 177 TYR B O 1
ATOM 3528 N N . ILE B 1 178 ? -2.541 31.812 9.297 1 97.62 178 ILE B N 1
ATOM 3529 C CA . ILE B 1 178 ? -3.578 32.844 9.344 1 97.62 178 ILE B CA 1
ATOM 3530 C C . ILE B 1 178 ? -4.949 32.188 9.133 1 97.62 178 ILE B C 1
ATOM 3532 O O . ILE B 1 178 ? -5.234 31.672 8.055 1 97.62 178 ILE B O 1
ATOM 3536 N N . VAL B 1 179 ? -5.766 32.25 10.133 1 96.44 179 VAL B N 1
ATOM 3537 C CA . VAL B 1 179 ? -7.059 31.562 10.148 1 96.44 179 VAL B CA 1
ATOM 3538 C C . VAL B 1 179 ? -8.18 32.594 10.18 1 96.44 179 VAL B C 1
ATOM 3540 O O . VAL B 1 179 ? -8.188 33.469 11.047 1 96.44 179 VAL B O 1
ATOM 3543 N N . GLU B 1 180 ? -9.047 32.531 9.234 1 96.31 180 GLU B N 1
ATOM 3544 C CA . GLU B 1 180 ? -10.273 33.312 9.219 1 96.31 180 GLU B CA 1
ATOM 3545 C C . GLU B 1 180 ? -11.484 32.469 9.594 1 96.31 180 GLU B C 1
ATOM 3547 O O . GLU B 1 180 ? -11.977 31.672 8.789 1 96.31 180 GLU B O 1
ATOM 3552 N N . ARG B 1 181 ? -11.922 32.594 10.75 1 92.25 181 ARG B N 1
ATOM 3553 C CA . ARG B 1 181 ? -13.055 31.828 11.234 1 92.25 181 ARG B CA 1
ATOM 3554 C C . ARG B 1 181 ? -14.367 32.375 10.68 1 92.25 181 ARG B C 1
ATOM 3556 O O . ARG B 1 181 ? -14.547 33.594 10.57 1 92.25 181 ARG B O 1
ATOM 3563 N N . LEU B 1 182 ? -15.086 31.406 10.352 1 91.12 182 LEU B N 1
ATOM 3564 C CA . LEU B 1 182 ? -16.391 31.797 9.812 1 91.12 182 LEU B CA 1
ATOM 3565 C C . LEU B 1 182 ? -17.516 31.391 10.766 1 91.12 182 LEU B C 1
ATOM 3567 O O . LEU B 1 182 ? -17.375 30.438 11.523 1 91.12 182 LEU B O 1
ATOM 3571 N N . SER B 1 183 ? -18.516 32.281 11.016 1 73.25 183 SER B N 1
ATOM 3572 C CA . SER B 1 183 ? -19.672 31.984 11.859 1 73.25 183 SER B CA 1
ATOM 3573 C C . SER B 1 183 ? -20.641 31.031 11.156 1 73.25 183 SER B C 1
ATOM 3575 O O . SER B 1 183 ? -20.891 31.156 9.961 1 73.25 183 SER B O 1
ATOM 3577 N N . ASP B 1 184 ? -20.562 29.688 11.586 1 67.25 184 ASP B N 1
ATOM 3578 C CA . ASP B 1 184 ? -21.641 28.922 10.945 1 67.25 184 ASP B CA 1
ATOM 3579 C C . ASP B 1 184 ? -22.328 28 11.945 1 67.25 184 ASP B C 1
ATOM 3581 O O . ASP B 1 184 ? -21.688 27.484 12.867 1 67.25 184 ASP B O 1
ATOM 3585 N N . ALA B 1 185 ? -23.672 28.047 11.969 1 69.31 185 ALA B N 1
ATOM 3586 C CA . ALA B 1 185 ? -24.531 27.344 12.922 1 69.31 185 ALA B CA 1
ATOM 3587 C C . ALA B 1 185 ? -24.5 25.844 12.703 1 69.31 185 ALA B C 1
ATOM 3589 O O . ALA B 1 185 ? -24.562 25.062 13.656 1 69.31 185 ALA B O 1
ATOM 3590 N N . GLY B 1 186 ? -24.234 25.391 11.609 1 81.31 186 GLY B N 1
ATOM 3591 C CA . GLY B 1 186 ? -24.484 23.969 11.375 1 81.31 186 GLY B CA 1
ATOM 3592 C C . GLY B 1 186 ? -23.25 23.234 10.898 1 81.31 186 GLY B C 1
ATOM 3593 O O . GLY B 1 186 ? -23.312 22.031 10.602 1 81.31 186 GLY B O 1
ATOM 3594 N N . ASP B 1 187 ? -22.125 23.953 10.883 1 88.5 187 ASP B N 1
ATOM 3595 C CA . ASP B 1 187 ? -20.891 23.312 10.445 1 88.5 187 ASP B CA 1
ATOM 3596 C C . ASP B 1 187 ? -19.672 23.984 11.094 1 88.5 187 ASP B C 1
ATOM 3598 O O . ASP B 1 187 ? -19.828 24.844 11.961 1 88.5 187 ASP B O 1
ATOM 3602 N N . VAL B 1 188 ? -18.578 23.422 10.938 1 93.81 188 VAL B N 1
ATOM 3603 C CA . VAL B 1 188 ? -17.328 24.047 11.32 1 93.81 188 VAL B CA 1
ATOM 3604 C C . VAL B 1 188 ? -16.625 24.609 10.078 1 93.81 188 VAL B C 1
ATOM 3606 O O . VAL B 1 188 ? -16.156 23.859 9.234 1 93.81 188 VAL B O 1
ATOM 3609 N N . ALA B 1 189 ? -16.641 26 10.039 1 95.44 189 ALA B N 1
ATOM 3610 C CA . ALA B 1 189 ? -16.172 26.641 8.812 1 95.44 189 ALA B CA 1
ATOM 3611 C C . ALA B 1 189 ? -15.078 27.656 9.109 1 95.44 189 ALA B C 1
ATOM 3613 O O . ALA B 1 189 ? -15.18 28.422 10.07 1 95.44 189 ALA B O 1
ATOM 3614 N N . PHE B 1 190 ? -14.016 27.641 8.32 1 96.38 190 PHE B N 1
ATOM 3615 C CA . PHE B 1 190 ? -12.961 28.641 8.391 1 96.38 190 PHE B CA 1
ATOM 3616 C C . PHE B 1 190 ? -12.117 28.641 7.121 1 96.38 190 PHE B C 1
ATOM 3618 O O . PHE B 1 190 ? -12.188 27.703 6.328 1 96.38 190 PHE B O 1
ATOM 3625 N N . ASN B 1 191 ? -11.406 29.719 6.895 1 97.25 191 ASN B N 1
ATOM 3626 C CA . ASN B 1 191 ? -10.438 29.828 5.805 1 97.25 191 ASN B CA 1
ATOM 3627 C C . ASN B 1 191 ? -9.008 29.922 6.332 1 97.25 191 ASN B C 1
ATOM 3629 O O . ASN B 1 191 ? -8.758 30.609 7.332 1 97.25 191 ASN B O 1
ATOM 3633 N N . ILE B 1 192 ? -8.141 29.203 5.723 1 98.19 192 ILE B N 1
ATOM 3634 C CA . ILE B 1 192 ? -6.719 29.391 5.961 1 98.19 192 ILE B CA 1
ATOM 3635 C C . ILE B 1 192 ? -6.125 30.281 4.871 1 98.19 192 ILE B C 1
ATOM 3637 O O . ILE B 1 192 ? -6.258 30 3.68 1 98.19 192 ILE B O 1
ATOM 3641 N N . ARG B 1 193 ? -5.418 31.328 5.297 1 97.88 193 ARG B N 1
ATOM 3642 C CA . ARG B 1 193 ? -4.914 32.312 4.344 1 97.88 193 ARG B CA 1
ATOM 3643 C C . ARG B 1 193 ? -3.393 32.25 4.242 1 97.88 193 ARG B C 1
ATOM 3645 O O . ARG B 1 193 ? -2.807 32.75 3.291 1 97.88 193 ARG B O 1
ATOM 3652 N N . ARG B 1 194 ? -2.791 31.609 5.18 1 97.19 194 ARG B N 1
ATOM 3653 C CA . ARG B 1 194 ? -1.371 31.281 5.102 1 97.19 194 ARG B CA 1
ATOM 3654 C C . ARG B 1 194 ? -1.103 29.891 5.656 1 97.19 194 ARG B C 1
ATOM 3656 O O . ARG B 1 194 ? -1.582 29.531 6.738 1 97.19 194 ARG B O 1
ATOM 3663 N N . CYS B 1 195 ? -0.371 29.172 5.008 1 96.81 195 CYS B N 1
ATOM 3664 C CA . CYS B 1 195 ? 0.057 27.828 5.402 1 96.81 195 CYS B CA 1
ATOM 3665 C C . CYS B 1 195 ? 1.545 27.641 5.137 1 96.81 195 CYS B C 1
ATOM 3667 O O . CYS B 1 195 ? 1.96 27.484 3.986 1 96.81 195 CYS B O 1
ATOM 3669 N N . PRO B 1 196 ? 2.352 27.594 6.184 1 95.06 196 PRO B N 1
ATOM 3670 C CA . PRO B 1 196 ? 3.797 27.438 6.008 1 95.06 196 PRO B CA 1
ATOM 3671 C C . PRO B 1 196 ? 4.172 26.125 5.332 1 95.06 196 PRO B C 1
ATOM 3673 O O . PRO B 1 196 ? 5.195 26.047 4.645 1 95.06 196 PRO B O 1
ATOM 3676 N N . ILE B 1 197 ? 3.354 25.094 5.473 1 96.06 197 ILE B N 1
ATOM 3677 C CA . ILE B 1 197 ? 3.594 23.812 4.812 1 96.06 197 ILE B CA 1
ATOM 3678 C C . ILE B 1 197 ? 3.514 23.984 3.297 1 96.06 197 ILE B C 1
ATOM 3680 O O . ILE B 1 197 ? 4.41 23.562 2.566 1 96.06 197 ILE B O 1
ATOM 3684 N N . ALA B 1 198 ? 2.469 24.609 2.867 1 96.88 198 ALA B N 1
ATOM 3685 C CA . ALA B 1 198 ? 2.291 24.875 1.44 1 96.88 198 ALA B CA 1
ATOM 3686 C C . ALA B 1 198 ? 3.439 25.703 0.889 1 96.88 198 ALA B C 1
ATOM 3688 O O . ALA B 1 198 ? 3.967 25.422 -0.188 1 96.88 198 ALA B O 1
ATOM 3689 N N . GLU B 1 199 ? 3.816 26.719 1.614 1 95.19 199 GLU B N 1
ATOM 3690 C CA . GLU B 1 199 ? 4.922 27.578 1.204 1 95.19 199 GLU B CA 1
ATOM 3691 C C . GLU B 1 199 ? 6.215 26.781 1.049 1 95.19 199 GLU B C 1
ATOM 3693 O O . GLU B 1 199 ? 6.945 26.953 0.072 1 95.19 199 GLU B O 1
ATOM 3698 N N . TYR B 1 200 ? 6.406 25.938 1.958 1 94.56 200 TYR B N 1
ATOM 3699 C CA . TYR B 1 200 ? 7.617 25.125 1.932 1 94.56 200 TYR B CA 1
ATOM 3700 C C . TYR B 1 200 ? 7.652 24.25 0.69 1 94.56 200 TYR B C 1
ATOM 3702 O O . TYR B 1 200 ? 8.656 24.203 -0.024 1 94.56 200 TYR B O 1
ATOM 3710 N N . PHE B 1 201 ? 6.605 23.562 0.447 1 96.31 201 PHE B N 1
ATOM 3711 C CA . PHE B 1 201 ? 6.586 22.625 -0.666 1 96.31 201 PHE B CA 1
ATOM 3712 C C . PHE B 1 201 ? 6.602 23.359 -2 1 96.31 201 PHE B C 1
ATOM 3714 O O . PHE B 1 201 ? 7.168 22.875 -2.979 1 96.31 201 PHE B O 1
ATOM 3721 N N . GLN B 1 202 ? 5.98 24.5 -2.092 1 95.69 202 GLN B N 1
ATOM 3722 C CA . GLN B 1 202 ? 6.062 25.312 -3.293 1 95.69 202 GLN B CA 1
ATOM 3723 C C . GLN B 1 202 ? 7.504 25.734 -3.578 1 95.69 202 GLN B C 1
ATOM 3725 O O . GLN B 1 202 ? 7.961 25.656 -4.719 1 95.69 202 GLN B O 1
ATOM 3730 N N . ALA B 1 203 ? 8.219 26.062 -2.555 1 92.94 203 ALA B N 1
ATOM 3731 C CA . ALA B 1 203 ? 9.602 26.5 -2.693 1 92.94 203 ALA B CA 1
ATOM 3732 C C . ALA B 1 203 ? 10.5 25.359 -3.164 1 92.94 203 ALA B C 1
ATOM 3734 O O . ALA B 1 203 ? 11.594 25.578 -3.684 1 92.94 203 ALA B O 1
ATOM 3735 N N . HIS B 1 204 ? 10.008 24.172 -3.012 1 94.25 204 HIS B N 1
ATOM 3736 C CA . HIS B 1 204 ? 10.844 23.016 -3.34 1 94.25 204 HIS B CA 1
ATOM 3737 C C . HIS B 1 204 ? 10.258 22.234 -4.508 1 94.25 204 HIS B C 1
ATOM 3739 O O . HIS B 1 204 ? 10.609 21.062 -4.715 1 94.25 204 HIS B O 1
ATOM 3745 N N . ASP B 1 205 ? 9.312 22.766 -5.168 1 94.88 205 ASP B N 1
ATOM 3746 C CA . ASP B 1 205 ? 8.688 22.156 -6.34 1 94.88 205 ASP B CA 1
ATOM 3747 C C . ASP B 1 205 ? 8.109 20.781 -6.016 1 94.88 205 ASP B C 1
ATOM 3749 O O . ASP B 1 205 ? 8.398 19.812 -6.707 1 94.88 205 ASP B O 1
ATOM 3753 N N . ALA B 1 206 ? 7.391 20.75 -4.891 1 97.94 206 ALA B N 1
ATOM 3754 C CA . ALA B 1 206 ? 6.812 19.484 -4.434 1 97.94 206 ALA B CA 1
ATOM 3755 C C . ALA B 1 206 ? 5.359 19.672 -4 1 97.94 206 ALA B C 1
ATOM 3757 O O . ALA B 1 206 ? 4.945 19.156 -2.965 1 97.94 206 ALA B O 1
ATOM 3758 N N . VAL B 1 207 ? 4.617 20.375 -4.801 1 98.06 207 VAL B N 1
ATOM 3759 C CA . VAL B 1 207 ? 3.221 20.672 -4.488 1 98.06 207 VAL B CA 1
ATOM 3760 C C . VAL B 1 207 ? 2.395 19.391 -4.551 1 98.06 207 VAL B C 1
ATOM 3762 O O . VAL B 1 207 ? 1.453 19.219 -3.773 1 98.06 207 VAL B O 1
ATOM 3765 N N . ASP B 1 208 ? 2.783 18.484 -5.465 1 98.06 208 ASP B N 1
ATOM 3766 C CA . ASP B 1 208 ? 2.09 17.203 -5.562 1 98.06 208 ASP B CA 1
ATOM 3767 C C . ASP B 1 208 ? 2.215 16.406 -4.262 1 98.06 208 ASP B C 1
ATOM 3769 O O . ASP B 1 208 ? 1.238 15.82 -3.795 1 98.06 208 ASP B O 1
ATOM 3773 N N . LEU B 1 209 ? 3.369 16.469 -3.65 1 98.56 209 LEU B N 1
ATOM 3774 C CA . LEU B 1 209 ? 3.568 15.82 -2.354 1 98.56 209 LEU B CA 1
ATOM 3775 C C . LEU B 1 209 ? 2.73 16.5 -1.276 1 98.56 209 LEU B C 1
ATOM 3777 O O . LEU B 1 209 ? 2.104 15.828 -0.456 1 98.56 209 LEU B O 1
ATOM 3781 N N . CYS B 1 210 ? 2.766 17.797 -1.248 1 98.31 210 CYS B N 1
ATOM 3782 C CA . CYS B 1 210 ? 1.964 18.562 -0.295 1 98.31 210 CYS B CA 1
ATOM 3783 C C . CYS B 1 210 ? 0.5 18.141 -0.36 1 98.31 210 CYS B C 1
ATOM 3785 O O . CYS B 1 210 ? -0.095 17.797 0.661 1 98.31 210 CYS B O 1
ATOM 3787 N N . THR B 1 211 ? 0.003 18.141 -1.547 1 98 211 THR B N 1
ATOM 3788 C CA . THR B 1 211 ? -1.408 17.844 -1.774 1 98 211 THR B CA 1
ATOM 3789 C C . THR B 1 211 ? -1.744 16.422 -1.335 1 98 211 THR B C 1
ATOM 3791 O O . THR B 1 211 ? -2.693 16.203 -0.578 1 98 211 THR B O 1
ATOM 3794 N N . ALA B 1 212 ? -0.958 15.477 -1.735 1 97.88 212 ALA B N 1
ATOM 3795 C CA . ALA B 1 212 ? -1.252 14.07 -1.488 1 97.88 212 ALA B CA 1
ATOM 3796 C C . ALA B 1 212 ? -1.064 13.719 -0.015 1 97.88 212 ALA B C 1
ATOM 3798 O O . ALA B 1 212 ? -1.803 12.898 0.535 1 97.88 212 ALA B O 1
ATOM 3799 N N . SER B 1 213 ? -0.11 14.328 0.678 1 97.38 213 SER B N 1
ATOM 3800 C CA . SER B 1 213 ? 0.305 13.836 1.986 1 97.38 213 SER B CA 1
ATOM 3801 C C . SER B 1 213 ? -0.163 14.766 3.102 1 97.38 213 SER B C 1
ATOM 3803 O O . SER B 1 213 ? -0.146 14.391 4.277 1 97.38 213 SER B O 1
ATOM 3805 N N . TRP B 1 214 ? -0.505 15.984 2.812 1 97.69 214 TRP B N 1
ATOM 3806 C CA . TRP B 1 214 ? -0.885 16.922 3.861 1 97.69 214 TRP B CA 1
ATOM 3807 C C . TRP B 1 214 ? -2.309 17.438 3.652 1 97.69 214 TRP B C 1
ATOM 3809 O O . TRP B 1 214 ? -3.164 17.281 4.527 1 97.69 214 TRP B O 1
ATOM 3819 N N . CYS B 1 215 ? -2.576 17.875 2.424 1 97.69 215 CYS B N 1
ATOM 3820 C CA . CYS B 1 215 ? -3.895 18.438 2.158 1 97.69 215 CYS B CA 1
ATOM 3821 C C . CYS B 1 215 ? -4.965 17.344 2.17 1 97.69 215 CYS B C 1
ATOM 3823 O O . CYS B 1 215 ? -5.992 17.484 2.84 1 97.69 215 CYS B O 1
ATOM 3825 N N . ASN B 1 216 ? -4.699 16.281 1.504 1 95.38 216 ASN B N 1
ATOM 3826 C CA . ASN B 1 216 ? -5.715 15.258 1.282 1 95.38 216 ASN B CA 1
ATOM 3827 C C . ASN B 1 216 ? -5.969 14.445 2.545 1 95.38 216 ASN B C 1
ATOM 3829 O O . ASN B 1 216 ? -6.992 13.766 2.652 1 95.38 216 ASN B O 1
ATOM 3833 N N . LEU B 1 217 ? -5.102 14.445 3.469 1 95.69 217 LEU B N 1
ATOM 3834 C CA . LEU B 1 217 ? -5.316 13.727 4.719 1 95.69 217 LEU B CA 1
ATOM 3835 C C . LEU B 1 217 ? -6.516 14.297 5.473 1 95.69 217 LEU B C 1
ATOM 3837 O O . LEU B 1 217 ? -7.117 13.602 6.297 1 95.69 217 LEU B O 1
ATOM 3841 N N . ASP B 1 218 ? -6.816 15.531 5.207 1 97 218 ASP B N 1
ATOM 3842 C CA . ASP B 1 218 ? -7.91 16.219 5.891 1 97 218 ASP B CA 1
ATOM 3843 C C . ASP B 1 218 ? -9.234 15.5 5.66 1 97 218 ASP B C 1
ATOM 3845 O O . ASP B 1 218 ? -10.094 15.469 6.547 1 97 218 ASP B O 1
ATOM 3849 N N . TYR B 1 219 ? -9.398 14.938 4.48 1 97.44 219 TYR B N 1
ATOM 3850 C CA . TYR B 1 219 ? -10.641 14.242 4.168 1 97.44 219 TYR B CA 1
ATOM 3851 C C . TYR B 1 219 ? -10.805 13.008 5.047 1 97.44 219 TYR B C 1
ATOM 3853 O O . TYR B 1 219 ? -11.883 12.781 5.613 1 97.44 219 TYR B O 1
ATOM 3861 N N . ALA B 1 220 ? -9.766 12.234 5.125 1 96.56 220 ALA B N 1
ATOM 3862 C CA . ALA B 1 220 ? -9.812 11.031 5.949 1 96.56 220 ALA B CA 1
ATOM 3863 C C . ALA B 1 220 ? -9.977 11.383 7.426 1 96.56 220 ALA B C 1
ATOM 3865 O O . ALA B 1 220 ? -10.656 10.664 8.164 1 96.56 220 ALA B O 1
ATOM 3866 N N . LEU B 1 221 ? -9.375 12.469 7.895 1 96.31 221 LEU B N 1
ATOM 3867 C CA . LEU B 1 221 ? -9.523 12.914 9.273 1 96.31 221 LEU B CA 1
ATOM 3868 C C . LEU B 1 221 ? -10.969 13.305 9.57 1 96.31 221 LEU B C 1
ATOM 3870 O O . LEU B 1 221 ? -11.516 12.938 10.609 1 96.31 221 LEU B O 1
ATOM 3874 N N . ALA B 1 222 ? -11.516 14.07 8.633 1 96.56 222 ALA B N 1
ATOM 3875 C CA . ALA B 1 222 ? -12.914 14.477 8.805 1 96.56 222 ALA B CA 1
ATOM 3876 C C . ALA B 1 222 ? -13.82 13.266 8.969 1 96.56 222 ALA B C 1
ATOM 3878 O O . ALA B 1 222 ? -14.688 13.242 9.844 1 96.56 222 ALA B O 1
ATOM 3879 N N . GLU B 1 223 ? -13.586 12.289 8.141 1 95.31 223 GLU B N 1
ATOM 3880 C CA . GLU B 1 223 ? -14.383 11.062 8.227 1 95.31 223 GLU B CA 1
ATOM 3881 C C . GLU B 1 223 ? -14.18 10.367 9.57 1 95.31 223 GLU B C 1
ATOM 3883 O O . GLU B 1 223 ? -15.133 9.898 10.188 1 95.31 223 GLU B O 1
ATOM 3888 N N . ARG B 1 224 ? -12.984 10.312 9.992 1 94.06 224 ARG B N 1
ATOM 3889 C CA . ARG B 1 224 ? -12.672 9.695 11.273 1 94.06 224 ARG B CA 1
ATOM 3890 C C . ARG B 1 224 ? -13.391 10.406 12.422 1 94.06 224 ARG B C 1
ATOM 3892 O O . ARG B 1 224 ? -13.797 9.773 13.391 1 94.06 224 ARG B O 1
ATOM 3899 N N . TRP B 1 225 ? -13.555 11.641 12.266 1 94.88 225 TRP B N 1
ATOM 3900 C CA . TRP B 1 225 ? -14.172 12.453 13.312 1 94.88 225 TRP B CA 1
ATOM 3901 C C . TRP B 1 225 ? -15.695 12.43 13.195 1 94.88 225 TRP B C 1
ATOM 3903 O O . TRP B 1 225 ? -16.391 13.086 13.969 1 94.88 225 TRP B O 1
ATOM 3913 N N . GLY B 1 226 ? -16.203 11.75 12.234 1 92.75 226 GLY B N 1
ATOM 3914 C CA . GLY B 1 226 ? -17.641 11.57 12.125 1 92.75 226 GLY B CA 1
ATOM 3915 C C . GLY B 1 226 ? -18.297 12.586 11.219 1 92.75 226 GLY B C 1
ATOM 3916 O O . GLY B 1 226 ? -19.484 12.898 11.375 1 92.75 226 GLY B O 1
ATOM 3917 N N . GLY B 1 227 ? -17.562 13.18 10.328 1 95.12 227 GLY B N 1
ATOM 3918 C CA . GLY B 1 227 ? -18.078 14.148 9.375 1 95.12 227 GLY B CA 1
ATOM 3919 C C . GLY B 1 227 ? -17.469 14.023 8 1 95.12 227 GLY B C 1
ATOM 3920 O O . GLY B 1 227 ? -16.984 12.953 7.629 1 95.12 227 GLY B O 1
ATOM 3921 N N . ARG B 1 228 ? -17.703 15.039 7.238 1 96.12 228 ARG B N 1
ATOM 3922 C CA . ARG B 1 228 ? -17.078 15.148 5.922 1 96.12 228 ARG B CA 1
ATOM 3923 C C . ARG B 1 228 ? -16.547 16.547 5.688 1 96.12 228 ARG B C 1
ATOM 3925 O O . ARG B 1 228 ? -17 17.516 6.301 1 96.12 228 ARG B O 1
ATOM 3932 N N . LEU B 1 229 ? -15.547 16.609 4.824 1 97 229 LEU B N 1
ATOM 3933 C CA . LEU B 1 229 ? -14.922 17.875 4.48 1 97 229 LEU B CA 1
ATOM 3934 C C . LEU B 1 229 ? -15.258 18.281 3.051 1 97 229 LEU B C 1
ATOM 3936 O O . LEU B 1 229 ? -15.188 17.453 2.135 1 97 229 LEU B O 1
ATOM 3940 N N . GLU B 1 230 ? -15.695 19.484 2.951 1 95.75 230 GLU B N 1
ATOM 3941 C CA . GLU B 1 230 ? -15.773 20.141 1.647 1 95.75 230 GLU B CA 1
ATOM 3942 C C . GLU B 1 230 ? -14.758 21.266 1.531 1 95.75 230 GLU B C 1
ATOM 3944 O O . GLU B 1 230 ? -14.625 22.094 2.445 1 95.75 230 GLU B O 1
ATOM 3949 N N . ARG B 1 231 ? -13.984 21.188 0.512 1 95.81 231 ARG B N 1
ATOM 3950 C CA . ARG B 1 231 ? -12.961 22.188 0.243 1 95.81 231 ARG B CA 1
ATOM 3951 C C . ARG B 1 231 ? -12.812 22.438 -1.255 1 95.81 231 ARG B C 1
ATOM 3953 O O . ARG B 1 231 ? -12.523 21.516 -2.018 1 95.81 231 ARG B O 1
ATOM 3960 N N . LYS B 1 232 ? -12.945 23.641 -1.695 1 93.88 232 LYS B N 1
ATOM 3961 C CA . LYS B 1 232 ? -12.961 23.969 -3.119 1 93.88 232 LYS B CA 1
ATOM 3962 C C . LYS B 1 232 ? -11.57 24.359 -3.605 1 93.88 232 LYS B C 1
ATOM 3964 O O . LYS B 1 232 ? -11.242 24.172 -4.777 1 93.88 232 LYS B O 1
ATOM 3969 N N . GLY B 1 233 ? -10.766 24.938 -2.695 1 94.69 233 GLY B N 1
ATOM 3970 C CA . GLY B 1 233 ? -9.445 25.406 -3.094 1 94.69 233 GLY B CA 1
ATOM 3971 C C . GLY B 1 233 ? -8.391 25.188 -2.025 1 94.69 233 GLY B C 1
ATOM 3972 O O . GLY B 1 233 ? -8.711 24.984 -0.855 1 94.69 233 GLY B O 1
ATOM 3973 N N . THR B 1 234 ? -7.172 25.141 -2.422 1 96.81 234 THR B N 1
ATOM 3974 C CA . THR B 1 234 ? -6.051 25.016 -1.5 1 96.81 234 THR B CA 1
ATOM 3975 C C . THR B 1 234 ? -4.953 26.016 -1.836 1 96.81 234 THR B C 1
ATOM 3977 O O . THR B 1 234 ? -4.691 26.297 -3.01 1 96.81 234 THR B O 1
ATOM 3980 N N . LEU B 1 235 ? -4.301 26.531 -0.85 1 97.75 235 LEU B N 1
ATOM 3981 C CA . LEU B 1 235 ? -3.152 27.406 -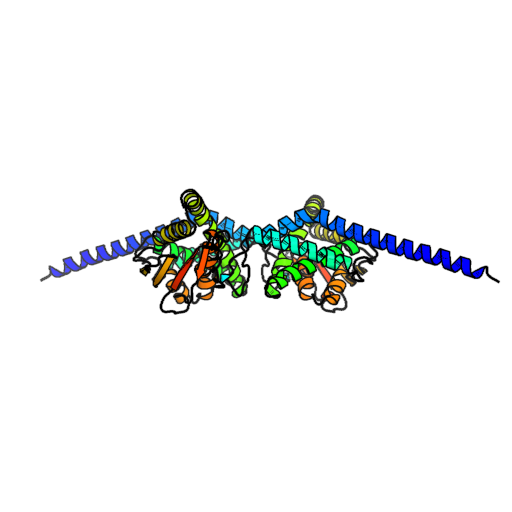0.999 1 97.75 235 LEU B CA 1
ATOM 3982 C C . LEU B 1 235 ? -2.027 26.719 -1.757 1 97.75 235 LEU B C 1
ATOM 3984 O O . LEU B 1 235 ? -1.29 27.359 -2.508 1 97.75 235 LEU B O 1
ATOM 3988 N N . ALA B 1 236 ? -1.94 25.438 -1.564 1 96.31 236 ALA B N 1
ATOM 3989 C CA . ALA B 1 236 ? -0.884 24.672 -2.215 1 96.31 236 ALA B CA 1
ATOM 3990 C C . ALA B 1 236 ? -0.938 24.828 -3.73 1 96.31 236 ALA B C 1
ATOM 3992 O O . ALA B 1 236 ? 0.101 24.906 -4.391 1 96.31 236 ALA B O 1
ATOM 3993 N N . TRP B 1 237 ? -2.115 24.984 -4.273 1 94.88 237 TRP B N 1
ATOM 3994 C CA . TRP B 1 237 ? -2.268 25.062 -5.723 1 94.88 237 TRP B CA 1
ATOM 3995 C C . TRP B 1 237 ? -2.455 26.516 -6.168 1 94.88 237 TRP B C 1
ATOM 3997 O O . TRP B 1 237 ? -2.879 26.766 -7.297 1 94.88 237 TRP B O 1
ATOM 4007 N N . GLY B 1 238 ? -2.322 27.422 -5.254 1 94.5 238 GLY B N 1
ATOM 4008 C CA . GLY B 1 238 ? -2.291 28.812 -5.637 1 94.5 238 GLY B CA 1
ATOM 4009 C C . GLY B 1 238 ? -3.619 29.516 -5.43 1 94.5 238 GLY B C 1
ATOM 4010 O O . GLY B 1 238 ? -3.773 30.688 -5.805 1 94.5 238 GLY B O 1
ATOM 4011 N N . ASP B 1 239 ? -4.598 28.891 -4.883 1 96.88 239 ASP B N 1
ATOM 4012 C CA . ASP B 1 239 ? -5.867 29.531 -4.562 1 96.88 239 ASP B CA 1
ATOM 4013 C C . ASP B 1 239 ? -5.684 30.594 -3.479 1 96.88 239 ASP B C 1
ATOM 4015 O O . ASP B 1 239 ? -4.641 30.641 -2.822 1 96.88 239 ASP B O 1
ATOM 4019 N N . ALA B 1 240 ? -6.672 31.453 -3.336 1 96.44 240 ALA B N 1
ATOM 4020 C CA . ALA B 1 240 ? -6.598 32.594 -2.414 1 96.44 240 ALA B CA 1
ATOM 4021 C C . ALA B 1 240 ? -6.617 32.094 -0.963 1 96.44 240 ALA B C 1
ATOM 4023 O O . ALA B 1 240 ? -6.094 32.781 -0.075 1 96.44 240 ALA B O 1
ATOM 4024 N N . CYS B 1 241 ? -7.285 30.969 -0.708 1 97.62 241 CYS B N 1
ATOM 4025 C CA . CYS B 1 241 ? -7.34 30.375 0.622 1 97.62 241 CYS B CA 1
ATOM 4026 C C . CYS B 1 241 ? -7.719 28.891 0.543 1 97.62 241 CYS B C 1
ATOM 4028 O O . CYS B 1 241 ? -8.102 28.406 -0.521 1 97.62 241 CYS B O 1
ATOM 4030 N N . CYS B 1 242 ? -7.395 28.172 1.573 1 97.94 242 CYS B N 1
ATOM 4031 C CA . CYS B 1 242 ? -8.047 26.891 1.789 1 97.94 242 CYS B CA 1
ATOM 4032 C C . CYS B 1 242 ? -9.383 27.078 2.514 1 97.94 242 CYS B C 1
ATOM 4034 O O . CYS B 1 242 ? -9.406 27.469 3.678 1 97.94 242 CYS B O 1
ATOM 4036 N N . ASP B 1 243 ? -10.523 26.797 1.873 1 97.25 243 ASP B N 1
ATOM 4037 C CA . ASP B 1 243 ? -11.852 27.047 2.434 1 97.25 243 ASP B CA 1
ATOM 4038 C C . ASP B 1 243 ? -12.43 25.781 3.064 1 97.25 243 ASP B C 1
ATOM 4040 O O . ASP B 1 243 ? -13.297 25.125 2.479 1 97.25 243 ASP B O 1
ATOM 4044 N N . PHE B 1 244 ? -12.125 25.594 4.297 1 97.19 244 PHE B N 1
ATOM 4045 C CA . PHE B 1 244 ? -12.523 24.391 5.031 1 97.19 244 PHE B CA 1
ATOM 4046 C C . PHE B 1 244 ? -13.992 24.484 5.445 1 97.19 244 PHE B C 1
ATOM 4048 O O . PHE B 1 244 ? -14.406 25.469 6.062 1 97.19 244 PHE B O 1
ATOM 4055 N N . ARG B 1 245 ? -14.828 23.453 5.043 1 96 245 ARG B N 1
ATOM 4056 C CA . ARG B 1 245 ? -16.203 23.266 5.512 1 96 245 ARG B CA 1
ATOM 4057 C C . ARG B 1 245 ? -16.406 21.844 6.016 1 96 245 ARG B C 1
ATOM 4059 O O . ARG B 1 245 ? -16.609 20.922 5.223 1 96 245 ARG B O 1
ATOM 4066 N N . PHE B 1 246 ? -16.375 21.688 7.34 1 96.06 246 PHE B N 1
ATOM 4067 C CA . PHE B 1 246 ? -16.641 20.391 7.941 1 96.06 246 PHE B CA 1
ATOM 4068 C C . PHE B 1 246 ? -18.125 20.219 8.234 1 96.06 246 PHE B C 1
ATOM 4070 O O . PHE B 1 246 ? -18.719 21.016 8.961 1 96.06 246 PHE B O 1
ATOM 4077 N N . LEU B 1 247 ? -18.656 19.141 7.711 1 94.94 247 LEU B N 1
ATOM 4078 C CA . LEU B 1 247 ? -20.078 18.844 7.883 1 94.94 247 LEU B CA 1
ATOM 4079 C C . LEU B 1 247 ? -20.281 17.562 8.68 1 94.94 247 LEU B C 1
ATOM 4081 O O . LEU B 1 247 ? -19.641 16.547 8.391 1 94.94 247 LEU B O 1
ATOM 4085 N N . PRO B 1 248 ? -21.156 17.672 9.711 1 92.62 248 PRO B N 1
ATOM 4086 C CA . PRO B 1 248 ? -21.406 16.438 10.469 1 92.62 248 PRO B CA 1
ATOM 4087 C C . PRO B 1 248 ? -22.203 15.406 9.664 1 92.62 248 PRO B C 1
ATOM 4089 O O . PRO B 1 248 ? -22.969 15.773 8.773 1 92.62 248 PRO B O 1
ATOM 4092 N N . GLU B 1 249 ? -21.859 14.172 9.875 1 84 249 GLU B N 1
ATOM 4093 C CA . GLU B 1 249 ? -22.641 13.125 9.227 1 84 249 GLU B CA 1
ATOM 4094 C C . GLU B 1 249 ? -24.094 13.156 9.695 1 84 249 GLU B C 1
ATOM 4096 O O . GLU B 1 249 ? -24.375 13.336 10.883 1 84 249 GLU B O 1
ATOM 4101 N N . LYS B 1 250 ? -25.078 13.523 8.859 1 63.47 250 LYS B N 1
ATOM 4102 C CA . LYS B 1 250 ? -26.5 13.539 9.211 1 63.47 250 LYS B CA 1
ATOM 4103 C C . LYS B 1 250 ? -26.906 12.242 9.883 1 63.47 250 LYS B C 1
ATOM 4105 O O . LYS B 1 250 ? -26.438 11.164 9.516 1 63.47 250 LYS B O 1
ATOM 4110 N N . ASN B 1 251 ? -27.203 12.406 11.156 1 52.81 251 ASN B N 1
ATOM 4111 C CA . ASN B 1 251 ? -27.859 11.281 11.805 1 52.81 251 ASN B CA 1
ATOM 4112 C C . ASN B 1 251 ? -28.906 10.641 10.906 1 52.81 251 ASN B C 1
ATOM 4114 O O . ASN B 1 251 ? -29.828 11.32 10.43 1 52.81 251 ASN B O 1
ATOM 4118 N N . ARG B 1 252 ? -28.672 9.797 10.039 1 43.69 252 ARG B N 1
ATOM 4119 C CA . ARG B 1 252 ? -29.766 9.133 9.344 1 43.69 252 ARG B CA 1
ATOM 4120 C C . ARG B 1 252 ? -30.953 8.906 10.281 1 43.69 252 ARG B C 1
ATOM 4122 O O . ARG B 1 252 ? -32.031 8.469 9.844 1 43.69 252 ARG B O 1
ATOM 4129 N N . ASP B 1 253 ? -30.781 8.859 11.539 1 39.47 253 ASP B N 1
ATOM 4130 C CA . ASP B 1 253 ? -31.953 8.508 12.336 1 39.47 253 ASP B CA 1
ATOM 4131 C C . ASP B 1 253 ? -32.875 9.711 12.484 1 39.47 253 ASP B C 1
ATOM 4133 O O . ASP B 1 253 ? -33.844 9.664 13.273 1 39.47 253 ASP B O 1
ATOM 4137 N N . THR B 1 254 ? -32.531 10.953 12.273 1 38.78 254 THR B N 1
ATOM 4138 C CA . THR B 1 254 ? -33.625 11.836 12.648 1 38.78 254 THR B CA 1
ATOM 4139 C C . THR B 1 254 ? -34.781 11.664 11.695 1 38.78 254 THR B C 1
ATOM 4141 O O . THR B 1 254 ? -34.656 11.875 10.484 1 38.78 254 THR B O 1
ATOM 4144 N N . PRO B 1 255 ? -35.875 10.914 12.094 1 37.78 255 PRO B N 1
ATOM 4145 C CA . PRO B 1 255 ? -37.156 10.836 11.367 1 37.78 255 PRO B CA 1
ATOM 4146 C C . PRO B 1 255 ? -37.625 12.195 10.867 1 37.78 255 PRO B C 1
ATOM 4148 O O . PRO B 1 255 ? -37.656 13.164 11.633 1 37.78 255 PRO B O 1
ATOM 4151 N N . ARG B 1 256 ? -37.344 12.617 9.727 1 36.34 256 ARG B N 1
ATOM 4152 C CA . ARG B 1 256 ? -38.094 13.758 9.211 1 36.34 256 ARG B CA 1
ATOM 4153 C C . ARG B 1 256 ? -39.562 13.664 9.594 1 36.34 256 ARG B C 1
ATOM 4155 O O . ARG B 1 256 ? -40.219 12.648 9.328 1 36.34 256 ARG B O 1
ATOM 4162 N N . THR B 1 257 ? -40 14.242 10.68 1 34.31 257 THR B N 1
ATOM 4163 C CA . THR B 1 257 ? -41.438 14.445 10.945 1 34.31 257 THR B CA 1
ATOM 4164 C C . THR B 1 257 ? -42.156 14.844 9.672 1 34.31 257 THR B C 1
ATOM 4166 O O . THR B 1 257 ? -41.812 15.852 9.039 1 34.31 257 THR B O 1
ATOM 4169 N N . ALA B 1 258 ? -42.625 13.914 9 1 37.12 258 ALA B N 1
ATOM 4170 C CA . ALA B 1 258 ? -43.594 14.148 7.926 1 37.12 258 ALA B CA 1
ATOM 4171 C C . ALA B 1 258 ? -44.625 15.203 8.328 1 37.12 258 ALA B C 1
ATOM 4173 O O . ALA B 1 258 ? -45.406 15 9.25 1 37.12 258 ALA B O 1
ATOM 4174 N N . SER B 1 259 ? -44.312 16.453 8.312 1 26.39 259 SER B N 1
ATOM 4175 C CA . SER B 1 259 ? -45.375 17.453 8.461 1 26.39 259 SER B CA 1
ATOM 4176 C C . SER B 1 259 ? -46.594 17.125 7.594 1 26.39 259 SER B C 1
ATOM 4178 O O . SER B 1 259 ? -46.469 17.016 6.371 1 26.39 259 SER B O 1
ATOM 4180 N N . LYS B 1 260 ? -47.438 16.188 8.031 1 36.16 260 LYS B N 1
ATOM 4181 C CA . LYS B 1 260 ? -48.781 16.016 7.52 1 36.16 260 LYS B CA 1
ATOM 4182 C C . LYS B 1 260 ? -49.5 17.359 7.34 1 36.16 260 LYS B C 1
ATOM 4184 O O . LYS B 1 260 ? -49.781 18.062 8.32 1 36.16 260 LYS B O 1
ATOM 4189 N N . SER B 1 261 ? -49.062 18.109 6.277 1 28.53 261 SER B N 1
ATOM 4190 C CA . SER B 1 261 ? -49.875 19.234 5.867 1 28.53 261 SER B CA 1
ATOM 4191 C C . SER B 1 261 ? -51.344 18.859 5.809 1 28.53 261 SER B C 1
ATOM 4193 O O . SER B 1 261 ? -51.75 17.984 5.043 1 28.53 261 SER B O 1
ATOM 4195 N N . ARG B 1 262 ? -52.094 18.797 6.844 1 33.75 262 ARG B N 1
ATOM 4196 C CA . ARG B 1 262 ? -53.531 18.797 6.977 1 33.75 262 ARG B CA 1
ATOM 4197 C C . ARG B 1 262 ? -54.188 19.766 5.996 1 33.75 262 ARG B C 1
ATOM 4199 O O . ARG B 1 262 ? -54.094 20.984 6.172 1 33.75 262 ARG B O 1
ATOM 4206 N N . GLN B 1 263 ? -54.062 19.484 4.684 1 30.78 263 GLN B N 1
ATOM 4207 C CA . GLN B 1 263 ? -55 20.188 3.803 1 30.78 263 GLN B CA 1
ATOM 4208 C C . GLN B 1 263 ? -56.438 20.094 4.336 1 30.78 263 GLN B C 1
ATOM 4210 O O . GLN B 1 263 ? -57 19.016 4.445 1 30.78 263 GLN B O 1
ATOM 4215 N N . LYS B 1 264 ? -56.844 20.984 5.238 1 33.22 264 LYS B N 1
ATOM 4216 C CA . LYS B 1 264 ? -58.188 21.344 5.633 1 33.22 264 LYS B CA 1
ATOM 4217 C C . LYS B 1 264 ? -59.125 21.406 4.426 1 33.22 264 LYS B C 1
ATOM 4219 O O . LYS B 1 264 ? -58.969 22.281 3.566 1 33.22 264 LYS B O 1
ATOM 4224 N N . PHE B 1 265 ? -59.406 20.188 3.891 1 28.36 265 PHE B N 1
ATOM 4225 C CA . PHE B 1 265 ? -60.625 20.188 3.094 1 28.36 265 PHE B CA 1
ATOM 4226 C C . PHE B 1 265 ? -61.781 20.797 3.875 1 28.36 265 PHE B C 1
ATOM 4228 O O . PHE B 1 265 ? -62.219 20.234 4.883 1 28.36 265 PHE B O 1
ATOM 4235 N N . GLY B 1 266 ? -61.781 22.078 4.086 1 26.23 266 GLY B N 1
ATOM 4236 C CA . GLY B 1 266 ? -62.938 22.875 4.449 1 26.23 266 GLY B CA 1
ATOM 4237 C C . GLY B 1 266 ? -64.188 22.438 3.742 1 26.23 266 GLY B C 1
ATOM 4238 O O . GLY B 1 266 ? -64.312 22.531 2.518 1 26.23 266 GLY B O 1
ATOM 4239 N N . GLY B 1 267 ? -64.75 21.188 4.141 1 22.92 267 GLY B N 1
ATOM 4240 C CA . GLY B 1 267 ? -66.25 21.141 4.148 1 22.92 267 GLY B CA 1
ATOM 4241 C C . GLY B 1 267 ? -66.875 22.078 5.16 1 22.92 267 GLY B C 1
ATOM 4242 O O . GLY B 1 267 ? -66.188 22.5 6.109 1 22.92 267 GLY B O 1
#

InterPro domains:
  IPR026002 L-2-amino-thiazoline-4-carboxylic acid hydrolase-like [PF14196] (182-246)